Protein AF-A0A8S9XE14-F1 (afdb_monomer_lite)

Organism: Apolygus lucorum (NCBI:txid248454)

Structure (mmCIF, N/CA/C/O backbone):
data_AF-A0A8S9XE14-F1
#
_entry.id   AF-A0A8S9XE14-F1
#
loop_
_atom_site.group_PDB
_atom_site.id
_atom_site.type_symbol
_atom_site.label_atom_id
_atom_site.label_alt_id
_atom_site.label_comp_id
_atom_site.label_asym_id
_atom_site.label_entity_id
_atom_site.label_seq_id
_atom_site.pdbx_PDB_ins_code
_atom_site.Cartn_x
_atom_site.Cartn_y
_atom_site.Cartn_z
_atom_site.occupancy
_atom_site.B_iso_or_equiv
_atom_site.auth_seq_id
_atom_site.auth_comp_id
_atom_site.auth_asym_id
_atom_site.auth_atom_id
_atom_site.pdbx_PDB_model_num
ATOM 1 N N . MET A 1 1 ? 81.460 8.504 -96.447 1.00 50.12 1 MET A N 1
ATOM 2 C CA . MET A 1 1 ? 81.749 8.165 -95.033 1.00 50.12 1 MET A CA 1
ATOM 3 C C . MET A 1 1 ? 82.317 9.422 -94.380 1.00 50.12 1 MET A C 1
ATOM 5 O O . MET A 1 1 ? 83.517 9.618 -94.511 1.00 50.12 1 MET A O 1
ATOM 9 N N . PRO A 1 2 ? 81.487 10.379 -93.905 1.00 44.44 2 PRO A N 1
ATOM 10 C CA . PRO A 1 2 ? 80.960 10.349 -92.527 1.00 44.44 2 PRO A CA 1
ATOM 11 C C . PRO A 1 2 ? 79.611 11.105 -92.367 1.00 44.44 2 PRO A C 1
ATOM 13 O O . PRO A 1 2 ? 79.560 12.328 -92.464 1.00 44.4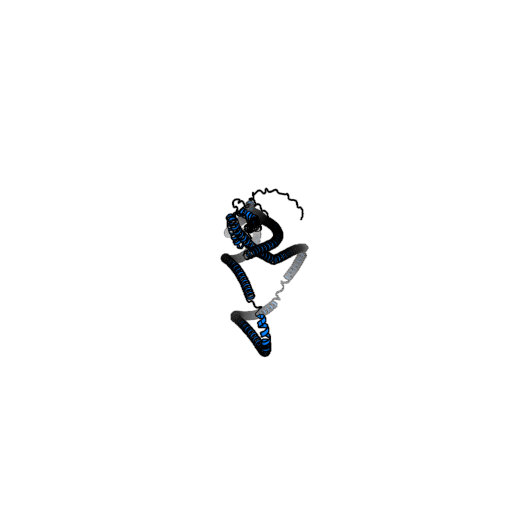4 2 PRO A O 1
ATOM 16 N N . SER A 1 3 ? 78.492 10.420 -92.111 1.00 37.81 3 SER A N 1
ATOM 17 C CA . SER A 1 3 ? 77.214 11.123 -91.818 1.00 37.81 3 SER A CA 1
ATOM 18 C C . SER A 1 3 ? 76.281 10.377 -90.858 1.00 37.81 3 SER A C 1
ATOM 20 O O . SER A 1 3 ? 75.353 10.973 -90.327 1.00 37.81 3 SER A O 1
ATOM 22 N N . SER A 1 4 ? 76.543 9.100 -90.558 1.00 43.38 4 SER A N 1
ATOM 23 C CA . SER A 1 4 ? 75.700 8.293 -89.663 1.00 43.38 4 SER A CA 1
ATOM 24 C C . SER A 1 4 ? 76.071 8.395 -88.176 1.00 43.38 4 SER A C 1
ATOM 26 O O . SER A 1 4 ? 75.228 8.131 -87.324 1.00 43.38 4 SER A O 1
ATOM 28 N N . ILE A 1 5 ? 77.293 8.826 -87.835 1.00 46.00 5 ILE A N 1
ATOM 29 C CA . ILE A 1 5 ? 77.757 8.904 -86.434 1.00 46.00 5 ILE A CA 1
ATOM 30 C C . ILE A 1 5 ? 77.277 10.195 -85.742 1.00 46.00 5 ILE A C 1
ATOM 32 O O . ILE A 1 5 ? 76.995 10.191 -84.544 1.00 46.00 5 ILE A O 1
ATOM 36 N N . PHE A 1 6 ? 77.073 11.283 -86.494 1.00 40.84 6 PHE A N 1
ATOM 37 C CA . PHE A 1 6 ? 76.622 12.563 -85.930 1.00 40.84 6 PHE A CA 1
ATOM 38 C C . PHE A 1 6 ? 75.124 12.570 -85.570 1.00 40.84 6 PHE A C 1
ATOM 40 O O . PHE A 1 6 ? 74.732 13.188 -84.583 1.00 40.84 6 PHE A O 1
ATOM 47 N N . CYS A 1 7 ? 74.281 11.827 -86.298 1.00 40.28 7 CYS A N 1
ATOM 48 C CA . CYS A 1 7 ? 72.855 11.719 -85.967 1.00 40.28 7 CYS A CA 1
ATOM 49 C C . CYS A 1 7 ? 72.592 10.872 -84.714 1.00 40.28 7 CYS A C 1
ATOM 51 O O . CYS A 1 7 ? 71.731 11.252 -83.928 1.00 40.28 7 CYS A O 1
ATOM 53 N N . TYR A 1 8 ? 73.353 9.796 -84.476 1.00 41.09 8 TYR A N 1
ATOM 54 C CA . TYR A 1 8 ? 73.172 8.940 -83.292 1.00 41.09 8 TYR A CA 1
ATOM 55 C C . TYR A 1 8 ? 73.629 9.611 -81.984 1.00 41.09 8 TYR A C 1
ATOM 57 O O . TYR A 1 8 ? 72.999 9.436 -80.942 1.00 41.09 8 TYR A O 1
ATOM 65 N N . GLN A 1 9 ? 74.679 10.442 -82.022 1.00 42.16 9 GLN A N 1
ATOM 66 C CA . GLN A 1 9 ? 75.111 11.202 -80.840 1.00 42.16 9 GLN A CA 1
ATOM 67 C C . GLN A 1 9 ? 74.166 12.366 -80.497 1.00 42.16 9 GLN A C 1
ATOM 69 O O . GLN A 1 9 ? 74.008 12.690 -79.319 1.00 42.16 9 GLN A O 1
ATOM 74 N N . ILE A 1 10 ? 73.496 12.968 -81.488 1.00 47.03 10 ILE A N 1
ATOM 75 C CA . ILE A 1 10 ? 72.529 14.056 -81.263 1.00 47.03 10 ILE A CA 1
ATOM 76 C C . ILE A 1 10 ? 71.172 13.515 -80.781 1.00 47.03 10 ILE A C 1
ATOM 78 O O . ILE A 1 10 ? 70.557 14.135 -79.912 1.00 47.03 10 ILE A O 1
ATOM 82 N N . THR A 1 11 ? 70.711 12.354 -81.260 1.00 43.22 11 THR A N 1
ATOM 83 C CA . THR A 1 11 ? 69.480 11.717 -80.752 1.00 43.22 11 THR A CA 1
ATOM 84 C C . THR A 1 11 ? 69.666 11.102 -79.367 1.00 43.22 11 THR A C 1
ATOM 86 O O . THR A 1 11 ? 68.780 11.267 -78.531 1.00 43.22 11 THR A O 1
ATOM 89 N N . SER A 1 12 ? 70.830 10.506 -79.072 1.00 42.47 12 SER A N 1
ATOM 90 C CA . SER A 1 12 ? 71.162 10.014 -77.726 1.00 42.47 12 SER A CA 1
ATOM 91 C C . SER A 1 12 ? 71.285 11.156 -76.711 1.00 42.47 12 SER A C 1
ATOM 93 O O . SER A 1 12 ? 70.711 11.060 -75.632 1.00 42.47 12 SER A O 1
ATOM 95 N N . LYS A 1 13 ? 71.944 12.278 -77.057 1.00 44.28 13 LYS A N 1
ATOM 96 C CA . LYS A 1 13 ? 71.990 13.466 -76.181 1.00 44.28 13 LYS A CA 1
ATOM 97 C C . LYS A 1 13 ? 70.618 14.126 -76.012 1.00 44.28 13 LYS A C 1
ATOM 99 O O . LYS A 1 13 ? 70.298 14.558 -74.913 1.00 44.28 13 LYS A O 1
ATOM 104 N N . ARG A 1 14 ? 69.773 14.170 -77.052 1.00 42.44 14 ARG A N 1
ATOM 105 C CA . ARG A 1 14 ? 68.403 14.713 -76.943 1.00 42.44 14 ARG A CA 1
ATOM 106 C C . ARG A 1 14 ? 67.461 13.830 -76.124 1.00 42.44 14 ARG A C 1
ATOM 108 O O . ARG A 1 14 ? 66.629 14.383 -75.419 1.00 42.44 14 ARG A O 1
ATOM 115 N N . HIS A 1 15 ? 67.581 12.502 -76.184 1.00 47.12 15 HIS A N 1
ATOM 116 C CA . HIS A 1 15 ? 66.820 11.602 -75.303 1.00 47.12 15 HIS A CA 1
ATOM 117 C C . HIS A 1 15 ? 67.299 11.685 -73.850 1.00 47.12 15 HIS A C 1
ATOM 119 O O . HIS A 1 15 ? 66.476 11.672 -72.942 1.00 47.12 15 HIS A O 1
ATOM 125 N N . GLN A 1 16 ? 68.604 11.843 -73.621 1.00 44.19 16 GLN A N 1
ATOM 126 C CA . GLN A 1 16 ? 69.173 11.952 -72.276 1.00 44.19 16 GLN A CA 1
ATOM 127 C C . GLN A 1 16 ? 68.823 13.287 -71.589 1.00 44.19 16 GLN A C 1
ATOM 129 O O . GLN A 1 16 ? 68.566 13.292 -70.391 1.00 44.19 16 GLN A O 1
ATOM 134 N N . VAL A 1 17 ? 68.735 14.393 -72.344 1.00 48.50 17 VAL A N 1
ATOM 135 C CA . VAL A 1 17 ? 68.281 15.705 -71.833 1.00 48.50 17 VAL A CA 1
ATOM 136 C C . VAL A 1 17 ? 66.768 15.721 -71.576 1.00 48.50 17 VAL A C 1
ATOM 138 O O . VAL A 1 17 ? 66.344 16.182 -70.524 1.00 48.50 17 VAL A O 1
ATOM 141 N N . ARG A 1 18 ? 65.948 15.124 -72.457 1.00 45.72 18 ARG A N 1
ATOM 142 C CA . ARG A 1 18 ? 64.491 15.010 -72.236 1.00 45.72 18 ARG A CA 1
ATOM 143 C C . ARG A 1 18 ? 64.132 14.189 -70.996 1.00 45.72 18 ARG A C 1
ATOM 145 O O . ARG A 1 18 ? 63.268 14.595 -70.233 1.00 45.72 18 ARG A O 1
ATOM 152 N N . CYS A 1 19 ? 64.827 13.070 -70.781 1.00 49.06 19 CYS A N 1
ATOM 153 C CA . CYS A 1 19 ? 64.623 12.234 -69.595 1.00 49.06 19 CYS A CA 1
ATOM 154 C C . CYS A 1 19 ? 65.009 12.977 -68.302 1.00 49.06 19 CYS A C 1
ATOM 156 O O . CYS A 1 19 ? 64.417 12.746 -67.255 1.00 49.06 19 CYS A O 1
ATOM 158 N N . GLN A 1 20 ? 65.997 13.879 -68.359 1.00 46.00 20 GLN A N 1
ATOM 159 C CA . GLN A 1 20 ? 66.398 14.691 -67.208 1.00 46.00 20 GLN A CA 1
ATOM 160 C C . GLN A 1 20 ? 65.377 15.784 -66.892 1.00 46.00 20 GLN A C 1
ATOM 162 O O . GLN A 1 20 ? 65.022 15.936 -65.727 1.00 46.00 20 GLN A O 1
ATOM 167 N N . ASP A 1 21 ? 64.865 16.491 -67.900 1.00 48.19 21 ASP A N 1
ATOM 168 C CA . ASP A 1 21 ? 63.859 17.543 -67.706 1.00 48.19 21 ASP A CA 1
ATOM 169 C C . ASP A 1 21 ? 62.539 16.981 -67.141 1.00 48.19 21 ASP A C 1
ATOM 171 O O . ASP A 1 21 ? 61.950 17.576 -66.242 1.00 48.19 21 ASP A O 1
ATOM 175 N N . GLU A 1 22 ? 62.119 15.787 -67.574 1.00 52.94 22 GLU A N 1
ATOM 176 C CA . GLU A 1 22 ? 60.939 15.097 -67.023 1.00 52.94 22 GLU A CA 1
ATOM 177 C C . GLU A 1 22 ? 61.126 14.694 -65.548 1.00 52.94 22 GLU A C 1
ATOM 179 O O . GLU A 1 22 ? 60.201 14.817 -64.743 1.00 52.94 22 GLU A O 1
ATOM 184 N N . ILE A 1 23 ? 62.337 14.275 -65.162 1.00 53.28 23 ILE A N 1
ATOM 185 C CA . ILE A 1 23 ? 62.676 13.973 -63.763 1.00 53.28 23 ILE A CA 1
ATOM 186 C C . ILE A 1 23 ? 62.700 15.257 -62.918 1.00 53.28 23 ILE A C 1
ATOM 188 O O . ILE A 1 23 ? 62.247 15.241 -61.773 1.00 53.28 23 ILE A O 1
ATOM 192 N N . PHE A 1 24 ? 63.181 16.377 -63.468 1.00 50.78 24 PHE A N 1
ATOM 193 C CA . PHE A 1 24 ? 63.210 17.672 -62.780 1.00 50.78 24 PHE A CA 1
ATOM 194 C C . PHE A 1 24 ? 61.811 18.248 -62.542 1.00 50.78 24 PHE A C 1
ATOM 196 O O . PHE A 1 24 ? 61.534 18.740 -61.443 1.00 50.78 24 PHE A O 1
ATOM 203 N N . GLU A 1 25 ? 60.918 18.157 -63.527 1.00 55.97 25 GLU A N 1
ATOM 204 C CA . GLU A 1 25 ? 59.541 18.638 -63.387 1.00 55.97 25 GLU A CA 1
ATOM 205 C C . GLU A 1 25 ? 58.761 17.772 -62.384 1.00 55.97 25 GLU A C 1
ATOM 207 O O . GLU A 1 25 ? 58.096 18.303 -61.490 1.00 55.97 25 GLU A O 1
ATOM 212 N N . ALA A 1 26 ? 58.948 16.446 -62.434 1.00 55.00 26 ALA A N 1
ATOM 213 C CA . ALA A 1 26 ? 58.393 15.525 -61.443 1.00 55.00 26 ALA A CA 1
ATOM 214 C C . ALA A 1 26 ? 58.921 15.821 -60.027 1.00 55.00 26 ALA A C 1
ATOM 216 O O . ALA A 1 26 ? 58.154 15.850 -59.065 1.00 55.00 26 ALA A O 1
ATOM 217 N N . TYR A 1 27 ? 60.218 16.112 -59.887 1.00 53.34 27 TYR A N 1
ATOM 218 C CA . TYR A 1 27 ? 60.828 16.459 -58.602 1.00 53.34 27 TYR A CA 1
ATOM 219 C C . TYR A 1 27 ? 60.260 17.768 -58.022 1.00 53.34 27 TYR A C 1
ATOM 221 O O . TYR A 1 27 ? 59.967 17.865 -56.826 1.00 53.34 27 TYR A O 1
ATOM 229 N N . ARG A 1 28 ? 60.045 18.775 -58.875 1.00 57.56 28 ARG A N 1
ATOM 230 C CA . ARG A 1 28 ? 59.465 20.067 -58.489 1.00 57.56 28 ARG A CA 1
ATOM 231 C C . ARG A 1 28 ? 58.016 19.935 -58.023 1.00 57.56 28 ARG A C 1
ATOM 233 O O . ARG A 1 28 ? 57.644 20.558 -57.029 1.00 57.56 28 ARG A O 1
ATOM 240 N N . GLN A 1 29 ? 57.231 19.119 -58.721 1.00 62.38 29 GLN A N 1
ATOM 241 C CA . GLN A 1 29 ? 55.826 18.872 -58.409 1.00 62.38 29 GLN A CA 1
ATOM 242 C C . GLN A 1 29 ? 55.660 18.088 -57.097 1.00 62.38 29 GLN A C 1
ATOM 244 O O . GLN A 1 29 ? 54.859 18.462 -56.243 1.00 62.38 29 GLN A O 1
ATOM 249 N N . ILE A 1 30 ? 56.519 17.096 -56.855 1.00 62.66 30 ILE A N 1
ATOM 250 C CA . ILE A 1 30 ? 56.568 16.386 -55.568 1.00 62.66 30 ILE A CA 1
ATOM 251 C C . ILE A 1 30 ? 56.914 17.356 -54.423 1.00 62.66 30 ILE A C 1
ATOM 253 O O . ILE A 1 30 ? 56.316 17.304 -53.347 1.00 62.66 30 ILE A O 1
ATOM 257 N N . GLY A 1 31 ? 57.851 18.285 -54.644 1.00 58.84 31 GLY A N 1
ATOM 258 C CA . GLY A 1 31 ? 58.227 19.297 -53.653 1.00 58.84 31 GLY A CA 1
ATOM 259 C C . GLY A 1 31 ? 57.098 20.273 -53.287 1.00 58.84 31 GLY A C 1
ATOM 260 O O . GLY A 1 31 ? 56.973 20.659 -52.120 1.00 58.84 31 GLY A O 1
ATOM 261 N N . SER A 1 32 ? 56.256 20.675 -54.246 1.00 64.25 32 SER A N 1
ATOM 262 C CA . SER A 1 32 ? 55.119 21.570 -53.983 1.00 64.25 32 SER A CA 1
ATOM 263 C C . SER A 1 32 ? 53.972 20.865 -53.253 1.00 64.25 32 SER A C 1
ATOM 265 O O . SER A 1 32 ? 53.403 21.448 -52.323 1.00 64.25 32 SER A O 1
ATOM 267 N N . GLU A 1 33 ? 53.683 19.611 -53.603 1.00 63.34 33 GLU A N 1
ATOM 268 C CA . GLU A 1 33 ? 52.669 18.772 -52.947 1.00 63.34 33 GLU A CA 1
ATOM 269 C C . GLU A 1 33 ? 53.043 18.446 -51.492 1.00 63.34 33 GLU A C 1
ATOM 271 O O . GLU A 1 33 ? 52.208 18.556 -50.587 1.00 63.34 33 GLU A O 1
ATOM 276 N N . LEU A 1 34 ? 54.324 18.159 -51.231 1.00 58.59 34 LEU A N 1
ATOM 277 C CA . LEU A 1 34 ? 54.856 17.971 -49.875 1.00 58.59 34 LEU A CA 1
ATOM 278 C C . LEU A 1 34 ? 54.693 19.222 -49.013 1.00 58.59 34 LEU A C 1
ATOM 280 O O . LEU A 1 34 ? 54.288 19.136 -47.855 1.00 58.59 34 LEU A O 1
ATOM 284 N N . LYS A 1 35 ? 54.974 20.401 -49.575 1.00 64.56 35 LYS A N 1
ATOM 285 C CA . LYS A 1 35 ? 54.856 21.671 -48.849 1.00 64.56 35 LYS A CA 1
ATOM 286 C C . LYS A 1 35 ? 53.403 22.006 -48.501 1.00 64.56 35 LYS A C 1
ATOM 288 O O . LYS A 1 35 ? 53.151 22.555 -47.429 1.00 64.56 35 LYS A O 1
ATOM 293 N N . HIS A 1 36 ? 52.456 21.685 -49.383 1.00 69.81 36 HIS A N 1
ATOM 294 C CA . HIS A 1 36 ? 51.026 21.834 -49.097 1.00 69.81 36 HIS A CA 1
ATOM 295 C C . HIS A 1 36 ? 50.560 20.860 -48.014 1.00 69.81 36 HIS A C 1
ATOM 297 O O . HIS A 1 36 ? 49.912 21.275 -47.054 1.00 69.81 36 HIS A O 1
ATOM 303 N N . SER A 1 37 ? 50.957 19.594 -48.129 1.00 63.16 37 SER A N 1
ATOM 304 C CA . SER A 1 37 ? 50.621 18.548 -47.159 1.00 63.16 37 SER A CA 1
ATOM 305 C C . SER A 1 37 ? 51.163 18.862 -45.764 1.00 63.16 37 SER A C 1
ATOM 307 O O . SER A 1 37 ? 50.454 18.701 -44.772 1.00 63.16 37 SER A O 1
ATOM 309 N N . LEU A 1 38 ? 52.386 19.395 -45.684 1.00 64.62 38 LEU A N 1
ATOM 310 C CA . LEU A 1 38 ? 53.001 19.795 -44.423 1.00 64.62 38 LEU A CA 1
ATOM 311 C C . LEU A 1 38 ? 52.234 20.929 -43.730 1.00 64.62 38 LEU A C 1
ATOM 313 O O . LEU A 1 38 ? 51.953 20.837 -42.540 1.00 64.62 38 LEU A O 1
ATOM 317 N N . ARG A 1 39 ? 51.832 21.969 -44.472 1.00 72.88 39 ARG A N 1
ATOM 318 C CA . ARG A 1 39 ? 51.035 23.073 -43.908 1.00 72.88 39 ARG A CA 1
ATOM 319 C C . ARG A 1 39 ? 49.659 22.617 -43.433 1.00 72.88 39 ARG A C 1
ATOM 321 O O . ARG A 1 39 ? 49.187 23.079 -42.398 1.00 72.88 39 ARG A O 1
ATOM 328 N N . ALA A 1 40 ? 49.017 21.718 -44.179 1.00 72.00 40 ALA A N 1
ATOM 329 C CA . ALA A 1 40 ? 47.737 21.145 -43.777 1.00 72.00 40 ALA A CA 1
ATOM 330 C C . ALA A 1 40 ? 47.876 20.336 -42.476 1.00 72.00 40 ALA A C 1
ATOM 332 O O . ALA A 1 40 ? 47.055 20.470 -41.569 1.00 72.00 40 ALA A O 1
ATOM 333 N N . PHE A 1 41 ? 48.954 19.557 -42.350 1.00 71.19 41 PHE A N 1
ATOM 334 C CA . PHE A 1 41 ? 49.267 18.818 -41.130 1.00 71.19 41 PHE A CA 1
ATOM 335 C C . PHE A 1 41 ? 49.544 19.745 -39.936 1.00 71.19 41 PHE A C 1
ATOM 337 O O . PHE A 1 41 ? 48.999 19.524 -38.857 1.00 71.19 41 PHE A O 1
ATOM 344 N N . GLU A 1 42 ? 50.332 20.809 -40.120 1.00 73.19 42 GLU A N 1
ATOM 345 C CA . GLU A 1 42 ? 50.604 21.808 -39.075 1.00 73.19 42 GLU A CA 1
ATOM 346 C C . GLU A 1 42 ? 49.316 22.485 -38.589 1.00 73.19 42 GLU A C 1
ATOM 348 O O . GLU A 1 42 ? 49.084 22.574 -37.383 1.00 73.19 42 GLU A O 1
ATOM 353 N N . SER A 1 43 ? 48.443 22.890 -39.516 1.00 79.56 43 SER A N 1
ATOM 354 C CA . SER A 1 43 ? 47.149 23.499 -39.188 1.00 79.56 43 SER A CA 1
ATOM 355 C C . SER A 1 43 ? 46.247 22.551 -38.392 1.00 79.56 43 SER A C 1
ATOM 357 O O . SER A 1 43 ? 45.661 22.952 -37.385 1.00 79.56 43 SER A O 1
ATOM 359 N N . ASN A 1 44 ? 46.158 21.284 -38.804 1.00 80.56 44 ASN A N 1
ATOM 360 C CA . ASN A 1 44 ? 45.360 20.281 -38.098 1.00 80.56 44 ASN A CA 1
ATOM 361 C C . ASN A 1 44 ? 45.922 19.970 -36.708 1.00 80.56 44 ASN A C 1
ATOM 363 O O . ASN A 1 44 ? 45.162 19.802 -35.758 1.00 80.56 44 ASN A O 1
ATOM 367 N N . ASN A 1 45 ? 47.244 19.934 -36.562 1.00 76.69 45 ASN A N 1
ATOM 368 C CA . ASN A 1 45 ? 47.885 19.670 -35.279 1.00 76.69 45 ASN A CA 1
ATOM 369 C C . ASN A 1 45 ? 47.640 20.813 -34.273 1.00 76.69 45 ASN A C 1
ATOM 371 O O . ASN A 1 45 ? 47.359 20.554 -33.106 1.00 76.69 45 ASN A O 1
ATOM 375 N N . VAL A 1 46 ? 47.650 22.075 -34.722 1.00 83.19 46 VAL A N 1
ATOM 376 C CA . VAL A 1 46 ? 47.274 23.227 -33.877 1.00 83.19 46 VAL A CA 1
ATOM 377 C C . VAL A 1 46 ? 45.807 23.144 -33.449 1.00 83.19 46 VAL A C 1
ATOM 379 O O . VAL A 1 46 ? 45.496 23.351 -32.276 1.00 83.19 46 VAL A O 1
ATOM 382 N N . TYR A 1 47 ? 44.905 22.794 -34.369 1.00 85.56 47 TYR A N 1
ATOM 383 C CA . TYR A 1 47 ? 43.487 22.611 -34.053 1.00 85.56 47 TYR A CA 1
ATOM 384 C C . TYR A 1 47 ? 43.264 21.510 -33.004 1.00 85.56 47 TYR A C 1
ATOM 386 O O . TYR A 1 47 ? 42.606 21.747 -31.989 1.00 85.56 47 TYR A O 1
ATOM 394 N N . LEU A 1 48 ? 43.863 20.333 -33.206 1.00 78.12 48 LEU A N 1
ATOM 395 C CA . LEU A 1 48 ? 43.755 19.209 -32.274 1.00 78.12 48 LEU A CA 1
ATOM 396 C C . LEU A 1 48 ? 44.373 19.537 -30.913 1.00 78.12 48 LEU A C 1
ATOM 398 O O . LEU A 1 48 ? 43.778 19.217 -29.888 1.00 78.12 48 LEU A O 1
ATOM 402 N N . SER A 1 49 ? 45.513 20.233 -30.883 1.00 80.50 49 SER A N 1
ATOM 403 C CA . SER A 1 49 ? 46.136 20.677 -29.633 1.00 80.50 49 SER A CA 1
ATOM 404 C C . SER A 1 49 ? 45.228 21.626 -28.845 1.00 80.50 49 SER A C 1
ATOM 406 O O . SER A 1 49 ? 45.139 21.513 -27.624 1.00 80.50 49 SER A O 1
ATOM 408 N N . ASN A 1 50 ? 44.525 22.539 -29.519 1.00 85.38 50 ASN A N 1
ATOM 409 C CA . ASN A 1 50 ? 43.583 23.447 -28.863 1.00 85.38 50 ASN A CA 1
ATOM 410 C C . ASN A 1 50 ? 42.341 22.709 -28.350 1.00 85.38 50 ASN A C 1
ATOM 412 O O . ASN A 1 50 ? 41.896 22.958 -27.228 1.00 85.38 50 ASN A O 1
ATOM 416 N N . LYS A 1 51 ? 41.802 21.769 -29.136 1.00 85.56 51 LYS A N 1
ATOM 417 C CA . LYS A 1 51 ? 40.650 20.956 -28.724 1.00 85.56 51 LYS A CA 1
ATOM 418 C C . LYS A 1 51 ? 40.999 20.053 -27.536 1.00 85.56 51 LYS A C 1
ATOM 420 O O . LYS A 1 51 ? 40.208 19.960 -26.602 1.00 85.56 51 LYS A O 1
ATOM 425 N N . LEU A 1 52 ? 42.196 19.462 -27.525 1.00 82.62 52 LEU A N 1
ATOM 426 C CA . LEU A 1 52 ? 42.693 18.655 -26.410 1.00 82.62 52 LEU A CA 1
ATOM 427 C C . LEU A 1 52 ? 42.830 19.488 -25.127 1.00 82.62 52 LEU A C 1
ATOM 429 O O . LEU A 1 52 ? 42.380 19.049 -24.074 1.00 82.62 52 LEU A O 1
ATOM 433 N N . SER A 1 53 ? 43.381 20.704 -25.210 1.00 82.94 53 SER A N 1
ATOM 434 C CA . SER A 1 53 ? 43.467 21.618 -24.060 1.00 82.94 53 SER A CA 1
ATOM 435 C C . SER A 1 53 ? 42.092 21.982 -23.492 1.00 82.94 53 SER A C 1
ATOM 437 O O . SER A 1 53 ? 41.934 22.051 -22.275 1.00 82.94 53 SER A O 1
ATOM 439 N N . HIS A 1 54 ? 41.085 22.174 -24.349 1.00 85.50 54 HIS A N 1
ATOM 440 C CA . HIS A 1 54 ? 39.714 22.436 -23.903 1.00 85.50 54 HIS A CA 1
ATOM 441 C C . HIS A 1 54 ? 39.106 21.226 -23.181 1.00 85.50 54 HIS A C 1
ATOM 443 O O . HIS A 1 54 ? 38.537 21.375 -22.103 1.00 85.50 54 HIS A O 1
ATOM 449 N N . LEU A 1 55 ? 39.261 20.024 -23.742 1.00 84.88 55 LEU A N 1
ATOM 450 C CA . LEU A 1 55 ? 38.761 18.792 -23.125 1.00 84.88 55 LEU A CA 1
ATOM 451 C C . LEU A 1 55 ? 39.464 18.490 -21.795 1.00 84.88 55 LEU A C 1
ATOM 453 O O . LEU A 1 55 ? 38.816 18.078 -20.838 1.00 84.88 55 LEU A O 1
ATOM 457 N N . LEU A 1 56 ? 40.772 18.744 -21.696 1.00 83.75 56 LEU A N 1
ATOM 458 C CA . LEU A 1 56 ? 41.510 18.616 -20.437 1.00 83.75 56 LEU A CA 1
ATOM 459 C C . LEU A 1 56 ? 40.976 19.576 -19.366 1.00 83.75 56 LEU A C 1
ATOM 461 O O . LEU A 1 56 ? 40.802 19.171 -18.218 1.00 83.75 56 LEU A O 1
ATOM 465 N N . HIS A 1 57 ? 40.662 20.818 -19.742 1.00 87.88 57 HIS A N 1
ATOM 466 C CA . HIS A 1 57 ? 40.056 21.779 -18.822 1.00 87.88 57 HIS A CA 1
ATOM 467 C C . HIS A 1 57 ? 38.673 21.322 -18.335 1.00 87.88 57 HIS A C 1
ATOM 469 O O . HIS A 1 57 ? 38.374 21.405 -17.145 1.00 87.88 57 HIS A O 1
ATOM 475 N N . GLU A 1 58 ? 37.848 20.792 -19.234 1.00 87.06 58 GLU A N 1
ATOM 476 C CA . GLU A 1 58 ? 36.517 20.278 -18.909 1.00 87.06 58 GLU A CA 1
ATOM 477 C C . GLU A 1 58 ? 36.578 19.064 -17.968 1.00 87.06 58 GLU A C 1
ATOM 479 O O . GLU A 1 58 ? 35.854 19.008 -16.972 1.00 87.06 58 GLU A O 1
ATOM 484 N N . VAL A 1 59 ? 37.517 18.142 -18.201 1.00 83.50 59 VAL A N 1
ATOM 485 C CA . VAL A 1 59 ? 37.786 17.014 -17.294 1.00 83.50 59 VAL A CA 1
ATOM 486 C C . VAL A 1 59 ? 38.196 17.500 -15.900 1.00 83.50 59 VAL A C 1
ATOM 488 O O . VAL A 1 59 ? 37.750 16.932 -14.900 1.00 83.50 59 VAL A O 1
ATOM 491 N N . ASP A 1 60 ? 39.009 18.552 -15.800 1.00 86.44 60 ASP A N 1
ATOM 492 C CA . ASP A 1 60 ? 39.403 19.124 -14.509 1.00 86.44 60 ASP A CA 1
ATOM 493 C C . ASP A 1 60 ? 38.228 19.781 -13.772 1.00 86.44 60 ASP A C 1
ATOM 495 O O . ASP A 1 60 ? 38.107 19.631 -12.552 1.00 86.44 60 ASP A O 1
ATOM 499 N N . VAL A 1 61 ? 37.329 20.460 -14.491 1.00 85.69 61 VAL A N 1
ATOM 500 C CA . VAL A 1 61 ? 36.086 20.997 -13.915 1.00 85.69 61 VAL A CA 1
ATOM 501 C C . VAL A 1 61 ? 35.217 19.857 -13.382 1.00 85.69 61 VAL A C 1
ATOM 503 O O . VAL A 1 61 ? 34.818 19.891 -12.219 1.00 85.69 61 VAL A O 1
ATOM 506 N N . LEU A 1 62 ? 35.001 18.804 -14.175 1.00 84.38 62 LEU A N 1
ATOM 507 C CA . LEU A 1 62 ? 34.201 17.646 -13.765 1.00 84.38 62 LEU A CA 1
ATOM 508 C C . LEU A 1 62 ? 34.797 16.922 -12.550 1.00 84.38 62 LEU A C 1
ATOM 510 O O . LEU A 1 62 ? 34.058 16.530 -11.645 1.00 84.38 62 LEU A O 1
ATOM 514 N N . LYS A 1 63 ? 36.128 16.788 -12.472 1.00 85.62 63 LYS A N 1
ATOM 515 C CA . LYS A 1 63 ? 36.808 16.236 -11.287 1.00 85.62 63 LYS A CA 1
ATOM 516 C C . LYS A 1 63 ? 36.546 17.073 -10.036 1.00 85.62 63 LYS A C 1
ATOM 518 O O . LYS A 1 63 ? 36.246 16.503 -8.989 1.00 85.62 63 LYS A O 1
ATOM 523 N N . ARG A 1 64 ? 36.620 18.406 -10.134 1.00 86.25 64 ARG A N 1
ATOM 524 C CA . ARG A 1 64 ? 36.315 19.302 -9.004 1.00 86.25 64 ARG A CA 1
ATOM 525 C C . ARG A 1 64 ? 34.855 19.188 -8.578 1.00 86.25 64 ARG A C 1
ATOM 527 O O . ARG A 1 64 ? 34.585 19.070 -7.387 1.00 86.25 64 ARG A O 1
ATOM 534 N N . THR A 1 65 ? 33.926 19.156 -9.531 1.00 83.31 65 THR A N 1
ATOM 535 C CA . THR A 1 65 ? 32.495 18.990 -9.242 1.00 83.31 65 THR A CA 1
ATOM 536 C C . THR A 1 65 ? 32.211 17.658 -8.552 1.00 83.31 65 THR A C 1
ATOM 538 O O . THR A 1 65 ? 31.489 17.633 -7.556 1.00 83.31 65 THR A O 1
ATOM 541 N N . ARG A 1 66 ? 32.828 16.563 -9.013 1.00 86.62 66 ARG A N 1
ATOM 542 C CA . ARG A 1 66 ? 32.722 15.249 -8.366 1.00 86.62 66 ARG A CA 1
ATOM 543 C C . ARG A 1 66 ? 33.221 15.282 -6.921 1.00 86.62 66 ARG A C 1
ATOM 545 O O . ARG A 1 66 ? 32.577 14.706 -6.049 1.00 86.62 66 ARG A O 1
ATOM 552 N N . GLU A 1 67 ? 34.343 15.948 -6.657 1.00 87.88 67 GLU A N 1
ATOM 553 C CA . GLU A 1 67 ? 34.896 16.039 -5.300 1.00 87.88 67 GLU A CA 1
ATOM 554 C C . GLU A 1 67 ? 33.983 16.851 -4.368 1.00 87.88 67 GLU A C 1
ATOM 556 O O . GLU A 1 67 ? 33.725 16.439 -3.239 1.00 87.88 67 GLU A O 1
ATOM 561 N N . ILE A 1 68 ? 33.402 17.951 -4.860 1.00 86.31 68 ILE A N 1
ATOM 562 C CA . ILE A 1 68 ? 32.408 18.742 -4.115 1.00 86.31 68 ILE A CA 1
ATOM 563 C C . ILE A 1 68 ? 31.173 17.892 -3.783 1.00 86.31 68 ILE A C 1
ATOM 565 O O . ILE A 1 68 ? 30.709 17.890 -2.640 1.00 86.31 68 ILE A O 1
ATOM 569 N N . GLN A 1 69 ? 30.654 17.135 -4.753 1.00 85.19 69 GLN A N 1
ATOM 570 C CA . GLN A 1 69 ? 29.505 16.247 -4.544 1.00 85.19 69 GLN A CA 1
ATOM 571 C C . GLN A 1 69 ? 29.811 15.147 -3.524 1.00 85.19 69 GLN A C 1
ATOM 573 O O . GLN A 1 69 ? 28.996 14.886 -2.640 1.00 85.19 69 GLN A O 1
ATOM 578 N N . LYS A 1 70 ? 31.000 14.541 -3.601 1.00 89.44 70 LYS A N 1
ATOM 579 C CA . LYS A 1 70 ? 31.459 13.531 -2.644 1.00 89.44 70 LYS A CA 1
ATOM 580 C C . LYS A 1 70 ? 31.533 14.097 -1.224 1.00 89.44 70 LYS A C 1
ATOM 582 O O . LYS A 1 70 ? 31.013 13.475 -0.304 1.00 89.44 70 LYS A O 1
ATOM 587 N N . ASN A 1 71 ? 32.115 15.283 -1.051 1.00 87.75 71 ASN A N 1
ATOM 588 C CA . ASN A 1 71 ? 32.201 15.936 0.258 1.00 87.75 71 ASN A CA 1
ATOM 589 C C . ASN A 1 71 ? 30.813 16.283 0.811 1.00 87.75 71 ASN A C 1
ATOM 591 O O . ASN A 1 71 ? 30.534 16.033 1.979 1.00 87.75 71 ASN A O 1
ATOM 595 N N . THR A 1 72 ? 29.908 16.759 -0.046 1.00 87.94 72 THR A N 1
ATOM 596 C CA . THR A 1 72 ? 28.516 17.041 0.340 1.00 87.94 72 THR A CA 1
ATOM 597 C C . THR A 1 72 ? 27.793 15.777 0.813 1.00 87.94 72 THR A C 1
ATOM 599 O O . THR A 1 72 ? 27.067 15.814 1.805 1.00 87.94 72 THR A O 1
ATOM 602 N N . LEU A 1 73 ? 28.006 14.644 0.134 1.00 85.75 73 LEU A N 1
ATOM 603 C CA . LEU A 1 73 ? 27.426 13.357 0.523 1.00 85.75 73 LEU A CA 1
ATOM 604 C C . LEU A 1 73 ? 27.935 12.904 1.900 1.00 85.75 73 LEU A C 1
ATOM 606 O O . LEU A 1 73 ? 27.139 12.491 2.740 1.00 85.75 73 LEU A O 1
ATOM 610 N N . VAL A 1 74 ? 29.243 13.029 2.148 1.00 89.50 74 VAL A N 1
ATOM 611 C CA . VAL A 1 74 ? 29.859 12.700 3.444 1.00 89.50 74 VAL A CA 1
ATOM 612 C C . VAL A 1 74 ? 29.286 13.577 4.562 1.00 89.50 74 VAL A C 1
ATOM 614 O O . VAL A 1 74 ? 28.905 13.060 5.610 1.00 89.50 74 VAL A O 1
ATOM 617 N N . ASP A 1 75 ? 29.136 14.883 4.334 1.00 84.69 75 ASP A N 1
ATOM 618 C CA . ASP A 1 75 ? 28.549 15.801 5.318 1.00 84.69 75 ASP A CA 1
ATOM 619 C C . ASP A 1 75 ? 27.082 15.483 5.635 1.00 84.69 75 ASP A C 1
ATOM 621 O O . ASP A 1 75 ? 26.641 15.620 6.783 1.00 84.69 75 ASP A O 1
ATOM 625 N N . LEU A 1 76 ? 26.307 15.076 4.625 1.00 84.81 76 LEU A N 1
ATOM 626 C CA . LEU A 1 76 ? 24.927 14.632 4.812 1.00 84.81 76 LEU A CA 1
ATOM 627 C C . LEU A 1 76 ? 24.867 13.322 5.598 1.00 84.81 76 LEU A C 1
ATOM 629 O O . LEU A 1 76 ? 24.035 13.199 6.496 1.00 84.81 76 LEU A O 1
ATOM 633 N N . GLN A 1 77 ? 25.773 12.384 5.321 1.00 85.31 77 GLN A N 1
ATOM 634 C CA . GLN A 1 77 ? 25.851 11.121 6.044 1.00 85.31 77 GLN A CA 1
ATOM 635 C C . GLN A 1 77 ? 26.212 11.332 7.520 1.00 85.31 77 GLN A C 1
ATOM 637 O O . GLN A 1 77 ? 25.506 10.836 8.395 1.00 85.31 77 GLN A O 1
ATOM 642 N N . ILE A 1 78 ? 27.208 12.173 7.816 1.00 88.06 78 ILE A N 1
ATOM 643 C CA . ILE A 1 78 ? 27.564 12.538 9.197 1.00 88.06 78 ILE A CA 1
ATOM 644 C C . ILE A 1 78 ? 26.379 13.201 9.917 1.00 88.06 78 ILE A C 1
ATOM 646 O O . ILE A 1 78 ? 26.140 12.945 11.099 1.00 88.06 78 ILE A O 1
ATOM 650 N N . ARG A 1 79 ? 25.619 14.070 9.233 1.00 82.56 79 ARG A N 1
ATOM 651 C CA . ARG A 1 79 ? 24.416 14.692 9.813 1.00 82.56 79 ARG A CA 1
ATOM 652 C C . ARG A 1 79 ? 23.316 13.674 10.095 1.00 82.56 79 ARG A C 1
ATOM 654 O O . ARG A 1 79 ? 22.706 13.755 11.158 1.00 82.56 79 ARG A O 1
ATOM 661 N N . ALA A 1 80 ? 23.079 12.735 9.183 1.00 75.69 80 ALA A N 1
ATOM 662 C CA . ALA A 1 80 ? 22.098 11.673 9.370 1.00 75.69 80 ALA A CA 1
ATOM 663 C C . ALA A 1 80 ? 22.472 10.769 10.555 1.00 75.69 80 ALA A C 1
ATOM 665 O O . ALA A 1 80 ? 21.637 10.538 11.426 1.00 75.69 80 ALA A O 1
ATOM 666 N N . GLU A 1 81 ? 23.737 10.353 10.651 1.00 86.06 81 GLU A N 1
ATOM 667 C CA . GLU A 1 81 ? 24.251 9.540 11.761 1.00 86.06 81 GLU A CA 1
ATOM 668 C C . GLU A 1 81 ? 24.144 10.270 13.108 1.00 86.06 81 GLU A C 1
ATOM 670 O O . GLU A 1 81 ? 23.694 9.689 14.094 1.00 86.06 81 GLU A O 1
ATOM 675 N N . LYS A 1 82 ? 24.474 11.568 13.162 1.00 84.06 82 LYS A N 1
ATOM 676 C CA . LYS A 1 82 ? 24.289 12.382 14.378 1.00 84.06 82 LYS A CA 1
ATOM 677 C C . LYS A 1 82 ? 22.824 12.501 14.785 1.00 84.06 82 LYS A C 1
ATOM 679 O O . LYS A 1 82 ? 22.518 12.499 15.976 1.00 84.06 82 LYS A O 1
ATOM 684 N N . LEU A 1 83 ? 21.923 12.636 13.815 1.00 78.25 83 LEU A N 1
ATOM 685 C CA . LEU A 1 83 ? 20.493 12.758 14.078 1.00 78.25 83 LEU A CA 1
ATOM 686 C C . LEU A 1 83 ? 19.905 11.428 14.567 1.00 78.25 83 LEU A C 1
ATOM 688 O O . LEU A 1 83 ? 19.080 11.435 15.480 1.00 78.25 83 LEU A O 1
ATOM 692 N N . ASP A 1 84 ? 20.378 10.302 14.032 1.00 83.75 84 ASP A N 1
ATOM 693 C CA . ASP A 1 84 ? 20.018 8.968 14.513 1.00 83.75 84 ASP A CA 1
ATOM 694 C C . ASP A 1 84 ? 20.548 8.715 15.933 1.00 83.75 84 ASP A C 1
ATOM 696 O O . ASP A 1 84 ? 19.778 8.373 16.829 1.00 83.75 84 ASP A O 1
ATOM 700 N N . GLN A 1 85 ? 21.824 9.017 16.199 1.00 85.25 85 GLN A N 1
ATOM 701 C CA . GLN A 1 85 ? 22.405 8.935 17.546 1.00 85.25 85 GLN A CA 1
ATOM 702 C C . GLN A 1 85 ? 21.677 9.836 18.552 1.00 85.25 85 GLN A C 1
ATOM 704 O O . GLN A 1 85 ? 21.417 9.422 19.684 1.00 85.25 85 GLN A O 1
ATOM 709 N N . SER A 1 86 ? 21.311 11.057 18.152 1.00 82.94 86 SER A N 1
ATOM 710 C CA . SER A 1 86 ? 20.544 11.977 18.994 1.00 82.94 86 SER A CA 1
ATOM 711 C C . SER A 1 86 ? 19.149 11.427 19.302 1.00 82.94 86 SER A C 1
ATOM 713 O O . SER A 1 86 ? 18.747 11.430 20.465 1.00 82.94 86 SER A O 1
ATOM 715 N N . LYS A 1 87 ? 18.441 10.877 18.304 1.00 80.69 87 LYS A N 1
ATOM 716 C CA . LYS A 1 87 ? 17.145 10.212 18.510 1.00 80.69 87 LYS A CA 1
ATOM 717 C C . LYS A 1 87 ? 17.262 9.005 19.435 1.00 80.69 87 LYS A C 1
ATOM 719 O O . LYS A 1 87 ? 16.484 8.896 20.377 1.00 80.69 87 LYS A O 1
ATOM 724 N N . GLN A 1 88 ? 18.240 8.129 19.210 1.00 78.94 88 GLN A N 1
ATOM 725 C CA . GLN A 1 88 ? 18.478 6.964 20.065 1.00 78.94 88 GLN A CA 1
ATOM 726 C C . GLN A 1 88 ? 18.802 7.370 21.508 1.00 78.94 88 GLN A C 1
ATOM 728 O O . GLN A 1 88 ? 18.329 6.728 22.445 1.00 78.94 88 GLN A O 1
ATOM 733 N N . THR A 1 89 ? 19.561 8.453 21.699 1.00 84.94 89 THR A N 1
ATOM 734 C CA . THR A 1 89 ? 19.870 8.998 23.029 1.00 84.94 89 THR A CA 1
ATOM 735 C C . THR A 1 89 ? 18.611 9.518 23.717 1.00 84.94 89 THR A C 1
ATOM 737 O O . THR A 1 89 ? 18.333 9.104 24.837 1.00 84.94 89 THR A O 1
ATOM 740 N N . MET A 1 90 ? 17.793 10.315 23.023 1.00 82.19 90 MET A N 1
ATOM 741 C CA . MET A 1 90 ? 16.514 10.812 23.548 1.00 82.19 90 MET A CA 1
ATOM 742 C C . MET A 1 90 ? 15.552 9.675 23.917 1.00 82.19 90 MET A C 1
ATOM 744 O O . MET A 1 90 ? 14.924 9.709 24.972 1.00 82.19 90 MET A O 1
ATOM 748 N N . ILE A 1 91 ? 15.449 8.643 23.072 1.00 79.69 91 ILE A N 1
ATOM 749 C CA . ILE A 1 91 ? 14.626 7.458 23.353 1.00 79.69 91 ILE A CA 1
ATOM 750 C C . ILE A 1 91 ? 15.147 6.742 24.602 1.00 79.69 91 ILE A C 1
ATOM 752 O O . ILE A 1 91 ? 14.361 6.386 25.477 1.00 79.69 91 ILE A O 1
ATOM 756 N N . ARG A 1 92 ? 16.466 6.554 24.717 1.00 84.50 92 ARG A N 1
ATOM 757 C CA . ARG A 1 92 ? 17.083 5.895 25.873 1.00 84.50 92 ARG A CA 1
ATOM 758 C C . ARG A 1 92 ? 16.873 6.695 27.161 1.00 84.50 92 ARG A C 1
ATOM 760 O O . ARG A 1 92 ? 16.516 6.100 28.170 1.00 84.50 92 ARG A O 1
ATOM 767 N N . GLU A 1 93 ? 17.039 8.014 27.127 1.00 87.25 93 GLU A N 1
ATOM 768 C CA . GLU A 1 93 ? 16.766 8.903 28.265 1.00 87.25 93 GLU A CA 1
ATOM 769 C C . GLU A 1 93 ? 15.292 8.861 28.678 1.00 87.25 93 GLU A C 1
ATOM 771 O O . GLU A 1 93 ? 14.989 8.738 29.862 1.00 87.25 93 GLU A O 1
ATOM 776 N N . CYS A 1 94 ? 14.369 8.873 27.714 1.00 81.19 94 CYS A N 1
ATOM 777 C CA . CYS A 1 94 ? 12.936 8.782 27.985 1.00 81.19 94 CYS A CA 1
ATOM 778 C C . CYS A 1 94 ? 12.547 7.422 28.593 1.00 81.19 94 CYS A C 1
ATOM 780 O O . CYS A 1 94 ? 11.739 7.360 29.519 1.00 81.19 94 CYS A O 1
ATOM 782 N N . LEU A 1 95 ? 13.157 6.326 28.126 1.00 80.50 95 LEU A N 1
ATOM 783 C CA . LEU A 1 95 ? 12.970 4.995 28.709 1.00 80.50 95 LEU A CA 1
ATOM 784 C C . LEU A 1 95 ? 13.558 4.892 30.122 1.00 80.50 95 LEU A C 1
ATOM 786 O O . LEU A 1 95 ? 12.933 4.285 30.989 1.00 80.50 95 LEU A O 1
ATOM 790 N N . LEU A 1 96 ? 14.723 5.497 30.371 1.00 88.38 96 LEU A N 1
ATOM 791 C CA . LEU A 1 96 ? 15.326 5.554 31.705 1.00 88.38 96 LEU A CA 1
ATOM 792 C C . LEU A 1 96 ? 14.463 6.364 32.681 1.00 88.38 96 LEU A C 1
ATOM 794 O O . LEU A 1 96 ? 14.210 5.891 33.784 1.00 88.38 96 LEU A O 1
ATOM 798 N N . ASP A 1 97 ? 13.956 7.529 32.270 1.00 88.19 97 ASP A N 1
ATOM 799 C CA . ASP A 1 97 ? 13.034 8.345 33.075 1.00 88.19 97 ASP A CA 1
ATOM 800 C C . ASP A 1 97 ? 11.723 7.598 33.365 1.00 88.19 97 ASP A C 1
ATOM 802 O O . ASP A 1 97 ? 11.256 7.562 34.505 1.00 88.19 97 ASP A O 1
ATOM 806 N N . LYS A 1 98 ? 11.156 6.917 32.360 1.00 88.00 98 LYS A N 1
ATOM 807 C CA . LYS A 1 98 ? 9.973 6.065 32.543 1.00 88.00 98 LYS A CA 1
ATOM 808 C C . LYS A 1 98 ? 10.234 4.942 33.550 1.00 88.00 98 LYS A C 1
ATOM 810 O O . LYS A 1 98 ? 9.400 4.716 34.423 1.00 88.00 98 LYS A O 1
ATOM 815 N N . ASN A 1 99 ? 11.368 4.253 33.444 1.00 85.94 99 ASN A N 1
ATOM 816 C CA . ASN A 1 99 ? 11.721 3.172 34.363 1.00 85.94 99 ASN A CA 1
ATOM 817 C C . ASN A 1 99 ? 11.968 3.693 35.785 1.00 85.94 99 ASN A C 1
ATOM 819 O O . ASN A 1 99 ? 11.466 3.095 36.728 1.00 85.94 99 ASN A O 1
ATOM 823 N N . ALA A 1 100 ? 12.639 4.836 35.948 1.00 87.56 100 ALA A N 1
ATOM 824 C CA . ALA A 1 100 ? 12.836 5.467 37.254 1.00 87.56 100 ALA A CA 1
ATOM 825 C C . ALA A 1 100 ? 11.503 5.874 37.906 1.00 87.56 100 ALA A C 1
ATOM 827 O O . ALA A 1 100 ? 11.297 5.666 39.104 1.00 87.56 100 ALA A O 1
ATOM 828 N N . LYS A 1 101 ? 10.558 6.402 37.116 1.00 86.62 101 LYS A N 1
ATOM 829 C CA . LYS A 1 101 ? 9.193 6.696 37.578 1.00 86.62 101 LYS A CA 1
ATOM 830 C C . LYS A 1 101 ? 8.446 5.429 37.983 1.00 86.62 101 LYS A C 1
ATOM 832 O O . LYS A 1 101 ? 7.805 5.432 39.026 1.00 86.62 101 LYS A O 1
ATOM 837 N N . LEU A 1 102 ? 8.556 4.350 37.206 1.00 81.56 102 LEU A N 1
ATOM 838 C CA . LEU A 1 102 ? 7.956 3.058 37.548 1.00 81.56 102 LEU A CA 1
ATOM 839 C C . LEU A 1 102 ? 8.567 2.456 38.815 1.00 81.56 102 LEU A C 1
ATOM 841 O O . LEU A 1 102 ? 7.822 1.963 39.648 1.00 81.56 102 LEU A O 1
ATOM 845 N N . GLU A 1 103 ? 9.884 2.530 39.006 1.00 83.06 103 GLU A N 1
ATOM 846 C CA . GLU A 1 103 ? 10.540 2.083 40.241 1.00 83.06 103 GLU A CA 1
ATOM 847 C C . GLU A 1 103 ? 10.122 2.916 41.453 1.00 83.06 103 GLU A C 1
ATOM 849 O O . GLU A 1 103 ? 9.922 2.363 42.531 1.00 83.06 103 GLU A O 1
ATOM 854 N N . THR A 1 104 ? 9.961 4.230 41.282 1.00 84.19 104 THR A N 1
ATOM 855 C CA . THR A 1 104 ? 9.476 5.117 42.349 1.00 84.19 104 THR A CA 1
ATOM 856 C C . THR A 1 104 ? 8.042 4.755 42.719 1.00 84.19 104 THR A C 1
ATOM 858 O O . THR A 1 104 ? 7.758 4.528 43.888 1.00 84.19 104 THR A O 1
ATOM 861 N N . LEU A 1 105 ? 7.172 4.583 41.721 1.00 75.94 105 LEU A N 1
ATOM 862 C CA . LEU A 1 105 ? 5.793 4.145 41.918 1.00 75.94 105 LEU A CA 1
ATOM 863 C C . LEU A 1 105 ? 5.743 2.771 42.602 1.00 75.94 105 LEU A C 1
ATOM 865 O O . LEU A 1 105 ? 4.991 2.569 43.545 1.00 75.94 105 LEU A O 1
ATOM 869 N N . ASN A 1 106 ? 6.581 1.829 42.167 1.00 76.81 106 ASN A N 1
ATOM 870 C CA . ASN A 1 106 ? 6.635 0.486 42.736 1.00 76.81 106 ASN A CA 1
ATOM 871 C C . ASN A 1 106 ? 7.195 0.486 44.166 1.00 76.81 106 ASN A C 1
ATOM 873 O O . ASN A 1 106 ? 6.785 -0.338 44.970 1.00 76.81 106 ASN A O 1
ATOM 877 N N . LYS A 1 107 ? 8.086 1.425 44.512 1.00 78.19 107 LYS A N 1
ATOM 878 C CA . LYS A 1 107 ? 8.519 1.674 45.896 1.00 78.19 107 LYS A CA 1
ATOM 879 C C . LYS A 1 107 ? 7.448 2.346 46.742 1.00 78.19 107 LYS A C 1
ATOM 881 O O . LYS A 1 107 ? 7.372 2.050 47.924 1.00 78.19 107 LYS A O 1
ATOM 886 N N . GLU A 1 108 ? 6.647 3.242 46.179 1.00 74.81 108 GLU A N 1
ATOM 887 C CA . GLU A 1 108 ? 5.526 3.865 46.889 1.00 74.81 108 GLU A CA 1
ATOM 888 C C . GLU A 1 108 ? 4.430 2.835 47.175 1.00 74.81 108 GLU A C 1
ATOM 890 O O . GLU A 1 108 ? 3.975 2.725 48.309 1.00 74.81 108 GLU A O 1
ATOM 895 N N . PHE A 1 109 ? 4.070 2.009 46.188 1.00 65.56 109 PHE A N 1
ATOM 896 C CA . PHE A 1 109 ? 3.173 0.874 46.397 1.00 65.56 109 PHE A CA 1
ATOM 897 C C . PHE A 1 109 ? 3.798 -0.162 47.335 1.00 65.56 109 PHE A C 1
ATOM 899 O O . PHE A 1 109 ? 3.167 -0.544 48.312 1.00 65.56 109 PHE A O 1
ATOM 906 N N . GLY A 1 110 ? 5.048 -0.563 47.105 1.00 63.78 110 GLY A N 1
ATOM 907 C CA . GLY A 1 110 ? 5.784 -1.474 47.981 1.00 63.78 110 GLY A CA 1
ATOM 908 C C . GLY A 1 110 ? 5.823 -0.973 49.421 1.00 63.78 110 GLY A C 1
ATOM 909 O O . GLY A 1 110 ? 5.446 -1.709 50.312 1.00 63.78 110 GLY A O 1
ATOM 910 N N . GLY A 1 111 ? 6.130 0.302 49.657 1.00 62.66 111 GLY A N 1
ATOM 911 C CA . GLY A 1 111 ? 6.157 0.903 50.992 1.00 62.66 111 GLY A CA 1
ATOM 912 C C . GLY A 1 111 ? 4.797 0.947 51.690 1.00 62.66 111 GLY A C 1
ATOM 913 O O . GLY A 1 111 ? 4.751 0.859 52.906 1.00 62.66 111 GLY A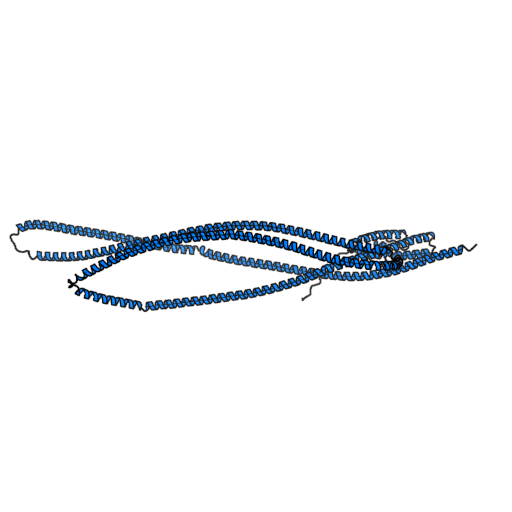 O 1
ATOM 914 N N . VAL A 1 112 ? 3.684 1.024 50.955 1.00 59.00 112 VAL A N 1
ATOM 915 C CA . VAL A 1 112 ? 2.331 0.938 51.540 1.00 59.00 112 VAL A CA 1
ATOM 916 C C . VAL A 1 112 ? 1.975 -0.495 51.957 1.00 59.00 112 VAL A C 1
ATOM 918 O O . VAL A 1 112 ? 1.209 -0.685 52.900 1.00 59.00 112 VAL A O 1
ATOM 921 N N . TRP A 1 113 ? 2.522 -1.503 51.273 1.00 54.72 113 TRP A N 1
ATOM 922 C CA . TRP A 1 113 ? 2.233 -2.921 51.524 1.00 54.72 113 TRP A CA 1
ATOM 923 C C . TRP A 1 113 ? 3.292 -3.628 52.396 1.00 54.72 113 TRP A C 1
ATOM 925 O O . TRP A 1 113 ? 2.966 -4.603 53.066 1.00 54.72 113 TRP A O 1
ATOM 935 N N . GLU A 1 114 ? 4.531 -3.131 52.412 1.00 53.25 114 GLU A N 1
ATOM 936 C CA . GLU A 1 114 ? 5.674 -3.596 53.215 1.00 53.25 114 GLU A CA 1
ATOM 937 C C . GLU A 1 114 ? 5.853 -2.799 54.513 1.00 53.25 114 GLU A C 1
ATOM 939 O O . GLU A 1 114 ? 6.696 -3.171 55.331 1.00 53.25 114 GLU A O 1
ATOM 944 N N . ASP A 1 115 ? 5.070 -1.736 54.748 1.00 59.25 115 ASP A N 1
ATOM 945 C CA . ASP A 1 115 ? 4.907 -1.169 56.090 1.00 59.25 115 ASP A CA 1
ATOM 946 C C . ASP A 1 115 ? 4.100 -2.164 56.934 1.00 59.25 115 ASP A C 1
ATOM 948 O O . ASP A 1 115 ? 2.907 -2.023 57.214 1.00 59.25 115 ASP A O 1
ATOM 952 N N . GLU A 1 116 ? 4.793 -3.246 57.286 1.00 54.00 116 GLU A N 1
ATOM 953 C CA . GLU A 1 116 ? 4.336 -4.332 58.132 1.00 54.00 116 GLU A CA 1
ATOM 954 C C . GLU A 1 116 ? 3.847 -3.750 59.458 1.00 54.00 116 GLU A C 1
ATOM 956 O O . GLU A 1 116 ? 2.897 -4.265 60.027 1.00 54.00 116 GLU A O 1
ATOM 961 N N . GLN A 1 117 ? 4.391 -2.614 59.906 1.00 57.56 117 GLN A N 1
ATOM 962 C CA . GLN A 1 117 ? 3.903 -1.906 61.078 1.00 57.56 117 GLN A CA 1
ATOM 963 C C . GLN A 1 117 ? 2.532 -1.261 60.830 1.00 57.56 117 GLN A C 1
ATOM 965 O O . GLN A 1 117 ? 1.641 -1.461 61.646 1.00 57.56 117 GLN A O 1
ATOM 970 N N . TYR A 1 118 ? 2.296 -0.568 59.714 1.00 64.12 118 TYR A N 1
ATOM 971 C CA . TYR A 1 118 ? 0.969 -0.021 59.394 1.00 64.12 118 TYR A CA 1
ATOM 972 C C . TYR A 1 118 ? -0.083 -1.118 59.183 1.00 64.12 118 TYR A C 1
ATOM 974 O O . TYR A 1 118 ? -1.190 -1.037 59.727 1.00 64.12 118 TYR A O 1
ATOM 982 N N . VAL A 1 119 ? 0.254 -2.174 58.438 1.00 61.66 119 VAL A N 1
ATOM 983 C CA . VAL A 1 119 ? -0.654 -3.304 58.199 1.00 61.66 119 VAL A CA 1
ATOM 984 C C . VAL A 1 119 ? -0.935 -4.045 59.506 1.00 61.66 119 VAL A C 1
ATOM 986 O O . VAL A 1 119 ? -2.101 -4.277 59.816 1.00 61.66 119 VAL A O 1
ATOM 989 N N . THR A 1 120 ? 0.087 -4.337 60.316 1.00 62.88 120 THR A N 1
ATOM 990 C CA . THR A 1 120 ? -0.064 -5.043 61.599 1.00 62.88 120 THR A CA 1
ATOM 991 C C . THR A 1 120 ? -0.744 -4.171 62.649 1.00 62.88 120 THR A C 1
ATOM 993 O O . THR A 1 120 ? -1.630 -4.665 63.327 1.00 62.88 120 THR A O 1
ATOM 996 N N . GLU A 1 121 ? -0.463 -2.867 62.740 1.00 66.69 121 GLU A N 1
ATOM 997 C CA . GLU A 1 121 ? -1.179 -1.948 63.639 1.00 66.69 121 GLU A CA 1
ATOM 998 C C . GLU A 1 121 ? -2.654 -1.810 63.259 1.00 66.69 121 GLU A C 1
ATOM 1000 O O . GLU A 1 121 ? -3.511 -1.689 64.134 1.00 66.69 121 GLU A O 1
ATOM 1005 N N . THR A 1 122 ? -2.973 -1.822 61.965 1.00 64.38 122 THR A N 1
ATOM 1006 C CA . THR A 1 122 ? -4.363 -1.769 61.497 1.00 64.38 122 THR A CA 1
ATOM 1007 C C . THR A 1 122 ? -5.066 -3.099 61.764 1.00 64.38 122 THR A C 1
ATOM 1009 O O . THR A 1 122 ? -6.194 -3.109 62.257 1.00 64.38 122 THR A O 1
ATOM 1012 N N . HIS A 1 123 ? -4.386 -4.224 61.531 1.00 69.25 123 HIS A N 1
ATOM 1013 C CA . HIS A 1 123 ? -4.899 -5.558 61.837 1.00 69.25 123 HIS A CA 1
ATOM 1014 C C . HIS A 1 123 ? -5.071 -5.782 63.346 1.00 69.25 123 HIS A C 1
ATOM 1016 O O . HIS A 1 123 ? -6.083 -6.332 63.766 1.00 69.25 123 HIS A O 1
ATOM 1022 N N . ASP A 1 124 ? -4.138 -5.303 64.168 1.00 71.62 124 ASP A N 1
ATOM 1023 C CA . ASP A 1 124 ? -4.181 -5.384 65.627 1.00 71.62 124 ASP A CA 1
ATOM 1024 C C . ASP A 1 124 ? -5.206 -4.413 66.214 1.00 71.62 124 ASP A C 1
ATOM 1026 O O . ASP A 1 124 ? -5.867 -4.757 67.187 1.00 71.62 124 ASP A O 1
ATOM 1030 N N . LYS A 1 125 ? -5.427 -3.232 65.618 1.00 74.06 125 LYS A N 1
ATOM 1031 C CA . LYS A 1 125 ? -6.550 -2.353 65.994 1.00 74.06 125 LYS A CA 1
ATOM 1032 C C . LYS A 1 125 ? -7.892 -3.012 65.696 1.00 74.06 125 LYS A C 1
ATOM 1034 O O . LYS A 1 125 ? -8.770 -2.981 66.550 1.00 74.06 125 LYS A O 1
ATOM 1039 N N . ILE A 1 126 ? -8.044 -3.635 64.527 1.00 71.25 126 ILE A N 1
ATOM 1040 C CA . ILE A 1 126 ? -9.265 -4.371 64.169 1.00 71.25 126 ILE A CA 1
ATOM 1041 C C . ILE A 1 126 ? -9.446 -5.588 65.087 1.00 71.25 126 ILE A C 1
ATOM 1043 O O . ILE A 1 126 ? -10.547 -5.809 65.585 1.00 71.25 126 ILE A O 1
ATOM 1047 N N . ARG A 1 127 ? -8.376 -6.340 65.374 1.00 74.62 127 ARG A N 1
ATOM 1048 C CA . ARG A 1 127 ? -8.408 -7.484 66.296 1.00 74.62 127 ARG A CA 1
ATOM 1049 C C . ARG A 1 127 ? -8.766 -7.047 67.713 1.00 74.62 127 ARG A C 1
ATOM 1051 O O . ARG A 1 127 ? -9.685 -7.614 68.278 1.00 74.62 127 ARG A O 1
ATOM 1058 N N . ASN A 1 128 ? -8.125 -6.010 68.250 1.00 74.38 128 ASN A N 1
ATOM 1059 C CA . ASN A 1 128 ? -8.416 -5.488 69.588 1.00 74.38 128 ASN A CA 1
ATOM 1060 C C . ASN A 1 128 ? -9.838 -4.926 69.700 1.00 74.38 128 ASN A C 1
ATOM 1062 O O . ASN A 1 128 ? -10.458 -5.085 70.743 1.00 74.38 128 ASN A O 1
ATOM 1066 N N . LEU A 1 129 ? -10.375 -4.299 68.646 1.00 70.62 129 LEU A N 1
ATOM 1067 C CA . LEU A 1 129 ? -11.780 -3.874 68.621 1.00 70.62 129 LEU A CA 1
ATOM 1068 C C . LEU A 1 129 ? -12.725 -5.081 68.659 1.00 70.62 129 LEU A C 1
ATOM 1070 O O . LEU A 1 129 ? -13.648 -5.100 69.463 1.00 70.62 129 LEU A O 1
ATOM 1074 N N . LEU A 1 130 ? -12.456 -6.117 67.860 1.00 70.62 130 LEU A N 1
ATOM 1075 C CA . LEU A 1 130 ? -13.258 -7.345 67.848 1.00 70.62 130 LEU A CA 1
ATOM 1076 C C . LEU A 1 130 ? -13.146 -8.147 69.154 1.00 70.62 130 LEU A C 1
ATOM 1078 O O . LEU A 1 130 ? -14.117 -8.765 69.583 1.00 70.62 130 LEU A O 1
ATOM 1082 N N . GLU A 1 131 ? -11.975 -8.154 69.789 1.00 73.19 131 GLU A N 1
ATOM 1083 C CA . GLU A 1 131 ? -11.719 -8.855 71.050 1.00 73.19 131 GLU A CA 1
ATOM 1084 C C . GLU A 1 131 ? -12.328 -8.099 72.242 1.00 73.19 131 GLU A C 1
ATOM 1086 O O . GLU A 1 131 ? -12.882 -8.732 73.139 1.00 73.19 131 GLU A O 1
ATOM 1091 N N . ASN A 1 132 ? -12.325 -6.760 72.208 1.00 73.12 132 ASN A N 1
ATOM 1092 C CA . ASN A 1 132 ? -13.053 -5.928 73.168 1.00 73.12 132 ASN A CA 1
ATOM 1093 C C . ASN A 1 132 ? -14.568 -6.089 73.019 1.00 73.12 132 ASN A C 1
ATOM 1095 O O . ASN A 1 132 ? -15.228 -6.341 74.019 1.00 73.12 132 ASN A O 1
ATOM 1099 N N . ASP A 1 133 ? -15.116 -6.044 71.802 1.00 69.50 133 ASP A N 1
ATOM 1100 C CA . ASP A 1 133 ? -16.550 -6.276 71.571 1.00 69.50 133 ASP A CA 1
ATOM 1101 C C . ASP A 1 133 ? -16.967 -7.682 72.028 1.00 69.50 133 ASP A C 1
ATOM 1103 O O . ASP A 1 133 ? -18.040 -7.876 72.605 1.00 69.50 133 ASP A O 1
ATOM 1107 N N . LYS A 1 134 ? -16.102 -8.682 71.811 1.00 72.44 134 LYS A N 1
ATOM 1108 C CA . LYS A 1 134 ? -16.323 -10.047 72.293 1.00 72.44 134 LYS A CA 1
ATOM 1109 C C . LYS A 1 134 ? -16.289 -10.117 73.822 1.00 72.44 134 LYS A C 1
ATOM 1111 O O . LYS A 1 134 ? -17.193 -10.713 74.398 1.00 72.44 134 LYS A O 1
ATOM 1116 N N . SER A 1 135 ? -15.309 -9.479 74.466 1.00 72.62 135 SER A N 1
ATOM 1117 C CA . SER A 1 135 ? -15.203 -9.396 75.928 1.00 72.62 135 SER A CA 1
ATOM 1118 C C . SER A 1 135 ? -16.386 -8.654 76.550 1.00 72.62 135 SER A C 1
ATOM 1120 O O . SER A 1 135 ? -16.904 -9.101 77.566 1.00 72.62 135 SER A O 1
ATOM 1122 N N . GLU A 1 136 ? -16.837 -7.547 75.958 1.00 69.75 136 GLU A N 1
ATOM 1123 C CA . GLU A 1 136 ? -17.997 -6.784 76.431 1.00 69.75 136 GLU A CA 1
ATOM 1124 C C . GLU A 1 136 ? -19.292 -7.587 76.282 1.00 69.75 136 GLU A C 1
ATOM 1126 O O . GLU A 1 136 ? -20.144 -7.568 77.174 1.00 69.75 136 GLU A O 1
ATOM 1131 N N . MET A 1 137 ? -19.423 -8.353 75.195 1.00 66.00 137 MET A N 1
ATOM 1132 C CA . MET A 1 137 ? -20.537 -9.279 75.009 1.00 66.00 137 MET A CA 1
ATOM 1133 C C . MET A 1 137 ? -20.485 -10.461 75.978 1.00 66.00 137 MET A C 1
ATOM 1135 O O . MET A 1 137 ? -21.526 -10.846 76.506 1.00 66.00 137 MET A O 1
ATOM 1139 N N . GLU A 1 138 ? -19.314 -11.036 76.253 1.00 73.75 138 GLU A N 1
ATOM 1140 C CA . GLU A 1 138 ? -19.156 -12.106 77.247 1.00 73.75 138 GLU A CA 1
ATOM 1141 C C . GLU A 1 138 ? -19.429 -11.607 78.675 1.00 73.75 138 GLU A C 1
ATOM 1143 O O . GLU A 1 138 ? -20.176 -12.268 79.396 1.00 73.75 138 GLU A O 1
ATOM 1148 N N . ASP A 1 139 ? -18.988 -10.398 79.035 1.00 69.88 139 ASP A N 1
ATOM 1149 C CA . ASP A 1 139 ? -19.343 -9.724 80.295 1.00 69.88 139 ASP A CA 1
ATOM 1150 C C . ASP A 1 139 ? -20.847 -9.424 80.389 1.00 69.88 139 ASP A C 1
ATOM 1152 O O . ASP A 1 139 ? -21.454 -9.539 81.460 1.00 69.88 139 ASP A O 1
ATOM 1156 N N . PHE A 1 140 ? -21.480 -9.038 79.277 1.00 71.88 140 PHE A N 1
ATOM 1157 C CA . PHE A 1 140 ? -22.927 -8.855 79.209 1.00 71.88 140 PHE A CA 1
ATOM 1158 C C . PHE A 1 140 ? -23.660 -10.186 79.409 1.00 71.88 140 PHE A C 1
ATOM 1160 O O . PHE A 1 140 ? -24.579 -10.261 80.226 1.00 71.88 140 PHE A O 1
ATOM 1167 N N . TYR A 1 141 ? -23.229 -11.258 78.738 1.00 69.56 141 TYR A N 1
ATOM 1168 C CA . TYR A 1 141 ? -23.806 -12.590 78.916 1.00 69.56 141 TYR A CA 1
ATOM 1169 C C . TYR A 1 141 ? -23.576 -13.142 80.324 1.00 69.56 141 TYR A C 1
ATOM 1171 O O . TYR A 1 141 ? -24.473 -13.791 80.861 1.00 69.56 141 TYR A O 1
ATOM 1179 N N . ASP A 1 142 ? -22.438 -12.862 80.956 1.00 75.00 142 ASP A N 1
ATOM 1180 C CA . ASP A 1 142 ? -22.178 -13.246 82.343 1.00 75.00 142 ASP A CA 1
ATOM 1181 C C . ASP A 1 142 ? -23.023 -12.450 83.333 1.00 75.00 142 ASP A C 1
ATOM 1183 O O . ASP A 1 142 ? -23.586 -13.049 84.249 1.00 75.00 142 ASP A O 1
ATOM 1187 N N . LYS A 1 143 ? -23.243 -11.150 83.106 1.00 72.25 143 LYS A N 1
ATOM 1188 C CA . LYS A 1 143 ? -24.208 -10.361 83.889 1.00 72.25 143 LYS A CA 1
ATOM 1189 C C . LYS A 1 143 ? -25.636 -10.864 83.718 1.00 72.25 143 LYS A C 1
ATOM 1191 O O . LYS A 1 143 ? -26.347 -10.990 84.708 1.00 72.25 143 LYS A O 1
ATOM 1196 N N . VAL A 1 144 ? -26.054 -11.211 82.500 1.00 68.88 144 VAL A N 1
ATOM 1197 C CA . VAL A 1 144 ? -27.380 -11.796 82.241 1.00 68.88 144 VAL A CA 1
ATOM 1198 C C . VAL A 1 144 ? -27.510 -13.167 82.912 1.00 68.88 144 VAL A C 1
ATOM 1200 O O . VAL A 1 144 ? -28.531 -13.446 83.539 1.00 68.88 144 VAL A O 1
ATOM 1203 N N . ARG A 1 145 ? -26.474 -14.014 82.854 1.00 74.50 145 ARG A N 1
ATOM 1204 C CA . ARG A 1 145 ? -26.440 -15.309 83.555 1.00 74.50 145 ARG A CA 1
ATOM 1205 C C . ARG A 1 145 ? -26.481 -15.141 85.072 1.00 74.50 145 ARG A C 1
ATOM 1207 O O . ARG A 1 145 ? -27.190 -15.889 85.741 1.00 74.50 145 ARG A O 1
ATOM 1214 N N . GLN A 1 146 ? -25.750 -14.170 85.611 1.00 73.19 146 GLN A N 1
ATOM 1215 C CA . GLN A 1 146 ? -25.718 -13.871 87.038 1.00 73.19 146 GLN A CA 1
ATOM 1216 C C . GLN A 1 146 ? -27.057 -13.307 87.517 1.00 73.19 146 GLN A C 1
ATOM 1218 O O . GLN A 1 146 ? -27.546 -13.725 88.561 1.00 73.19 146 GLN A O 1
ATOM 1223 N N . GLU A 1 147 ? -27.699 -12.444 86.733 1.00 66.88 147 GLU A N 1
ATOM 1224 C CA . GLU A 1 147 ? -29.010 -11.892 87.066 1.00 66.88 147 GLU A CA 1
ATOM 1225 C C . GLU A 1 147 ? -30.117 -12.944 86.961 1.00 66.88 147 GLU A C 1
ATOM 1227 O O . GLU A 1 147 ? -30.980 -13.027 87.831 1.00 66.88 147 GLU A O 1
ATOM 1232 N N . HIS A 1 148 ? -30.037 -13.839 85.976 1.00 71.00 148 HIS A N 1
ATOM 1233 C CA . HIS A 1 148 ? -30.916 -15.002 85.891 1.00 71.00 148 HIS A CA 1
ATOM 1234 C C . HIS A 1 148 ? -30.705 -15.962 87.077 1.00 71.00 148 HIS A C 1
ATOM 1236 O O . HIS A 1 148 ? -31.669 -16.456 87.658 1.00 71.00 148 HIS A O 1
ATOM 1242 N N . ALA A 1 149 ? -29.458 -16.192 87.502 1.00 70.31 149 ALA A N 1
ATOM 1243 C CA . ALA A 1 149 ? -29.159 -16.977 88.700 1.00 70.31 149 ALA A CA 1
ATOM 1244 C C . ALA A 1 149 ? -29.656 -16.292 89.987 1.00 70.31 149 ALA A C 1
ATOM 1246 O O . ALA A 1 149 ? -30.162 -16.975 90.876 1.00 70.31 149 ALA A O 1
ATOM 1247 N N . ASN A 1 150 ? -29.573 -14.961 90.078 1.00 73.75 150 ASN A N 1
ATOM 1248 C CA . ASN A 1 150 ? -30.117 -14.175 91.187 1.00 73.75 150 ASN A CA 1
ATOM 1249 C C . ASN A 1 150 ? -31.648 -14.224 91.217 1.00 73.75 150 ASN A C 1
ATOM 1251 O O . ASN A 1 150 ? -32.219 -14.360 92.294 1.00 73.75 150 ASN A O 1
ATOM 1255 N N . GLN A 1 151 ? -32.317 -14.179 90.062 1.00 69.00 151 GLN A N 1
ATOM 1256 C CA . GLN A 1 151 ? -33.770 -14.339 89.967 1.00 69.00 151 GLN A CA 1
ATOM 1257 C C . GLN A 1 151 ? -34.223 -15.752 90.340 1.00 69.00 151 GLN A C 1
ATOM 1259 O O . GLN A 1 151 ? -35.226 -15.889 91.036 1.00 69.00 151 GLN A O 1
ATOM 1264 N N . ILE A 1 152 ? -33.473 -16.792 89.958 1.00 71.88 152 ILE A N 1
ATOM 1265 C CA . ILE A 1 152 ? -33.728 -18.165 90.422 1.00 71.88 152 ILE A CA 1
ATOM 1266 C C . ILE A 1 152 ? -33.555 -18.243 91.941 1.00 71.88 152 ILE A C 1
ATOM 1268 O O . ILE A 1 152 ? -34.442 -18.743 92.620 1.00 71.88 152 ILE A O 1
ATOM 1272 N N . LYS A 1 153 ? -32.478 -17.675 92.499 1.00 72.44 153 LYS A N 1
ATOM 1273 C CA . LYS A 1 153 ? -32.260 -17.636 93.954 1.00 72.44 153 LYS A CA 1
ATOM 1274 C C . LYS A 1 153 ? -33.354 -16.871 94.693 1.00 72.44 153 LYS A C 1
ATOM 1276 O O . LYS A 1 153 ? -33.831 -17.343 95.715 1.00 72.44 153 LYS A O 1
ATOM 1281 N N . PHE A 1 154 ? -33.777 -15.723 94.167 1.00 69.62 154 PHE A N 1
ATOM 1282 C CA . PHE A 1 154 ? -34.878 -14.939 94.719 1.00 69.62 154 PHE A CA 1
ATOM 1283 C C . PHE A 1 154 ? -36.199 -15.707 94.622 1.00 69.62 154 PHE A C 1
ATOM 1285 O O . PHE A 1 154 ? -36.970 -15.699 95.571 1.00 69.62 154 PHE A O 1
ATOM 1292 N N . SER A 1 155 ? -36.447 -16.417 93.518 1.00 65.88 155 SER A N 1
ATOM 1293 C CA . SER A 1 155 ? -37.615 -17.286 93.345 1.00 65.88 155 SER A CA 1
ATOM 1294 C C . SER A 1 155 ? -37.597 -18.478 94.307 1.00 65.88 155 SER A C 1
ATOM 1296 O O . SER A 1 155 ? -38.637 -18.816 94.865 1.00 65.88 155 SER A O 1
ATOM 1298 N N . ASP A 1 156 ? -36.437 -19.090 94.543 1.00 71.31 156 ASP A N 1
ATOM 1299 C CA . ASP A 1 156 ? -36.266 -20.203 95.481 1.00 71.31 156 ASP A CA 1
ATOM 1300 C C . ASP A 1 156 ? -36.387 -19.734 96.939 1.00 71.31 156 ASP A C 1
ATOM 1302 O O . ASP A 1 156 ? -37.040 -20.396 97.744 1.00 71.31 156 ASP A O 1
ATOM 1306 N N . GLU A 1 157 ? -35.828 -18.569 97.283 1.00 71.62 157 GLU A N 1
ATOM 1307 C CA . GLU A 1 157 ? -35.984 -17.935 98.597 1.00 71.62 157 GLU A CA 1
ATOM 1308 C C . GLU A 1 157 ? -37.426 -17.482 98.831 1.00 71.62 157 GLU A C 1
ATOM 1310 O O . GLU A 1 157 ? -37.958 -17.688 99.918 1.00 71.62 157 GLU A O 1
ATOM 1315 N N . TYR A 1 158 ? -38.095 -16.924 97.820 1.00 69.75 158 TYR A N 1
ATOM 1316 C CA . TYR A 1 158 ? -39.511 -16.560 97.881 1.00 69.75 158 TYR A CA 1
ATOM 1317 C C . TYR A 1 158 ? -40.395 -17.807 97.983 1.00 69.75 158 TYR A C 1
ATOM 1319 O O . TYR A 1 158 ? -41.337 -17.825 98.770 1.00 69.75 158 TYR A O 1
ATOM 1327 N N . GLY A 1 159 ? -40.048 -18.879 97.267 1.00 71.19 159 GLY A N 1
ATOM 1328 C CA . GLY A 1 159 ? -40.685 -20.190 97.363 1.00 71.19 159 GLY A CA 1
ATOM 1329 C C . GLY A 1 159 ? -40.517 -20.822 98.745 1.00 71.19 159 GLY A C 1
ATOM 1330 O O . GLY A 1 159 ? -41.497 -21.281 99.321 1.00 71.19 159 GLY A O 1
ATOM 1331 N N . GLN A 1 160 ? -39.317 -20.773 99.331 1.00 70.75 160 GLN A N 1
ATOM 1332 C CA . GLN A 1 160 ? -39.063 -21.226 100.703 1.00 70.75 160 GLN A CA 1
ATOM 1333 C C . GLN A 1 160 ? -39.739 -20.337 101.745 1.00 70.75 160 GLN A C 1
ATOM 1335 O O . GLN A 1 160 ? -40.235 -20.853 102.743 1.00 70.75 160 GLN A O 1
ATOM 1340 N N . ASN A 1 161 ? -39.803 -19.020 101.530 1.00 69.62 161 ASN A N 1
ATOM 1341 C CA . ASN A 1 161 ? -40.523 -18.119 102.424 1.00 69.62 161 ASN A CA 1
ATOM 1342 C C . ASN A 1 161 ? -42.024 -18.369 102.363 1.00 69.62 161 ASN A C 1
ATOM 1344 O O . ASN A 1 161 ? -42.651 -18.405 103.414 1.00 69.62 161 ASN A O 1
ATOM 1348 N N . ILE A 1 162 ? -42.591 -18.590 101.174 1.00 71.00 162 ILE A N 1
ATOM 1349 C CA . ILE A 1 162 ? -43.993 -18.977 101.020 1.00 71.00 162 ILE A CA 1
ATOM 1350 C C . ILE A 1 162 ? -44.235 -20.342 101.645 1.00 71.00 162 ILE A C 1
ATOM 1352 O O . ILE A 1 162 ? -45.202 -20.459 102.379 1.00 71.00 162 ILE A O 1
ATOM 1356 N N . ASP A 1 163 ? -43.374 -21.339 101.442 1.00 70.19 163 ASP A N 1
ATOM 1357 C CA . ASP A 1 163 ? -43.544 -22.676 102.025 1.00 70.19 163 ASP A CA 1
ATOM 1358 C C . ASP A 1 163 ? -43.390 -22.659 103.558 1.00 70.19 163 ASP A C 1
ATOM 1360 O O . ASP A 1 163 ? -44.127 -23.337 104.271 1.00 70.19 163 ASP A O 1
ATOM 1364 N N . ASN A 1 164 ? -42.506 -21.812 104.097 1.00 72.88 164 ASN A N 1
ATOM 1365 C CA . ASN A 1 164 ? -42.402 -21.551 105.534 1.00 72.88 164 ASN A CA 1
ATOM 1366 C C . ASN A 1 164 ? -43.618 -20.782 106.060 1.00 72.88 164 ASN A C 1
ATOM 1368 O O . ASN A 1 164 ? -44.129 -21.130 107.122 1.00 72.88 164 ASN A O 1
ATOM 1372 N N . LEU A 1 165 ? -44.126 -19.784 105.329 1.00 71.12 165 LEU A N 1
ATOM 1373 C CA . LEU A 1 165 ? -45.365 -19.090 105.683 1.00 71.12 165 LEU A CA 1
ATOM 1374 C C . LEU A 1 165 ? -46.546 -20.059 105.640 1.00 71.12 165 LEU A C 1
ATOM 1376 O O . LEU A 1 165 ? -47.370 -20.038 106.541 1.00 71.12 165 LEU A O 1
ATOM 1380 N N . PHE A 1 166 ? -46.601 -20.942 104.643 1.00 70.94 166 PHE A N 1
ATOM 1381 C CA . PHE A 1 166 ? -47.636 -21.955 104.492 1.00 70.94 166 PHE A CA 1
ATOM 1382 C C . PHE A 1 166 ? -47.543 -22.981 105.613 1.00 70.94 166 PHE A C 1
ATOM 1384 O O . PHE A 1 166 ? -48.567 -23.318 106.181 1.00 70.94 166 PHE A O 1
ATOM 1391 N N . LYS A 1 167 ? -46.343 -23.419 106.012 1.00 73.75 167 LYS A N 1
ATOM 1392 C CA . LYS A 1 167 ? -46.138 -24.283 107.185 1.00 73.75 167 LYS A CA 1
ATOM 1393 C C . LYS A 1 167 ? -46.509 -23.588 108.488 1.00 73.75 167 LYS A C 1
ATOM 1395 O O . LYS A 1 167 ? -47.145 -24.213 109.324 1.00 73.75 167 LYS A O 1
ATOM 1400 N N . VAL A 1 168 ? -46.178 -22.309 108.663 1.00 71.06 168 VAL A N 1
ATOM 1401 C CA . VAL A 1 168 ? -46.555 -21.528 109.854 1.00 71.06 168 VAL A CA 1
ATOM 1402 C C . VAL A 1 168 ? -48.061 -21.274 109.888 1.00 71.06 168 VAL A C 1
ATOM 1404 O O . VAL A 1 168 ? -48.670 -21.410 110.941 1.00 71.06 168 VAL A O 1
ATOM 1407 N N . CYS A 1 169 ? -48.686 -20.943 108.761 1.00 64.81 169 CYS A N 1
ATOM 1408 C CA . CYS A 1 169 ? -50.130 -20.763 108.643 1.00 64.81 169 CYS A CA 1
ATOM 1409 C C . CYS A 1 169 ? -50.868 -22.093 108.801 1.00 64.81 169 CYS A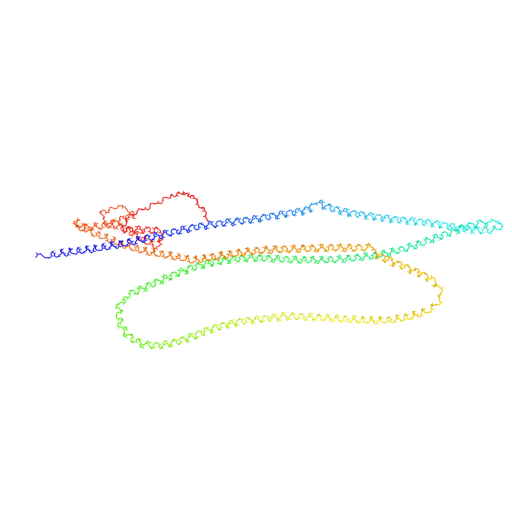 C 1
ATOM 1411 O O . CYS A 1 169 ? -51.852 -22.142 109.521 1.00 64.81 169 CYS A O 1
ATOM 1413 N N . TYR A 1 170 ? -50.375 -23.177 108.206 1.00 71.19 170 TYR A N 1
ATOM 1414 C CA . TYR A 1 170 ? -50.942 -24.516 108.344 1.00 71.19 170 TYR A CA 1
ATOM 1415 C C . TYR A 1 170 ? -50.772 -25.045 109.767 1.00 71.19 170 TYR A C 1
ATOM 1417 O O . TYR A 1 170 ? -51.709 -25.625 110.293 1.00 71.19 170 TYR A O 1
ATOM 1425 N N . GLN A 1 171 ? -49.636 -24.795 110.426 1.00 72.12 171 GLN A N 1
ATOM 1426 C CA . GLN A 1 171 ? -49.443 -25.139 111.833 1.00 72.12 171 GLN A CA 1
ATOM 1427 C C . GLN A 1 171 ? -50.320 -24.272 112.737 1.00 72.12 171 GLN A C 1
ATOM 1429 O O . GLN A 1 171 ? -50.955 -24.819 113.615 1.00 72.12 171 GLN A O 1
ATOM 1434 N N . LYS A 1 172 ? -50.469 -22.966 112.475 1.00 70.75 172 LYS A N 1
ATOM 1435 C CA . LYS A 1 172 ? -51.410 -22.101 113.210 1.00 70.75 172 LYS A CA 1
ATOM 1436 C C . LYS A 1 172 ? -52.869 -22.494 113.000 1.00 70.75 172 LYS A C 1
ATOM 1438 O O . LYS A 1 172 ? -53.649 -22.385 113.930 1.00 70.75 172 LYS A O 1
ATOM 1443 N N . VAL A 1 173 ? -53.246 -22.934 111.801 1.00 67.94 173 VAL A N 1
ATOM 1444 C CA . VAL A 1 173 ? -54.593 -23.444 111.506 1.00 67.94 173 VAL A CA 1
ATOM 1445 C C . VAL A 1 173 ? -54.786 -24.816 112.141 1.00 67.94 173 VAL A C 1
ATOM 1447 O O . VAL A 1 173 ? -55.844 -25.076 112.688 1.00 67.94 173 VAL A O 1
ATOM 1450 N N . LYS A 1 174 ? -53.768 -25.678 112.135 1.00 70.56 174 LYS A N 1
ATOM 1451 C CA . LYS A 1 174 ? -53.795 -26.972 112.817 1.00 70.56 174 LYS A CA 1
ATOM 1452 C C . LYS A 1 174 ? -53.884 -26.797 114.333 1.00 70.56 174 LYS A C 1
ATOM 1454 O O . LYS A 1 174 ? -54.732 -27.431 114.932 1.00 70.56 174 LYS A O 1
ATOM 1459 N N . ASP A 1 175 ? -53.090 -25.905 114.918 1.00 71.62 175 ASP A N 1
ATOM 1460 C CA . ASP A 1 175 ? -53.128 -25.547 116.338 1.00 71.62 175 ASP A CA 1
ATOM 1461 C C . ASP A 1 175 ? -54.456 -24.870 116.690 1.00 71.62 175 ASP A C 1
ATOM 1463 O O . ASP A 1 175 ? -55.004 -25.172 117.737 1.00 71.62 175 ASP A O 1
ATOM 1467 N N . ALA A 1 176 ? -55.022 -24.034 115.808 1.00 65.12 176 ALA A N 1
ATOM 1468 C CA . ALA A 1 176 ? -56.344 -23.432 115.998 1.00 65.12 176 ALA A CA 1
ATOM 1469 C C . ALA A 1 176 ? -57.486 -24.452 115.878 1.00 65.12 176 ALA A C 1
ATOM 1471 O O . ALA A 1 176 ? -58.462 -24.328 116.598 1.00 65.12 176 ALA A O 1
ATOM 1472 N N . ILE A 1 177 ? -57.371 -25.465 115.012 1.00 66.19 177 ILE A N 1
ATOM 1473 C CA . ILE A 1 177 ? -58.330 -26.579 114.910 1.00 66.19 177 ILE A CA 1
ATOM 1474 C C . ILE A 1 177 ? -58.174 -27.531 116.105 1.00 66.19 177 ILE A C 1
ATOM 1476 O O . ILE A 1 177 ? -59.161 -28.071 116.592 1.00 66.19 177 ILE A O 1
ATOM 1480 N N . GLU A 1 178 ? -56.955 -27.746 116.605 1.00 63.28 178 GLU A N 1
ATOM 1481 C CA . GLU A 1 178 ? -56.697 -28.527 117.820 1.00 63.28 178 GLU A CA 1
ATOM 1482 C C . GLU A 1 178 ? -57.157 -27.758 119.076 1.00 63.28 178 GLU A C 1
ATOM 1484 O O . GLU A 1 178 ? -57.714 -28.368 119.982 1.00 63.28 178 GLU A O 1
ATOM 1489 N N . GLU A 1 179 ? -57.007 -26.426 119.113 1.00 63.00 179 GLU A N 1
ATOM 1490 C CA . GLU A 1 179 ? -57.620 -25.529 120.105 1.00 63.00 179 GLU A CA 1
ATOM 1491 C C . GLU A 1 179 ? -59.138 -25.522 119.973 1.00 63.00 179 GLU A C 1
ATOM 1493 O O . GLU A 1 179 ? -59.798 -25.604 120.988 1.00 63.00 179 GLU A O 1
ATOM 1498 N N . GLU A 1 180 ? -59.720 -25.491 118.775 1.00 59.72 180 GLU A N 1
ATOM 1499 C CA . GLU A 1 180 ? -61.174 -25.551 118.575 1.00 59.72 180 GLU A CA 1
ATOM 1500 C C . GLU A 1 180 ? -61.735 -26.913 119.004 1.00 59.72 180 GLU A C 1
ATOM 1502 O O . GLU A 1 180 ? -62.788 -26.973 119.626 1.00 59.72 180 GLU A O 1
ATOM 1507 N N . ARG A 1 181 ? -60.987 -28.001 118.786 1.00 60.34 181 ARG A N 1
ATOM 1508 C CA . ARG A 1 181 ? -61.337 -29.354 119.238 1.00 60.34 181 ARG A CA 1
ATOM 1509 C C . ARG A 1 181 ? -61.141 -29.545 120.747 1.00 60.34 181 ARG A C 1
ATOM 1511 O O . ARG A 1 181 ? -61.931 -30.251 121.372 1.00 60.34 181 ARG A O 1
ATOM 1518 N N . ASN A 1 182 ? -60.123 -28.915 121.339 1.00 59.12 182 ASN A N 1
ATOM 1519 C CA . ASN A 1 182 ? -59.935 -28.853 122.791 1.00 59.12 182 ASN A CA 1
ATOM 1520 C C . ASN A 1 182 ? -60.958 -27.920 123.447 1.00 59.12 182 ASN A C 1
ATOM 1522 O O . ASN A 1 182 ? -61.436 -28.245 124.520 1.00 59.12 182 ASN A O 1
ATOM 1526 N N . VAL A 1 183 ? -61.356 -26.828 122.791 1.00 59.31 183 VAL A N 1
ATOM 1527 C CA . VAL A 1 183 ? -62.429 -25.927 123.217 1.00 59.31 183 VAL A CA 1
ATOM 1528 C C . VAL A 1 183 ? -63.776 -26.610 123.051 1.00 59.31 183 VAL A C 1
ATOM 1530 O O . VAL A 1 183 ? -64.592 -26.439 123.928 1.00 59.31 183 VAL A O 1
ATOM 1533 N N . GLU A 1 184 ? -64.034 -27.436 122.035 1.00 53.97 184 GLU A N 1
ATOM 1534 C CA . GLU A 1 184 ? -65.254 -28.259 121.960 1.00 53.97 184 GLU A CA 1
ATOM 1535 C C . GLU A 1 184 ? -65.293 -29.314 123.075 1.00 53.97 184 GLU A C 1
ATOM 1537 O O . GLU A 1 184 ? -66.335 -29.484 123.701 1.00 53.97 184 GLU A O 1
ATOM 1542 N N . LEU A 1 185 ? -64.166 -29.961 123.401 1.00 56.41 185 LEU A N 1
ATOM 1543 C CA . LEU A 1 185 ? -64.054 -30.878 124.547 1.00 56.41 185 LEU A CA 1
ATOM 1544 C C . LEU A 1 185 ? -64.194 -30.154 125.901 1.00 56.41 185 LEU A C 1
ATOM 1546 O O . LEU A 1 185 ? -64.896 -30.643 126.785 1.00 56.41 185 LEU A O 1
ATOM 1550 N N . GLU A 1 186 ? -63.601 -28.968 126.051 1.00 54.81 186 GLU A N 1
ATOM 1551 C CA . GLU A 1 186 ? -63.726 -28.111 127.235 1.00 54.81 186 GLU A CA 1
ATOM 1552 C C . GLU A 1 186 ? -65.092 -27.412 127.307 1.00 54.81 186 GLU A C 1
ATOM 1554 O O . GLU A 1 186 ? -65.545 -27.116 128.402 1.00 54.81 186 GLU A O 1
ATOM 1559 N N . LEU A 1 187 ? -65.791 -27.175 126.193 1.00 50.91 187 LEU A N 1
ATOM 1560 C CA . LEU A 1 187 ? -67.144 -26.606 126.129 1.00 50.91 187 LEU A CA 1
ATOM 1561 C C . LEU A 1 187 ? -68.185 -27.683 126.458 1.00 50.91 187 LEU A C 1
ATOM 1563 O O . LEU A 1 187 ? -69.156 -27.376 127.146 1.00 50.91 187 LEU A O 1
ATOM 1567 N N . GLU A 1 188 ? -67.949 -28.939 126.065 1.00 53.41 188 GLU A N 1
ATOM 1568 C CA . GLU A 1 188 ? -68.726 -30.113 126.490 1.00 53.41 188 GLU A CA 1
ATOM 1569 C C . GLU A 1 188 ? -68.508 -30.413 127.996 1.00 53.41 188 GLU A C 1
ATOM 1571 O O . GLU A 1 188 ? -69.460 -30.751 128.704 1.00 53.41 188 GLU A O 1
ATOM 1576 N N . GLU A 1 189 ? -67.297 -30.194 128.539 1.00 52.59 189 GLU A N 1
ATOM 1577 C CA . GLU A 1 189 ? -67.009 -30.286 129.986 1.00 52.59 189 GLU A CA 1
ATOM 1578 C C . GLU A 1 189 ? -67.462 -29.039 130.792 1.00 52.59 189 GLU A C 1
ATOM 1580 O O . GLU A 1 189 ? -67.947 -29.171 131.923 1.00 52.59 189 GLU A O 1
ATOM 1585 N N . ALA A 1 190 ? -67.411 -27.828 130.221 1.00 47.62 190 ALA A N 1
ATOM 1586 C CA . ALA A 1 190 ? -67.802 -26.565 130.866 1.00 47.62 190 ALA A CA 1
ATOM 1587 C C . ALA A 1 190 ? -69.317 -26.298 130.822 1.00 47.62 190 ALA A C 1
ATOM 1589 O O . ALA A 1 190 ? -69.853 -25.695 131.760 1.00 47.62 190 ALA A O 1
ATOM 1590 N N . LEU A 1 191 ? -70.048 -26.805 129.819 1.00 47.09 191 LEU A N 1
ATOM 1591 C CA . LEU A 1 191 ? -71.521 -26.812 129.813 1.00 47.09 191 LEU A CA 1
ATOM 1592 C C . LEU A 1 191 ? -72.104 -27.725 130.905 1.00 47.09 191 LEU A C 1
ATOM 1594 O O . LEU A 1 191 ? -73.242 -27.512 131.333 1.00 47.09 191 LEU A O 1
ATOM 1598 N N . GLN A 1 192 ? -71.310 -28.664 131.431 1.00 47.41 192 GLN A N 1
ATOM 1599 C CA . GLN A 1 192 ? -71.684 -29.521 132.557 1.00 47.41 192 GLN A CA 1
ATOM 1600 C C . GLN A 1 192 ? -71.270 -28.951 133.934 1.00 47.41 192 GLN A C 1
ATOM 1602 O O . GLN A 1 192 ? -71.812 -29.388 134.953 1.00 47.41 192 GLN A O 1
ATOM 1607 N N . GLN A 1 193 ? -70.385 -27.942 133.998 1.00 44.00 193 GLN A N 1
ATOM 1608 C CA . GLN A 1 193 ? -69.908 -27.339 135.260 1.00 44.00 193 GLN A CA 1
ATOM 1609 C C . GLN A 1 193 ? -70.310 -25.874 135.511 1.00 44.00 193 GLN A C 1
ATOM 1611 O O . GLN A 1 193 ? -70.246 -25.437 136.656 1.00 44.00 193 GLN A O 1
ATOM 1616 N N . CYS A 1 194 ? -70.838 -25.129 134.536 1.00 39.75 194 CYS A N 1
ATOM 1617 C CA . CYS A 1 194 ? -71.231 -23.722 134.739 1.00 39.75 194 CYS A CA 1
ATOM 1618 C C . CYS A 1 194 ? -72.743 -23.499 134.947 1.00 39.75 194 CYS A C 1
ATOM 1620 O O . CYS A 1 194 ? -73.326 -22.514 134.491 1.00 39.75 194 CYS A O 1
ATOM 1622 N N . LYS A 1 195 ? -73.375 -24.364 135.755 1.00 43.12 195 LYS A N 1
ATOM 1623 C CA . LYS A 1 195 ? -74.450 -23.919 136.657 1.00 43.12 195 LYS A CA 1
ATOM 1624 C C . LYS A 1 195 ? -73.780 -23.114 137.777 1.00 43.12 195 LYS A C 1
ATOM 1626 O O . LYS A 1 195 ? -73.209 -23.706 138.686 1.00 43.12 195 LYS A O 1
ATOM 1631 N N . ASN A 1 196 ? -73.932 -21.786 137.720 1.00 39.75 196 ASN A N 1
ATOM 1632 C CA . ASN A 1 196 ? -73.414 -20.768 138.654 1.00 39.75 196 ASN A CA 1
ATOM 1633 C C . ASN A 1 196 ? -71.933 -20.419 138.369 1.00 39.75 196 ASN A C 1
ATOM 1635 O O . ASN A 1 196 ? -71.041 -21.182 138.692 1.00 39.75 196 ASN A O 1
ATOM 1639 N N . THR A 1 197 ? -71.554 -19.269 137.810 1.00 38.38 197 THR A N 1
ATOM 1640 C CA . THR A 1 197 ? -71.735 -17.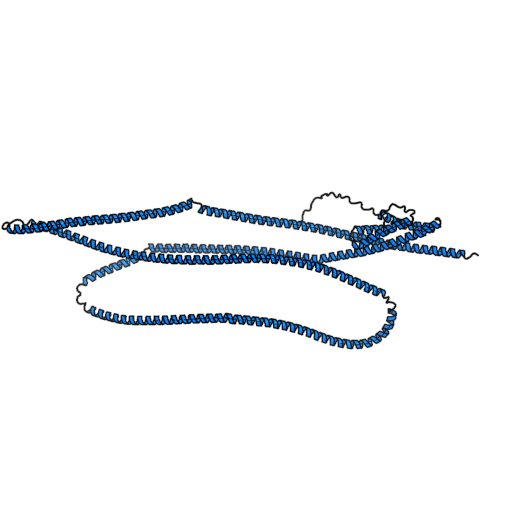923 138.374 1.00 38.38 197 THR A CA 1
ATOM 1641 C C . THR A 1 197 ? -71.242 -16.839 137.391 1.00 38.38 197 THR A C 1
ATOM 1643 O O . THR A 1 197 ? -70.487 -17.086 136.460 1.00 38.38 197 THR A O 1
ATOM 1646 N N . PHE A 1 198 ? -71.734 -15.626 137.632 1.00 48.84 198 PHE A N 1
ATOM 1647 C CA . PHE A 1 198 ? -71.553 -14.329 136.967 1.00 48.84 198 PHE A CA 1
ATOM 1648 C C . PHE A 1 198 ? -70.079 -13.845 136.900 1.00 48.84 198 PHE A C 1
ATOM 1650 O O . PHE A 1 198 ? -69.423 -13.853 137.939 1.00 48.84 198 PHE A O 1
ATOM 1657 N N . GLY A 1 199 ? -69.587 -13.326 135.752 1.00 51.31 199 GLY A N 1
ATOM 1658 C CA . GLY A 1 199 ? -68.389 -12.453 135.770 1.00 51.31 199 GLY A CA 1
ATOM 1659 C C . GLY A 1 199 ? -67.410 -12.338 134.581 1.00 51.31 199 GLY A C 1
ATOM 1660 O O . GLY A 1 199 ? -66.300 -11.890 134.838 1.00 51.31 199 GLY A O 1
ATOM 1661 N N . LEU A 1 200 ? -67.723 -12.697 133.322 1.00 47.34 200 LEU A N 1
ATOM 1662 C CA . LEU A 1 200 ? -66.707 -12.705 132.231 1.00 47.34 200 LEU A CA 1
ATOM 1663 C C . LEU A 1 200 ? -67.119 -12.059 130.885 1.00 47.34 200 LEU A C 1
ATOM 1665 O O . LEU A 1 200 ? -66.518 -12.342 129.854 1.00 47.34 200 LEU A O 1
ATOM 1669 N N . LYS A 1 201 ? -68.115 -11.163 130.865 1.00 52.91 201 LYS A N 1
ATOM 1670 C CA . LYS A 1 201 ? -68.638 -10.590 129.606 1.00 52.91 201 LYS A CA 1
ATOM 1671 C C . LYS A 1 201 ? -67.751 -9.496 128.972 1.00 52.91 201 LYS A C 1
ATOM 1673 O O . LYS A 1 201 ? -67.668 -9.433 127.756 1.00 52.91 201 LYS A O 1
ATOM 1678 N N . GLU A 1 202 ? -67.029 -8.696 129.761 1.00 53.19 202 GLU A N 1
ATOM 1679 C CA . GLU A 1 202 ? -66.241 -7.556 129.236 1.00 53.19 202 GLU A CA 1
ATOM 1680 C C . GLU A 1 202 ? -64.863 -7.927 128.657 1.00 53.19 202 GLU A C 1
ATOM 1682 O O . GLU A 1 202 ? -64.303 -7.162 127.878 1.00 53.19 202 GLU A O 1
ATOM 1687 N N . LYS A 1 203 ? -64.300 -9.095 128.996 1.00 55.31 203 LYS A N 1
ATOM 1688 C CA . LYS A 1 203 ? -62.950 -9.479 128.540 1.00 55.31 203 LYS A CA 1
ATOM 1689 C C . LYS A 1 203 ? -62.952 -10.125 127.146 1.00 55.31 203 LYS A C 1
ATOM 1691 O O . LYS A 1 203 ? -62.064 -9.854 126.347 1.00 55.31 203 LYS A O 1
ATOM 1696 N N . TYR A 1 204 ? -63.988 -10.908 126.837 1.00 56.72 204 TYR A N 1
ATOM 1697 C CA . TYR A 1 204 ? -64.140 -11.581 125.543 1.00 56.72 204 TYR A CA 1
ATOM 1698 C C . TYR A 1 204 ? -64.644 -10.657 124.423 1.00 56.72 204 TYR A C 1
ATOM 1700 O O . TYR A 1 204 ? -64.303 -10.882 123.267 1.00 56.72 204 TYR A O 1
ATOM 1708 N N . GLU A 1 205 ? -65.397 -9.592 124.732 1.00 59.75 205 GLU A N 1
ATOM 1709 C CA . GLU A 1 205 ? -65.829 -8.601 123.726 1.00 59.75 205 GLU A CA 1
ATOM 1710 C C . GLU A 1 205 ? -64.647 -7.788 123.163 1.00 59.75 205 GLU A C 1
ATOM 1712 O O . GLU A 1 205 ? -64.625 -7.485 121.970 1.00 59.75 205 GLU A O 1
ATOM 1717 N N . PHE A 1 206 ? -63.624 -7.503 123.979 1.00 64.50 206 PHE A N 1
ATOM 1718 C CA . PHE A 1 206 ? -62.440 -6.757 123.538 1.00 64.50 206 PHE A CA 1
ATOM 1719 C C . PHE A 1 206 ? -61.505 -7.600 122.651 1.00 64.50 206 PHE A C 1
ATOM 1721 O O . PHE A 1 206 ? -61.079 -7.138 121.592 1.00 64.50 206 PHE A O 1
ATOM 1728 N N . GLU A 1 207 ? -61.241 -8.857 123.023 1.00 62.16 207 GLU A N 1
ATOM 1729 C CA . GLU A 1 207 ? -60.406 -9.770 122.222 1.00 62.16 207 GLU A CA 1
ATOM 1730 C C . GLU A 1 207 ? -61.051 -10.123 120.867 1.00 62.16 207 GLU A C 1
ATOM 1732 O O . GLU A 1 207 ? -60.355 -10.205 119.853 1.00 62.16 207 GLU A O 1
ATOM 1737 N N . LEU A 1 208 ? -62.383 -10.261 120.803 1.00 66.88 208 LEU A N 1
ATOM 1738 C CA . LEU A 1 208 ? -63.104 -10.479 119.540 1.00 66.88 208 LEU A CA 1
ATOM 1739 C C . LEU A 1 208 ? -63.046 -9.257 118.615 1.00 66.88 208 LEU A C 1
ATOM 1741 O O . LEU A 1 208 ? -62.886 -9.408 117.401 1.00 66.88 208 LEU A O 1
ATOM 1745 N N . GLN A 1 209 ? -63.136 -8.049 119.173 1.00 70.19 209 GLN A N 1
ATOM 1746 C CA . GLN A 1 209 ? -63.053 -6.813 118.397 1.00 70.19 209 GLN A CA 1
ATOM 1747 C C . GLN A 1 209 ? -61.634 -6.576 117.849 1.00 70.19 209 GLN A C 1
ATOM 1749 O O . GLN A 1 209 ? -61.479 -6.168 116.696 1.00 70.19 209 GLN A O 1
ATOM 1754 N N . GLU A 1 210 ? -60.594 -6.907 118.620 1.00 71.75 210 GLU A N 1
ATOM 1755 C CA . GLU A 1 210 ? -59.197 -6.846 118.172 1.00 71.75 210 GLU A CA 1
ATOM 1756 C C . GLU A 1 210 ? -58.905 -7.866 117.055 1.00 71.75 210 GLU A C 1
ATOM 1758 O O . GLU A 1 210 ? -58.314 -7.526 116.025 1.00 71.75 210 GLU A O 1
ATOM 1763 N N . LYS A 1 211 ? -59.380 -9.111 117.198 1.00 76.81 211 LYS A N 1
ATOM 1764 C CA . LYS A 1 211 ? -59.243 -10.151 116.164 1.00 76.81 211 LYS A CA 1
ATOM 1765 C C . LYS A 1 211 ? -60.003 -9.795 114.880 1.00 76.81 211 LYS A C 1
ATOM 1767 O O . LYS A 1 211 ? -59.470 -10.016 113.793 1.00 76.81 211 LYS A O 1
ATOM 1772 N N . SER A 1 212 ? -61.193 -9.196 114.988 1.00 76.19 212 SER A N 1
ATOM 1773 C CA . SER A 1 212 ? -61.972 -8.724 113.834 1.00 76.19 212 SER A CA 1
ATOM 1774 C C . SER A 1 212 ? -61.258 -7.604 113.069 1.00 76.19 212 SER A C 1
ATOM 1776 O O . SER A 1 212 ? -61.214 -7.641 111.841 1.00 76.19 212 SER A O 1
ATOM 1778 N N . SER A 1 213 ? -60.653 -6.641 113.774 1.00 76.19 213 SER A N 1
ATOM 1779 C CA . SER A 1 213 ? -59.851 -5.577 113.147 1.00 76.19 213 SER A CA 1
ATOM 1780 C C . SER A 1 213 ? -58.633 -6.131 112.402 1.00 76.19 213 SER A C 1
ATOM 1782 O O . SER A 1 213 ? -58.342 -5.711 111.282 1.00 76.19 213 SER A O 1
ATOM 1784 N N . ASN A 1 214 ? -57.940 -7.112 112.987 1.00 79.69 214 ASN A N 1
ATOM 1785 C CA . ASN A 1 214 ? -56.782 -7.743 112.349 1.00 79.69 214 ASN A CA 1
ATOM 1786 C C . ASN A 1 214 ? -57.170 -8.544 111.095 1.00 79.69 214 ASN A C 1
ATOM 1788 O O . ASN A 1 214 ? -56.465 -8.488 110.089 1.00 79.69 214 ASN A O 1
ATOM 1792 N N . LEU A 1 215 ? -58.311 -9.240 111.115 1.00 78.62 215 LEU A N 1
ATOM 1793 C CA . LEU A 1 215 ? -58.838 -9.940 109.938 1.00 78.62 215 LEU A CA 1
ATOM 1794 C C . LEU A 1 215 ? -59.229 -8.977 108.810 1.00 78.62 215 LEU A C 1
ATOM 1796 O O . LEU A 1 215 ? -58.970 -9.272 107.644 1.00 78.62 215 LEU A O 1
ATOM 1800 N N . GLU A 1 216 ? -59.798 -7.813 109.135 1.00 79.50 216 GLU A N 1
ATOM 1801 C CA . GLU A 1 216 ? -60.132 -6.796 108.132 1.00 79.50 216 GLU A CA 1
ATOM 1802 C C . GLU A 1 216 ? -58.873 -6.197 107.476 1.00 79.50 216 GLU A C 1
ATOM 1804 O O . GLU A 1 216 ? -58.863 -5.918 106.274 1.00 79.50 216 GLU A O 1
ATOM 1809 N N . LEU A 1 217 ? -57.789 -6.040 108.243 1.00 82.25 217 LEU A N 1
ATOM 1810 C CA . LEU A 1 217 ? -56.504 -5.567 107.726 1.00 82.25 217 LEU A CA 1
ATOM 1811 C C . LEU A 1 217 ? -55.865 -6.595 106.779 1.00 82.25 217 LEU A C 1
ATOM 1813 O O . LEU A 1 217 ? -55.471 -6.246 105.666 1.00 82.25 217 LEU A O 1
ATOM 1817 N N . ILE A 1 218 ? -55.864 -7.873 107.172 1.00 79.94 218 ILE A N 1
ATOM 1818 C CA . ILE A 1 218 ? -55.374 -8.984 106.341 1.00 79.94 218 ILE A CA 1
ATOM 1819 C C . ILE A 1 218 ? -56.198 -9.103 105.052 1.00 79.94 218 ILE A C 1
ATOM 1821 O O . ILE A 1 218 ? -55.634 -9.276 103.975 1.00 79.94 218 ILE A O 1
ATOM 1825 N N . ALA A 1 219 ? -57.525 -8.954 105.119 1.00 80.44 219 ALA A N 1
ATOM 1826 C CA . ALA A 1 219 ? -58.381 -8.991 103.933 1.00 80.44 219 ALA A CA 1
ATOM 1827 C C . ALA A 1 219 ? -58.045 -7.868 102.931 1.00 80.44 219 ALA A C 1
ATOM 1829 O O . ALA A 1 219 ? -58.030 -8.103 101.720 1.00 80.44 219 ALA A O 1
ATOM 1830 N N . LYS A 1 220 ? -57.719 -6.662 103.420 1.00 83.62 220 LYS A N 1
ATOM 1831 C CA . LYS A 1 220 ? -57.254 -5.551 102.570 1.00 83.62 220 LYS A CA 1
ATOM 1832 C C . LYS A 1 220 ? -55.886 -5.841 101.951 1.00 83.62 220 LYS A C 1
ATOM 1834 O O . LYS A 1 220 ? -55.709 -5.598 100.759 1.00 83.62 220 LYS A O 1
ATOM 1839 N N . GLU A 1 221 ? -54.942 -6.399 102.706 1.00 83.81 221 GLU A N 1
ATOM 1840 C CA . GLU A 1 221 ? -53.621 -6.780 102.179 1.00 83.81 221 GLU A CA 1
ATOM 1841 C C . GLU A 1 221 ? -53.711 -7.883 101.116 1.00 83.81 221 GLU A C 1
ATOM 1843 O O . GLU A 1 221 ? -53.074 -7.785 100.065 1.00 83.81 221 GLU A O 1
ATOM 1848 N N . VAL A 1 222 ? -54.560 -8.891 101.334 1.00 83.44 222 VAL A N 1
ATOM 1849 C CA . VAL A 1 222 ? -54.836 -9.951 100.353 1.00 83.44 222 VAL A CA 1
ATOM 1850 C C . VAL A 1 222 ? -55.466 -9.375 99.084 1.00 83.44 222 VAL A C 1
ATOM 1852 O O . VAL A 1 222 ? -55.073 -9.769 97.988 1.00 83.44 222 VAL A O 1
ATOM 1855 N N . SER A 1 223 ? -56.380 -8.403 99.200 1.00 88.19 223 SER A N 1
ATOM 1856 C CA . SER A 1 223 ? -56.955 -7.711 98.037 1.00 88.19 223 SER A CA 1
ATOM 1857 C C . SER A 1 223 ? -55.881 -6.996 97.210 1.00 88.19 223 SER A C 1
ATOM 1859 O O . SER A 1 223 ? -55.829 -7.169 95.996 1.00 88.19 223 SER A O 1
ATOM 1861 N N . VAL A 1 224 ? -54.981 -6.249 97.858 1.00 87.38 224 VAL A N 1
ATOM 1862 C CA . VAL A 1 224 ? -53.888 -5.530 97.176 1.00 87.38 224 VAL A CA 1
ATOM 1863 C C . VAL A 1 224 ? -52.905 -6.500 96.512 1.00 87.38 224 VAL A C 1
ATOM 1865 O O . VAL A 1 224 ? -52.435 -6.251 95.401 1.00 87.38 224 VAL A O 1
ATOM 1868 N N . LEU A 1 225 ? -52.586 -7.617 97.168 1.00 86.00 225 LEU A N 1
ATOM 1869 C CA . LEU A 1 225 ? -51.738 -8.657 96.586 1.00 86.00 225 LEU A CA 1
ATOM 1870 C C . LEU A 1 225 ? -52.405 -9.322 95.378 1.00 86.00 225 LEU A C 1
ATOM 1872 O O . LEU A 1 225 ? -51.735 -9.548 94.373 1.00 86.00 225 LEU A O 1
ATOM 1876 N N . ASN A 1 226 ? -53.711 -9.579 95.435 1.00 87.81 226 ASN A N 1
ATOM 1877 C CA . ASN A 1 226 ? -54.454 -10.172 94.326 1.00 87.81 226 ASN A CA 1
ATOM 1878 C C . ASN A 1 226 ? -54.521 -9.239 93.102 1.00 87.81 226 ASN A C 1
ATOM 1880 O O . ASN A 1 226 ? -54.353 -9.691 91.965 1.00 87.81 226 ASN A O 1
ATOM 1884 N N . ASP A 1 227 ? -54.672 -7.932 93.329 1.00 88.12 227 ASP A N 1
ATOM 1885 C CA . ASP A 1 227 ? -54.598 -6.924 92.267 1.00 88.12 227 ASP A CA 1
ATOM 1886 C C . ASP A 1 227 ? -53.192 -6.870 91.646 1.00 88.12 227 ASP A C 1
ATOM 1888 O O . ASP A 1 227 ? -53.050 -6.833 90.422 1.00 88.12 227 ASP A O 1
ATOM 1892 N N . ARG A 1 228 ? -52.129 -6.950 92.464 1.00 88.94 228 ARG A N 1
ATOM 1893 C CA . ARG A 1 228 ? -50.737 -7.014 91.975 1.00 88.94 228 ARG A CA 1
ATOM 1894 C C . ARG A 1 228 ? -50.446 -8.284 91.177 1.00 88.94 228 ARG A C 1
ATOM 1896 O O . ARG A 1 228 ? -49.766 -8.207 90.159 1.00 88.94 228 ARG A O 1
ATOM 1903 N N . VAL A 1 229 ? -50.957 -9.438 91.606 1.00 87.62 229 VAL A N 1
ATOM 1904 C CA . VAL A 1 229 ? -50.816 -10.706 90.869 1.00 87.62 229 VAL A CA 1
ATOM 1905 C C . VAL A 1 229 ? -51.537 -10.632 89.525 1.00 87.62 229 VAL A C 1
ATOM 1907 O O . VAL A 1 229 ? -50.983 -11.056 88.512 1.00 87.62 229 VAL A O 1
ATOM 1910 N N . SER A 1 230 ? -52.737 -10.047 89.496 1.00 86.06 230 SER A N 1
ATOM 1911 C CA . SER A 1 230 ? -53.491 -9.840 88.254 1.00 86.06 230 SER A CA 1
ATOM 1912 C C . SER A 1 230 ? -52.732 -8.923 87.291 1.00 86.06 230 SER A C 1
ATOM 1914 O O . SER A 1 230 ? -52.569 -9.272 86.125 1.00 86.06 230 SER A O 1
ATOM 1916 N N . LYS A 1 231 ? -52.158 -7.826 87.804 1.00 90.00 231 LYS A N 1
ATOM 1917 C CA . LYS A 1 231 ? -51.300 -6.909 87.040 1.00 90.00 231 LYS A CA 1
ATOM 1918 C C . LYS A 1 231 ? -50.068 -7.611 86.454 1.00 90.00 231 LYS A C 1
ATOM 1920 O O . LYS A 1 231 ? -49.843 -7.542 85.253 1.00 90.00 231 LYS A O 1
ATOM 1925 N N . CYS A 1 232 ? -49.324 -8.368 87.267 1.00 88.00 232 CYS A N 1
ATOM 1926 C CA . CYS A 1 232 ? -48.175 -9.145 86.785 1.00 88.00 232 CYS A CA 1
ATOM 1927 C C . CYS A 1 232 ? -48.561 -10.161 85.702 1.00 88.00 232 CYS A C 1
ATOM 1929 O O . CYS A 1 232 ? -47.769 -10.433 84.805 1.00 88.00 232 CYS A O 1
ATOM 1931 N N . LYS A 1 233 ? -49.760 -10.750 85.780 1.00 90.06 233 LYS A N 1
ATOM 1932 C CA . LYS A 1 233 ? -50.243 -11.713 84.783 1.00 90.06 233 LYS A CA 1
ATOM 1933 C C . LYS A 1 233 ? -50.559 -11.042 83.445 1.00 90.06 233 LYS A C 1
ATOM 1935 O O . LYS A 1 233 ? -50.282 -11.622 82.399 1.00 90.06 233 LYS A O 1
ATOM 1940 N N . GLU A 1 234 ? -51.118 -9.835 83.482 1.00 90.56 234 GLU A N 1
ATOM 1941 C CA . GLU A 1 234 ? -51.314 -9.002 82.291 1.00 90.56 234 GLU A CA 1
ATOM 1942 C C . GLU A 1 234 ? -49.970 -8.616 81.661 1.00 90.56 234 GLU A C 1
ATOM 1944 O O . GLU A 1 234 ? -49.781 -8.831 80.464 1.00 90.56 234 GLU A O 1
ATOM 1949 N N . ASP A 1 235 ? -49.013 -8.152 82.470 1.00 88.81 235 ASP A N 1
ATOM 1950 C CA . ASP A 1 235 ? -47.677 -7.768 81.999 1.00 88.81 235 ASP A CA 1
ATOM 1951 C C . ASP A 1 235 ? -46.919 -8.968 81.391 1.00 88.81 235 ASP A C 1
ATOM 1953 O O . ASP A 1 235 ? -46.310 -8.853 80.328 1.00 88.81 235 ASP A O 1
ATOM 1957 N N . LEU A 1 236 ? -47.011 -10.157 82.004 1.00 89.06 236 LEU A N 1
ATOM 1958 C CA . LEU A 1 236 ? -46.406 -11.386 81.475 1.00 89.06 236 LEU A CA 1
ATOM 1959 C C . LEU A 1 236 ? -46.997 -11.776 80.111 1.00 89.06 236 LEU A C 1
ATOM 1961 O O . LEU A 1 236 ? -46.261 -12.170 79.205 1.00 89.06 236 LEU A O 1
ATOM 1965 N N . ASN A 1 237 ? -48.318 -11.664 79.953 1.00 89.94 237 ASN A N 1
ATOM 1966 C CA . ASN A 1 237 ? -48.980 -11.953 78.683 1.00 89.94 237 ASN A CA 1
ATOM 1967 C C . ASN A 1 237 ? -48.561 -10.956 77.593 1.00 89.94 237 ASN A C 1
ATOM 1969 O O . ASN A 1 237 ? -48.306 -11.378 76.467 1.00 89.94 237 ASN A O 1
ATOM 1973 N N . ALA A 1 238 ? -48.418 -9.671 77.931 1.00 89.94 238 ALA A N 1
ATOM 1974 C CA . ALA A 1 238 ? -47.926 -8.658 76.999 1.00 89.94 238 ALA A CA 1
ATOM 1975 C C . ALA A 1 238 ? -46.490 -8.959 76.529 1.00 89.94 238 ALA A C 1
ATOM 1977 O O . ALA A 1 238 ? -46.215 -8.913 75.331 1.00 89.94 238 ALA A O 1
ATOM 1978 N N . ILE A 1 239 ? -45.600 -9.361 77.444 1.00 87.75 239 ILE A N 1
ATOM 1979 C CA . ILE A 1 239 ? -44.219 -9.757 77.115 1.00 87.75 239 ILE A CA 1
ATOM 1980 C C . ILE A 1 239 ? -44.188 -11.015 76.232 1.00 87.75 239 ILE A C 1
ATOM 1982 O O . ILE A 1 239 ? -43.372 -11.115 75.315 1.00 87.75 239 ILE A O 1
ATOM 1986 N N . LEU A 1 240 ? -45.058 -11.997 76.485 1.00 88.56 240 LEU A N 1
ATOM 1987 C CA . LEU A 1 240 ? -45.154 -13.200 75.649 1.00 88.56 240 LEU A CA 1
ATOM 1988 C C . LEU A 1 240 ? -45.618 -12.875 74.225 1.00 88.56 240 LEU A C 1
ATOM 1990 O O . LEU A 1 240 ? -45.111 -13.459 73.267 1.00 88.56 240 LEU A O 1
ATOM 1994 N N . GLU A 1 241 ? -46.550 -11.937 74.086 1.00 89.00 241 GLU A N 1
ATOM 1995 C CA . GLU A 1 241 ? -47.054 -11.481 72.791 1.00 89.00 241 GLU A CA 1
ATOM 1996 C C . GLU A 1 241 ? -46.037 -10.606 72.039 1.00 89.00 241 GLU A C 1
ATOM 1998 O O . GLU A 1 241 ? -45.943 -10.662 70.814 1.00 89.00 241 GLU A O 1
ATOM 2003 N N . GLU A 1 242 ? -45.215 -9.834 72.747 1.00 90.06 242 GLU A N 1
ATOM 2004 C CA . GLU A 1 242 ? -44.092 -9.107 72.148 1.00 90.06 242 GLU A CA 1
ATOM 2005 C C . GLU A 1 242 ? -42.979 -10.063 71.685 1.00 90.06 242 GLU A C 1
ATOM 2007 O O . GLU A 1 242 ? -42.482 -9.953 70.564 1.00 90.06 242 GLU A O 1
ATOM 2012 N N . ASN A 1 243 ? -42.652 -11.078 72.490 1.00 83.62 243 ASN A N 1
ATOM 2013 C CA . ASN A 1 243 ? -41.682 -12.108 72.115 1.00 83.62 243 ASN A CA 1
ATOM 2014 C C . ASN A 1 243 ? -42.126 -12.939 70.904 1.00 83.62 243 ASN A C 1
ATOM 2016 O O . ASN A 1 243 ? -41.278 -13.346 70.107 1.00 83.62 243 ASN A O 1
ATOM 2020 N N . SER A 1 244 ? -43.427 -13.208 70.741 1.00 90.56 244 SER A N 1
ATOM 2021 C CA . SER A 1 244 ? -43.920 -13.906 69.548 1.00 90.56 244 SER A CA 1
ATOM 2022 C C . SER A 1 244 ? -43.742 -13.051 68.289 1.00 90.56 244 SER A C 1
ATOM 2024 O O . SER A 1 244 ? -43.219 -13.552 67.295 1.00 90.56 244 SER A O 1
ATOM 2026 N N . LYS A 1 245 ? -44.045 -11.748 68.360 1.00 90.88 245 LYS A N 1
ATOM 2027 C CA . LYS A 1 245 ? -43.822 -10.800 67.253 1.00 90.88 245 LYS A CA 1
ATOM 2028 C C . LYS A 1 245 ? -42.347 -10.686 66.876 1.00 90.88 245 LYS A C 1
ATOM 2030 O O . LYS A 1 245 ? -42.011 -10.794 65.700 1.00 90.88 245 LYS A O 1
ATOM 2035 N N . LEU A 1 246 ? -41.460 -10.544 67.862 1.00 89.50 246 LEU A N 1
ATOM 2036 C CA . LEU A 1 246 ? -40.014 -10.489 67.623 1.00 89.50 246 LEU A CA 1
ATOM 2037 C C . LEU A 1 246 ? -39.490 -11.785 66.994 1.00 89.50 246 LEU A C 1
ATOM 2039 O O . LEU A 1 246 ? -38.650 -11.754 66.094 1.00 89.50 246 LEU A O 1
ATOM 2043 N N . LYS A 1 247 ? -40.002 -12.942 67.429 1.00 90.25 247 LYS A N 1
ATOM 2044 C CA . LYS A 1 247 ? -39.645 -14.238 66.842 1.00 90.25 247 LYS A CA 1
ATOM 2045 C C . LYS A 1 247 ? -40.037 -14.318 65.364 1.00 90.25 247 LYS A C 1
ATOM 2047 O O . LYS A 1 247 ? -39.237 -14.803 64.558 1.00 90.25 247 LYS A O 1
ATOM 2052 N N . ASP A 1 248 ? -41.218 -13.820 65.012 1.00 88.81 248 ASP A N 1
ATOM 2053 C CA . ASP A 1 248 ? -41.695 -13.781 63.629 1.00 88.81 248 ASP A CA 1
ATOM 2054 C C . ASP A 1 248 ? -40.885 -12.787 62.774 1.00 88.81 248 ASP A C 1
ATOM 2056 O O . ASP A 1 248 ? -40.496 -13.112 61.650 1.00 88.81 248 ASP A O 1
ATOM 2060 N N . GLU A 1 249 ? -40.527 -11.615 63.308 1.00 88.81 249 GLU A N 1
ATOM 2061 C CA . GLU A 1 249 ? -39.654 -10.645 62.624 1.00 88.81 249 GLU A CA 1
ATOM 2062 C C . GLU A 1 249 ? -38.250 -11.197 62.348 1.00 88.81 249 GLU A C 1
ATOM 2064 O O . GLU A 1 249 ? -37.710 -11.025 61.247 1.00 88.81 249 GLU A O 1
ATOM 2069 N N . VAL A 1 250 ? -37.661 -11.911 63.311 1.00 85.19 250 VAL A N 1
ATOM 2070 C CA . VAL A 1 250 ? -36.356 -12.568 63.141 1.00 85.19 250 VAL A CA 1
ATOM 2071 C C . VAL A 1 250 ? -36.435 -13.679 62.092 1.00 85.19 250 VAL A C 1
ATOM 2073 O O . VAL A 1 250 ? -35.531 -13.803 61.260 1.00 85.19 250 VAL A O 1
ATOM 2076 N N . ALA A 1 251 ? -37.508 -14.477 62.092 1.00 86.06 251 ALA A N 1
ATOM 2077 C CA . ALA A 1 251 ? -37.722 -15.521 61.091 1.00 86.06 251 ALA A CA 1
ATOM 2078 C C . ALA A 1 251 ? -37.858 -14.930 59.677 1.00 86.06 251 ALA A C 1
ATOM 2080 O O . ALA A 1 251 ? -37.192 -15.395 58.746 1.00 86.06 251 ALA A O 1
ATOM 2081 N N . ASN A 1 252 ? -38.638 -13.857 59.533 1.00 88.44 252 ASN A N 1
ATOM 2082 C CA . ASN A 1 252 ? -38.810 -13.146 58.269 1.00 88.44 252 ASN A CA 1
ATOM 2083 C C . ASN A 1 252 ? -37.487 -12.545 57.777 1.00 88.44 252 ASN A C 1
ATOM 2085 O O . ASN A 1 252 ? -37.104 -12.766 56.627 1.00 88.44 252 ASN A O 1
ATOM 2089 N N . SER A 1 253 ? -36.733 -11.879 58.653 1.00 88.56 253 SER A N 1
ATOM 2090 C CA . SER A 1 253 ? -35.429 -11.293 58.313 1.00 88.56 253 SER A CA 1
ATOM 2091 C C . SER A 1 253 ? -34.411 -12.353 57.883 1.00 88.56 253 SER A C 1
ATOM 2093 O O . SER A 1 253 ? -33.712 -12.172 56.884 1.00 88.56 253 SER A O 1
ATOM 2095 N N . ARG A 1 254 ? -34.366 -13.505 58.571 1.00 88.00 254 ARG A N 1
ATOM 2096 C CA . ARG A 1 254 ? -33.535 -14.648 58.159 1.00 88.00 254 ARG A CA 1
ATOM 2097 C C . ARG A 1 254 ? -33.919 -15.156 56.776 1.00 88.00 254 ARG A C 1
ATOM 2099 O O . ARG A 1 254 ? -33.037 -15.334 55.945 1.00 88.00 254 ARG A O 1
ATOM 2106 N N . SER A 1 255 ? -35.213 -15.346 56.515 1.00 86.31 255 SER A N 1
ATOM 2107 C CA . SER A 1 255 ? -35.684 -15.823 55.210 1.00 86.31 255 SER A CA 1
ATOM 2108 C C . SER A 1 255 ? -35.323 -14.860 54.070 1.00 86.31 255 SER A C 1
ATOM 2110 O O . SER A 1 255 ? -34.868 -15.300 53.013 1.00 86.31 255 SER A O 1
ATOM 2112 N N . ALA A 1 256 ? -35.430 -13.547 54.306 1.00 84.81 256 ALA A N 1
ATOM 2113 C CA . ALA A 1 256 ? -35.051 -12.518 53.346 1.00 84.81 256 ALA A CA 1
ATOM 2114 C C . ALA A 1 256 ? -33.541 -12.532 53.074 1.00 84.81 256 ALA A C 1
ATOM 2116 O O . ALA A 1 256 ? -33.119 -12.494 51.917 1.00 84.81 256 ALA A O 1
ATOM 2117 N N . HIS A 1 257 ? -32.727 -12.667 54.124 1.00 86.12 257 HIS A N 1
ATOM 2118 C CA . HIS A 1 257 ? -31.278 -12.732 53.984 1.00 86.12 257 HIS A CA 1
ATOM 2119 C C . HIS A 1 257 ? -30.818 -13.993 53.238 1.00 86.12 257 HIS A C 1
ATOM 2121 O O . HIS A 1 257 ? -29.973 -13.905 52.348 1.00 86.12 257 HIS A O 1
ATOM 2127 N N . THR A 1 258 ? -31.421 -15.153 53.526 1.00 87.38 258 THR A N 1
ATOM 2128 C CA . THR A 1 258 ? -31.152 -16.400 52.795 1.00 87.38 258 THR A CA 1
ATOM 2129 C C . THR A 1 258 ? -31.515 -16.270 51.315 1.00 87.38 258 THR A C 1
ATOM 2131 O O . THR A 1 258 ? -30.723 -16.653 50.458 1.00 87.38 258 THR A O 1
ATOM 2134 N N . ALA A 1 259 ? -32.665 -15.669 50.992 1.00 86.75 259 ALA A N 1
ATOM 2135 C CA . ALA A 1 259 ? -33.062 -15.433 49.605 1.00 86.75 259 ALA A CA 1
ATOM 2136 C C . ALA A 1 259 ? -32.094 -14.488 48.869 1.00 86.75 259 ALA A C 1
ATOM 2138 O O . ALA A 1 259 ? -31.795 -14.696 47.691 1.00 86.75 259 ALA A O 1
ATOM 2139 N N . GLU A 1 260 ? -31.578 -13.461 49.547 1.00 87.62 260 GLU A N 1
ATOM 2140 C CA . GLU A 1 260 ? -30.582 -12.557 48.971 1.00 87.62 260 GLU A CA 1
ATOM 2141 C C . GLU A 1 260 ? -29.221 -13.242 48.765 1.00 87.62 260 GLU A C 1
ATOM 2143 O O . GLU A 1 260 ? -28.599 -13.058 47.717 1.00 87.62 260 GLU A O 1
ATOM 2148 N N . GLN A 1 261 ? -28.783 -14.085 49.706 1.00 87.19 261 GLN A N 1
ATOM 2149 C CA . GLN A 1 261 ? -27.582 -14.910 49.541 1.00 87.19 261 GLN A CA 1
ATOM 2150 C C . GLN A 1 261 ? -27.693 -15.849 48.337 1.00 87.19 261 GLN A C 1
ATOM 2152 O O . GLN A 1 261 ? -26.765 -15.906 47.532 1.00 87.19 261 GLN A O 1
ATOM 2157 N N . SER A 1 262 ? -28.828 -16.533 48.161 1.00 88.62 262 SER A N 1
ATOM 2158 C CA . SER A 1 262 ? -29.042 -17.409 47.002 1.00 88.62 262 SER A CA 1
ATOM 2159 C C . SER A 1 262 ? -28.986 -16.649 45.674 1.00 88.62 262 SER A C 1
ATOM 2161 O O . SER A 1 262 ? -28.420 -17.155 44.711 1.00 88.62 262 SER A O 1
ATOM 2163 N N . LYS A 1 263 ? -29.512 -15.416 45.618 1.00 91.12 263 LYS A N 1
ATOM 2164 C CA . LYS A 1 263 ? -29.407 -14.566 44.417 1.00 91.12 263 LYS A CA 1
ATOM 2165 C C . LYS A 1 263 ? -27.966 -14.163 44.111 1.00 91.12 263 LYS A C 1
ATOM 2167 O O . LYS A 1 263 ? -27.577 -14.163 42.949 1.00 91.12 263 LYS A O 1
ATOM 2172 N N . LYS A 1 264 ? -27.180 -13.816 45.136 1.00 89.12 264 LYS A N 1
ATOM 2173 C CA . LYS A 1 264 ? -25.763 -13.456 44.962 1.00 89.12 264 LYS A CA 1
ATOM 2174 C C . LYS A 1 264 ? -24.931 -14.649 44.492 1.00 89.12 264 LYS A C 1
ATOM 2176 O O . LYS A 1 264 ? -24.107 -14.469 43.608 1.00 89.12 264 LYS A O 1
ATOM 2181 N N . LEU A 1 265 ? -25.183 -15.847 45.025 1.00 88.00 265 LEU A N 1
ATOM 2182 C CA . LEU A 1 265 ? -24.532 -17.082 44.569 1.00 88.00 265 LEU A CA 1
ATOM 2183 C C . LEU A 1 265 ? -24.849 -17.390 43.102 1.00 88.00 265 LEU A C 1
ATOM 2185 O O . LEU A 1 265 ? -23.930 -17.620 42.332 1.00 88.00 265 LEU A O 1
ATOM 2189 N N . ALA A 1 266 ? -26.117 -17.290 42.694 1.00 87.38 266 ALA A N 1
ATOM 2190 C CA . ALA A 1 266 ? -26.492 -17.493 41.293 1.00 87.38 266 ALA A CA 1
ATOM 2191 C C . ALA A 1 266 ? -25.800 -16.495 40.344 1.00 87.38 266 ALA A C 1
ATOM 2193 O O . ALA A 1 266 ? -25.354 -16.874 39.268 1.00 87.38 266 ALA A O 1
ATOM 2194 N N . LEU A 1 267 ? -25.661 -15.228 40.757 1.00 89.56 267 LEU A N 1
ATOM 2195 C CA . LEU A 1 267 ? -24.939 -14.222 39.973 1.00 89.56 267 LEU A CA 1
ATOM 2196 C C . LEU A 1 267 ? -23.438 -14.541 39.857 1.00 89.56 267 LEU A C 1
ATOM 2198 O O . LEU A 1 267 ? -22.840 -14.271 38.821 1.00 89.56 267 LEU A O 1
ATOM 2202 N N . ILE A 1 268 ? -22.828 -15.087 40.914 1.00 84.25 268 ILE A N 1
ATOM 2203 C CA . ILE A 1 268 ? -21.426 -15.522 40.887 1.00 84.25 268 ILE A CA 1
ATOM 2204 C C . ILE A 1 268 ? -21.256 -16.669 39.888 1.00 84.25 268 ILE A C 1
ATOM 2206 O O . ILE A 1 268 ? -20.381 -16.569 39.034 1.00 84.25 268 ILE A O 1
ATOM 2210 N N . ASP A 1 269 ? -22.121 -17.684 39.932 1.00 87.75 269 ASP A N 1
ATOM 2211 C CA . ASP A 1 269 ? -22.074 -18.816 38.996 1.00 87.75 269 ASP A CA 1
ATOM 2212 C C . ASP A 1 269 ? -22.199 -18.348 37.530 1.00 87.75 269 ASP A C 1
ATOM 2214 O O . ASP A 1 269 ? -21.465 -18.812 36.653 1.00 87.75 269 ASP A O 1
ATOM 2218 N N . ASP A 1 270 ? -23.091 -17.388 37.255 1.00 89.44 270 ASP A N 1
ATOM 2219 C CA . ASP A 1 270 ? -23.254 -16.801 35.918 1.00 89.44 270 ASP A CA 1
ATOM 2220 C C . ASP A 1 270 ? -21.992 -16.042 35.463 1.00 89.44 270 ASP A C 1
ATOM 2222 O O . ASP A 1 270 ? -21.564 -16.178 34.314 1.00 89.44 270 ASP A O 1
ATOM 2226 N N . LEU A 1 271 ? -21.366 -15.270 36.359 1.00 87.31 271 LEU A N 1
ATOM 2227 C CA . LEU A 1 271 ? -20.128 -14.539 36.068 1.00 87.31 271 LEU A CA 1
ATOM 2228 C C . LEU A 1 271 ? -18.934 -15.479 35.858 1.00 87.31 271 LEU A C 1
ATOM 2230 O O . LEU A 1 271 ? -18.128 -15.244 34.960 1.00 87.31 271 LEU A O 1
ATOM 2234 N N . GLU A 1 272 ? -18.813 -16.546 36.649 1.00 87.06 272 GLU A N 1
ATOM 2235 C CA . GLU A 1 272 ? -17.774 -17.567 36.468 1.00 87.06 272 GLU A CA 1
ATOM 2236 C C . GLU A 1 272 ? -17.899 -18.244 35.104 1.00 87.06 272 GLU A C 1
ATOM 2238 O O . GLU A 1 272 ? -16.897 -18.460 34.415 1.00 87.06 272 GLU A O 1
ATOM 2243 N N . LYS A 1 273 ? -19.135 -18.511 34.674 1.00 90.62 273 LYS A N 1
ATOM 2244 C CA . LYS A 1 273 ? -19.409 -19.050 33.346 1.00 90.62 273 LYS A CA 1
ATOM 2245 C C . LYS A 1 273 ? -19.050 -18.061 32.234 1.00 90.62 273 LYS A C 1
ATOM 2247 O O . LYS A 1 273 ? -18.388 -18.457 31.281 1.00 90.62 273 LYS A O 1
ATOM 2252 N N . GLU A 1 274 ? -19.401 -16.779 32.371 1.00 91.12 274 GLU A N 1
ATOM 2253 C CA . GLU A 1 274 ? -19.014 -15.747 31.394 1.00 91.12 274 GLU A CA 1
ATOM 2254 C C . GLU A 1 274 ? -17.485 -15.605 31.292 1.00 91.12 274 GLU A C 1
ATOM 2256 O O . GLU A 1 274 ? -16.940 -15.455 30.196 1.00 91.12 274 GLU A O 1
ATOM 2261 N N . ILE A 1 275 ? -16.771 -15.686 32.420 1.00 82.38 275 ILE A N 1
ATOM 2262 C CA . ILE A 1 275 ? -15.302 -15.672 32.445 1.00 82.38 275 ILE A CA 1
ATOM 2263 C C . ILE A 1 275 ? -14.737 -16.899 31.724 1.00 82.38 275 ILE A C 1
ATOM 2265 O O . ILE A 1 275 ? -13.795 -16.756 30.939 1.00 82.38 275 ILE A O 1
ATOM 2269 N N . ALA A 1 276 ? -15.292 -18.089 31.963 1.00 86.69 276 ALA A N 1
ATOM 2270 C CA . ALA A 1 276 ? -14.867 -19.311 31.287 1.00 86.69 276 ALA A CA 1
ATOM 2271 C C . ALA A 1 276 ? -15.077 -19.210 29.768 1.00 86.69 276 ALA A C 1
ATOM 2273 O O . ALA A 1 276 ? -14.139 -19.456 29.007 1.00 86.69 276 ALA A O 1
ATOM 2274 N N . ASP A 1 277 ? -16.253 -18.759 29.329 1.00 90.38 277 ASP A N 1
ATOM 2275 C CA . ASP A 1 277 ? -16.572 -18.568 27.911 1.00 90.38 277 ASP A CA 1
ATOM 2276 C C . ASP A 1 277 ? -15.593 -17.570 27.266 1.00 90.38 277 ASP A C 1
ATOM 2278 O O . ASP A 1 277 ? -14.918 -17.905 26.291 1.00 90.38 277 ASP A O 1
ATOM 2282 N N . LYS A 1 278 ? -15.380 -16.394 27.880 1.00 90.00 278 LYS A N 1
ATOM 2283 C CA . LYS A 1 278 ? -14.419 -15.399 27.366 1.00 90.00 278 LYS A CA 1
ATOM 2284 C C . LYS A 1 278 ? -12.975 -15.884 27.356 1.00 90.00 278 LYS A C 1
ATOM 2286 O O . LYS A 1 278 ? -12.222 -15.510 26.464 1.00 90.00 278 LYS A O 1
ATOM 2291 N N . THR A 1 279 ? -12.567 -16.699 28.327 1.00 84.62 279 THR A N 1
ATOM 2292 C CA . THR A 1 279 ? -11.224 -17.305 28.341 1.00 84.62 279 THR A CA 1
ATOM 2293 C C . THR A 1 279 ? -11.054 -18.262 27.161 1.00 84.62 279 THR A C 1
ATOM 2295 O O . THR A 1 279 ? -9.994 -18.311 26.540 1.00 84.62 279 THR A O 1
ATOM 2298 N N . THR A 1 280 ? -12.115 -18.992 26.819 1.00 88.50 280 THR A N 1
ATOM 2299 C CA . THR A 1 280 ? -12.137 -19.906 25.674 1.00 88.50 280 THR A CA 1
ATOM 2300 C C . THR A 1 280 ? -12.023 -19.136 24.356 1.00 88.50 280 THR A C 1
ATOM 2302 O O . THR A 1 280 ? -11.170 -19.474 23.533 1.00 88.50 280 THR A O 1
ATOM 2305 N N . ASP A 1 281 ? -12.784 -18.048 24.203 1.00 88.94 281 ASP A N 1
ATOM 2306 C CA . ASP A 1 281 ? -12.701 -17.152 23.041 1.00 88.94 281 ASP A CA 1
ATOM 2307 C C . ASP A 1 281 ? -11.295 -16.551 22.877 1.00 88.94 281 ASP A C 1
ATOM 2309 O O . ASP A 1 281 ? -10.771 -16.452 21.766 1.00 88.94 281 ASP A O 1
ATOM 2313 N N . LEU A 1 282 ? -10.659 -16.164 23.988 1.00 86.06 282 LEU A N 1
ATOM 2314 C CA . LEU A 1 282 ? -9.316 -15.580 23.991 1.00 86.06 282 LEU A CA 1
ATOM 2315 C C . LEU A 1 282 ? -8.275 -16.589 23.484 1.00 86.06 282 LEU A C 1
ATOM 2317 O O . LEU A 1 282 ? -7.491 -16.259 22.595 1.00 86.06 282 LEU A O 1
ATOM 2321 N N . ASN A 1 283 ? -8.337 -17.835 23.961 1.00 85.88 283 ASN A N 1
ATOM 2322 C CA . ASN A 1 283 ? -7.465 -18.915 23.489 1.00 85.88 283 ASN A CA 1
ATOM 2323 C C . ASN A 1 283 ? -7.658 -19.204 21.989 1.00 85.88 283 ASN A C 1
ATOM 2325 O O . ASN A 1 283 ? -6.690 -19.453 21.268 1.00 85.88 283 ASN A O 1
ATOM 2329 N N . GLU A 1 284 ? -8.897 -19.154 21.488 1.00 91.31 284 GLU A N 1
ATOM 2330 C CA . GLU A 1 284 ? -9.170 -19.345 20.059 1.00 91.31 284 GLU A CA 1
ATOM 2331 C C . GLU A 1 284 ? -8.596 -18.198 19.212 1.00 91.31 284 GLU A C 1
ATOM 2333 O O . GLU A 1 284 ? -8.007 -18.428 18.151 1.00 91.31 284 GLU A O 1
ATOM 2338 N N . MET A 1 285 ? -8.715 -16.958 19.691 1.00 89.25 285 MET A N 1
ATOM 2339 C CA . MET A 1 285 ? -8.138 -15.785 19.032 1.00 89.25 285 MET A CA 1
ATOM 2340 C C . MET A 1 285 ? -6.604 -15.814 19.038 1.00 89.25 285 MET A C 1
ATOM 2342 O O . MET A 1 285 ? -5.993 -15.461 18.028 1.00 89.25 285 MET A O 1
ATOM 2346 N N . GLU A 1 286 ? -5.971 -16.280 20.118 1.00 81.88 286 GLU A N 1
ATOM 2347 C CA . GLU A 1 286 ? -4.519 -16.499 20.169 1.00 81.88 286 GLU A CA 1
ATOM 2348 C C . GLU A 1 286 ? -4.062 -17.565 19.166 1.00 81.88 286 GLU A C 1
ATOM 2350 O O . GLU A 1 286 ? -3.068 -17.359 18.464 1.00 81.88 286 GLU A O 1
ATOM 2355 N N . SER A 1 287 ? -4.813 -18.664 19.026 1.00 88.00 287 SER A N 1
ATOM 2356 C CA . SER A 1 287 ? -4.533 -19.687 18.011 1.00 88.00 287 SER A CA 1
ATOM 2357 C C . SER A 1 287 ? -4.616 -19.106 16.597 1.00 88.00 287 SER A C 1
ATOM 2359 O O . SER A 1 287 ? -3.679 -19.253 15.816 1.00 88.00 287 SER A O 1
ATOM 2361 N N . LYS A 1 288 ? -5.695 -18.374 16.284 1.00 90.38 288 LYS A N 1
ATOM 2362 C CA . LYS A 1 288 ? -5.878 -17.713 14.979 1.00 90.38 288 LYS A CA 1
ATOM 2363 C C . LYS A 1 288 ? -4.776 -16.695 14.681 1.00 90.38 288 LYS A C 1
ATOM 2365 O O . LYS A 1 288 ? -4.335 -16.581 13.539 1.00 90.38 288 LYS A O 1
ATOM 2370 N N . LEU A 1 289 ? -4.315 -15.958 15.693 1.00 82.44 289 LEU A N 1
ATOM 2371 C CA . LEU A 1 289 ? -3.196 -15.027 15.553 1.00 82.44 289 LEU A CA 1
ATOM 2372 C C . LEU A 1 289 ? -1.889 -15.767 15.240 1.00 82.44 289 LEU A C 1
ATOM 2374 O O . LEU A 1 289 ? -1.125 -15.312 14.389 1.00 82.44 289 LEU A O 1
ATOM 2378 N N . SER A 1 290 ? -1.643 -16.903 15.896 1.00 84.44 290 SER A N 1
ATOM 2379 C CA . SER A 1 290 ? -0.470 -17.743 15.638 1.00 84.44 290 SER A CA 1
ATOM 2380 C C . SER A 1 290 ? -0.450 -18.254 14.194 1.00 84.44 290 SER A C 1
ATOM 2382 O O . SER A 1 290 ? 0.552 -18.075 13.495 1.00 84.44 290 SER A O 1
ATOM 2384 N N . ASP A 1 291 ? -1.584 -18.776 13.716 1.00 90.44 291 ASP A N 1
ATOM 2385 C CA . ASP A 1 291 ? -1.745 -19.247 12.337 1.00 90.44 291 ASP A CA 1
ATOM 2386 C C . ASP A 1 291 ? -1.501 -18.112 11.328 1.00 90.44 291 ASP A C 1
ATOM 2388 O O . ASP A 1 291 ? -0.721 -18.266 10.385 1.00 90.44 291 ASP A O 1
ATOM 2392 N N . ALA A 1 292 ? -2.078 -16.929 11.569 1.00 85.38 292 ALA A N 1
ATOM 2393 C CA . ALA A 1 292 ? -1.894 -15.756 10.715 1.00 85.38 292 ALA A CA 1
ATOM 2394 C C . ALA A 1 292 ? -0.437 -15.256 10.691 1.00 85.38 292 ALA A C 1
ATOM 2396 O O . ALA A 1 292 ? 0.068 -14.840 9.645 1.00 85.38 292 ALA A O 1
ATOM 2397 N N . MET A 1 293 ? 0.277 -15.301 11.822 1.00 84.44 293 MET A N 1
ATOM 2398 C CA . MET A 1 293 ? 1.703 -14.957 11.867 1.00 84.44 293 MET A CA 1
ATOM 2399 C C . MET A 1 293 ? 2.546 -15.942 11.052 1.00 84.44 293 MET A C 1
ATOM 2401 O O . MET A 1 293 ? 3.487 -15.531 10.365 1.00 84.44 293 MET A O 1
ATOM 2405 N N . GLN A 1 294 ? 2.211 -17.231 11.105 1.00 85.94 294 GLN A N 1
ATOM 2406 C CA . GLN A 1 294 ? 2.906 -18.261 10.342 1.00 85.94 294 GLN A CA 1
ATOM 2407 C C . GLN A 1 294 ? 2.632 -18.135 8.836 1.00 85.94 294 GLN A C 1
ATOM 2409 O O . GLN A 1 294 ? 3.566 -18.240 8.037 1.00 85.94 294 GLN A O 1
ATOM 2414 N N . GLU A 1 295 ? 1.395 -17.825 8.448 1.00 91.50 295 GLU A N 1
ATOM 2415 C CA . GLU A 1 295 ? 1.029 -17.526 7.061 1.00 91.50 295 GLU A CA 1
ATOM 2416 C C . GLU A 1 295 ? 1.762 -16.282 6.537 1.00 91.50 295 GLU A C 1
ATOM 2418 O O . GLU A 1 295 ? 2.342 -16.315 5.453 1.00 91.50 295 GLU A O 1
ATOM 2423 N N . ASN A 1 296 ? 1.828 -15.205 7.324 1.00 79.12 296 ASN A N 1
ATOM 2424 C CA . ASN A 1 296 ? 2.527 -13.979 6.932 1.00 79.12 296 ASN A CA 1
ATOM 2425 C C . ASN A 1 296 ? 4.036 -14.213 6.735 1.00 79.12 296 ASN A C 1
ATOM 2427 O O . ASN A 1 296 ? 4.645 -13.696 5.793 1.00 79.12 296 ASN A O 1
ATOM 2431 N N . LYS A 1 297 ? 4.640 -15.064 7.574 1.00 88.62 297 LYS A N 1
ATOM 2432 C CA . LYS A 1 297 ? 6.026 -15.502 7.388 1.00 88.62 297 LYS A CA 1
ATOM 2433 C C . LYS A 1 297 ? 6.204 -16.249 6.061 1.00 88.62 297 LYS A C 1
ATOM 2435 O O . LYS A 1 297 ? 7.102 -15.906 5.296 1.00 88.62 297 LYS A O 1
ATOM 2440 N N . TYR A 1 298 ? 5.330 -17.208 5.761 1.00 90.56 298 TYR A N 1
ATOM 2441 C CA . TYR A 1 298 ? 5.363 -17.953 4.499 1.00 90.56 298 TYR A CA 1
ATOM 2442 C C . TYR A 1 298 ? 5.177 -17.041 3.274 1.00 90.56 298 TYR A C 1
ATOM 2444 O O . TYR A 1 298 ? 5.924 -17.139 2.300 1.00 90.56 298 TYR A O 1
ATOM 2452 N N . LEU A 1 299 ? 4.219 -16.111 3.327 1.00 91.06 299 LEU A N 1
ATOM 2453 C CA . LEU A 1 299 ? 3.979 -15.147 2.251 1.00 91.06 299 LEU A CA 1
ATOM 2454 C C . LEU A 1 299 ? 5.165 -14.196 2.050 1.00 91.06 299 LEU A C 1
ATOM 2456 O O . LEU A 1 299 ? 5.510 -13.894 0.909 1.00 91.06 299 LEU A O 1
ATOM 2460 N N . SER A 1 300 ? 5.826 -13.768 3.129 1.00 84.50 300 SER A N 1
ATOM 2461 C CA . SER A 1 300 ? 7.039 -12.943 3.047 1.00 84.50 300 SER A CA 1
ATOM 2462 C C . SER A 1 300 ? 8.184 -13.683 2.345 1.00 84.50 300 SER A C 1
ATOM 2464 O O . SER A 1 300 ? 8.830 -13.117 1.464 1.00 84.50 300 SER A O 1
ATOM 2466 N N . GLU A 1 301 ? 8.392 -14.965 2.663 1.00 89.81 301 GLU A N 1
ATOM 2467 C CA . GLU A 1 301 ? 9.400 -15.816 2.007 1.00 89.81 301 GLU A CA 1
ATOM 2468 C C . GLU A 1 301 ? 9.089 -16.031 0.508 1.00 89.81 301 GLU A C 1
ATOM 2470 O O . GLU A 1 301 ? 9.982 -15.965 -0.347 1.00 89.81 301 GLU A O 1
ATOM 2475 N N . GLN A 1 302 ? 7.812 -16.224 0.157 1.00 90.38 302 GLN A N 1
ATOM 2476 C CA . GLN A 1 302 ? 7.365 -16.312 -1.240 1.00 90.38 302 GLN A CA 1
ATOM 2477 C C . GLN A 1 302 ? 7.572 -14.994 -1.998 1.00 90.38 302 GLN A C 1
ATOM 2479 O O . GLN A 1 302 ? 8.037 -14.993 -3.140 1.00 90.38 302 GLN A O 1
ATOM 2484 N N . MET A 1 303 ? 7.276 -13.860 -1.361 1.00 86.56 303 MET A N 1
ATOM 2485 C CA . MET A 1 303 ? 7.461 -12.539 -1.956 1.00 86.56 303 MET A CA 1
ATOM 2486 C C . MET A 1 303 ? 8.938 -12.239 -2.221 1.00 86.56 303 MET A C 1
ATOM 2488 O O . MET A 1 303 ? 9.275 -11.745 -3.296 1.00 86.56 303 MET A O 1
ATOM 2492 N N . GLU A 1 304 ? 9.835 -12.594 -1.302 1.00 88.00 304 GLU A N 1
ATOM 2493 C CA . GLU A 1 304 ? 11.278 -12.443 -1.510 1.00 88.00 304 GLU A CA 1
ATOM 2494 C C . GLU A 1 304 ? 11.784 -13.313 -2.673 1.00 88.00 304 GLU A C 1
ATOM 2496 O O . GLU A 1 304 ? 12.572 -12.858 -3.509 1.00 88.00 304 GLU A O 1
ATOM 2501 N N . THR A 1 305 ? 11.256 -14.531 -2.807 1.00 90.00 305 THR A N 1
ATOM 2502 C CA . THR A 1 305 ? 11.547 -15.412 -3.949 1.00 90.00 305 THR A CA 1
ATOM 2503 C C . THR A 1 305 ? 11.092 -14.789 -5.274 1.00 90.00 305 THR A C 1
ATOM 2505 O O . THR A 1 305 ? 11.863 -14.754 -6.238 1.00 90.00 305 THR A O 1
ATOM 2508 N N . ALA A 1 306 ? 9.878 -14.233 -5.320 1.00 85.62 306 ALA A N 1
ATOM 2509 C CA . ALA A 1 306 ? 9.341 -13.571 -6.507 1.00 85.62 306 ALA A CA 1
ATOM 2510 C C . ALA A 1 306 ? 10.133 -12.305 -6.878 1.00 85.62 306 ALA A C 1
ATOM 2512 O O . ALA A 1 306 ? 10.448 -12.094 -8.049 1.00 85.62 306 ALA A O 1
ATOM 2513 N N . VAL A 1 307 ? 10.522 -11.485 -5.895 1.00 88.19 307 VAL A N 1
ATOM 2514 C CA . VAL A 1 307 ? 11.360 -10.292 -6.116 1.00 88.19 307 VAL A CA 1
ATOM 2515 C C . VAL A 1 307 ? 12.705 -10.674 -6.732 1.00 88.19 307 VAL A C 1
ATOM 2517 O O . VAL A 1 307 ? 13.161 -10.027 -7.679 1.00 88.19 307 VAL A O 1
ATOM 2520 N N . ASN A 1 308 ? 13.323 -11.752 -6.250 1.00 86.75 308 ASN A N 1
ATOM 2521 C CA . ASN A 1 308 ? 14.579 -12.246 -6.809 1.00 86.75 308 ASN A CA 1
ATOM 2522 C C . ASN A 1 308 ? 14.418 -12.744 -8.256 1.00 86.75 308 ASN A C 1
ATOM 2524 O O . ASN A 1 308 ? 15.278 -12.458 -9.090 1.00 86.75 308 ASN A O 1
ATOM 2528 N N . GLN A 1 309 ? 13.304 -13.407 -8.586 1.00 88.75 309 GLN A N 1
ATOM 2529 C CA . GLN A 1 309 ? 12.985 -13.795 -9.968 1.00 88.75 309 GLN A CA 1
ATOM 2530 C C . GLN A 1 309 ? 12.737 -12.592 -10.884 1.00 88.75 309 GLN A C 1
ATOM 2532 O O . GLN A 1 309 ? 13.239 -12.567 -12.007 1.00 88.75 309 GLN A O 1
ATOM 2537 N N . VAL A 1 310 ? 12.004 -11.573 -10.422 1.00 87.25 310 VAL A N 1
ATOM 2538 C CA . VAL A 1 310 ? 11.790 -10.326 -11.181 1.00 87.25 310 VAL A CA 1
ATOM 2539 C C . VAL A 1 310 ? 13.121 -9.630 -11.456 1.00 87.25 310 VAL A C 1
ATOM 2541 O O . VAL A 1 310 ? 13.361 -9.137 -12.557 1.00 87.25 310 VAL A O 1
ATOM 2544 N N . ARG A 1 311 ? 14.025 -9.615 -10.474 1.00 87.56 311 ARG A N 1
ATOM 2545 C CA . ARG A 1 311 ? 15.355 -9.035 -10.647 1.00 87.56 311 ARG A CA 1
ATOM 2546 C C . ARG A 1 311 ? 16.186 -9.798 -11.682 1.00 87.56 311 ARG A C 1
ATOM 2548 O O . ARG A 1 311 ? 16.835 -9.138 -12.490 1.00 87.56 311 ARG A O 1
ATOM 2555 N N . SER A 1 312 ? 16.153 -11.135 -11.689 1.00 89.06 312 SER A N 1
ATOM 2556 C CA . SER A 1 312 ? 16.882 -11.928 -12.693 1.00 89.06 312 SER A CA 1
ATOM 2557 C C . SER A 1 312 ? 16.303 -11.744 -14.097 1.00 89.06 312 SER A C 1
ATOM 2559 O O . SER A 1 312 ? 17.034 -11.504 -15.048 1.00 89.06 312 SER A O 1
ATOM 2561 N N . THR A 1 313 ? 14.978 -11.761 -14.236 1.00 89.12 313 THR A N 1
ATOM 2562 C CA . THR A 1 313 ? 14.341 -11.519 -15.541 1.00 89.12 313 THR A CA 1
ATOM 2563 C C . THR A 1 313 ? 14.579 -10.099 -16.045 1.00 89.12 313 THR A C 1
ATOM 2565 O O . THR A 1 313 ? 14.773 -9.901 -17.240 1.00 89.12 313 THR A O 1
ATOM 2568 N N . SER A 1 314 ? 14.625 -9.103 -15.158 1.00 87.38 314 SER A N 1
ATOM 2569 C CA . SER A 1 314 ? 14.983 -7.729 -15.524 1.00 87.38 314 SER A CA 1
ATOM 2570 C C . SER A 1 314 ? 16.412 -7.632 -16.070 1.00 87.38 314 SER A C 1
ATOM 2572 O O . SER A 1 314 ? 16.639 -6.972 -17.086 1.00 87.38 314 SER A O 1
ATOM 2574 N N . THR A 1 315 ? 17.373 -8.334 -15.454 1.00 87.38 315 THR A N 1
ATOM 2575 C CA . THR A 1 315 ? 18.740 -8.398 -15.991 1.00 87.38 315 THR A CA 1
ATOM 2576 C C . THR A 1 315 ? 18.794 -9.090 -17.352 1.00 87.38 315 THR A C 1
ATOM 2578 O O . THR A 1 315 ? 19.439 -8.561 -18.256 1.00 87.38 315 THR A O 1
ATOM 2581 N N . ASP A 1 316 ? 18.045 -10.180 -17.542 1.00 88.06 316 ASP A N 1
ATOM 2582 C CA . ASP A 1 316 ? 17.978 -10.892 -18.827 1.00 88.06 316 ASP A CA 1
ATOM 2583 C C . ASP A 1 316 ? 17.383 -10.004 -19.939 1.00 88.06 316 ASP A C 1
ATOM 2585 O O . ASP A 1 316 ? 17.874 -9.982 -21.069 1.00 88.06 316 ASP A O 1
ATOM 2589 N N . VAL A 1 317 ? 16.343 -9.218 -19.628 1.00 88.25 317 VAL A N 1
ATOM 2590 C CA . VAL A 1 317 ? 15.742 -8.259 -20.574 1.00 88.25 317 VAL A CA 1
ATOM 2591 C C . VAL A 1 317 ? 16.730 -7.157 -20.958 1.00 88.25 317 VAL A C 1
ATOM 2593 O O . VAL A 1 317 ? 16.778 -6.768 -22.126 1.00 88.25 317 VAL A O 1
ATOM 2596 N N . SER A 1 318 ? 17.526 -6.661 -20.007 1.00 87.31 318 SER A N 1
ATOM 2597 C CA . SER A 1 318 ? 18.563 -5.665 -20.297 1.00 87.31 318 SER A CA 1
ATOM 2598 C C . SER A 1 318 ? 19.601 -6.216 -21.274 1.00 87.31 318 SER A C 1
ATOM 2600 O O . SER A 1 318 ? 19.888 -5.569 -22.277 1.00 87.31 318 SER A O 1
ATOM 2602 N N . GLU A 1 319 ? 20.104 -7.432 -21.038 1.00 88.69 319 GLU A N 1
ATOM 2603 C CA . GLU A 1 319 ? 21.072 -8.072 -21.939 1.00 88.69 319 GLU A CA 1
ATOM 2604 C C . GLU A 1 319 ? 20.499 -8.301 -23.342 1.00 88.69 319 GLU A C 1
ATOM 2606 O O . GLU A 1 319 ? 21.185 -8.080 -24.342 1.00 88.69 319 GLU A O 1
ATOM 2611 N N . LEU A 1 320 ? 19.234 -8.719 -23.445 1.00 90.00 320 LEU A N 1
ATOM 2612 C CA . LEU A 1 320 ? 18.572 -8.891 -24.739 1.00 90.00 320 LEU A CA 1
ATOM 2613 C C . LEU A 1 320 ? 18.404 -7.562 -25.486 1.00 90.00 320 LEU A C 1
ATOM 2615 O O . LEU A 1 320 ? 18.597 -7.520 -26.703 1.00 90.00 320 LEU A O 1
ATOM 2619 N N . ASN A 1 321 ? 18.083 -6.473 -24.786 1.00 88.19 321 ASN A N 1
ATOM 2620 C CA . ASN A 1 321 ? 17.998 -5.147 -25.399 1.00 88.19 321 ASN A CA 1
ATOM 2621 C C . ASN A 1 321 ? 19.357 -4.674 -25.925 1.00 88.19 321 ASN A C 1
ATOM 2623 O O . ASN A 1 321 ? 19.426 -4.201 -27.062 1.00 88.19 321 ASN A O 1
ATOM 2627 N N . ASP A 1 322 ? 20.432 -4.881 -25.163 1.00 86.75 322 ASP A N 1
ATOM 2628 C CA . ASP A 1 322 ? 21.793 -4.563 -25.608 1.00 86.75 322 ASP A CA 1
ATOM 2629 C C . ASP A 1 322 ? 22.160 -5.358 -26.878 1.00 86.75 322 ASP A C 1
ATOM 2631 O O . ASP A 1 322 ? 22.723 -4.815 -27.835 1.00 86.75 322 ASP A O 1
ATOM 2635 N N . GLN A 1 323 ? 21.771 -6.639 -26.945 1.00 89.62 323 GLN A N 1
ATOM 2636 C CA . GLN A 1 323 ? 21.958 -7.473 -28.139 1.00 89.62 323 GLN A CA 1
ATOM 2637 C C . GLN A 1 323 ? 21.155 -6.967 -29.349 1.00 89.62 323 GLN A C 1
ATOM 2639 O O . GLN A 1 323 ? 21.672 -6.960 -30.472 1.00 89.62 323 GLN A O 1
ATOM 2644 N N . ILE A 1 324 ? 19.906 -6.535 -29.150 1.00 88.25 324 ILE A N 1
ATOM 2645 C CA . ILE A 1 324 ? 19.064 -5.959 -30.210 1.00 88.25 324 ILE A CA 1
ATOM 2646 C C . ILE A 1 324 ? 19.681 -4.663 -30.744 1.00 88.25 324 ILE A C 1
ATOM 2648 O O . ILE A 1 324 ? 19.717 -4.451 -31.960 1.00 88.25 324 ILE A O 1
ATOM 2652 N N . GLU A 1 325 ? 20.189 -3.800 -29.865 1.00 85.62 325 GLU A N 1
ATOM 2653 C CA . GLU A 1 325 ? 20.811 -2.540 -30.270 1.00 85.62 325 GLU A CA 1
ATOM 2654 C C . GLU A 1 325 ? 22.067 -2.778 -31.122 1.00 85.62 325 GLU A C 1
ATOM 2656 O O . GLU A 1 325 ? 22.242 -2.159 -32.177 1.00 85.62 325 GLU A O 1
ATOM 2661 N N . GLU A 1 326 ? 22.898 -3.744 -30.730 1.00 88.25 326 GLU A N 1
ATOM 2662 C CA . GLU A 1 326 ? 24.078 -4.160 -31.491 1.00 88.25 326 GLU A CA 1
ATOM 2663 C C . GLU A 1 326 ? 23.709 -4.731 -32.873 1.00 88.25 326 GLU A C 1
ATOM 2665 O O . GLU A 1 326 ? 24.339 -4.411 -33.888 1.00 88.25 326 GLU A O 1
ATOM 2670 N N . LEU A 1 327 ? 22.654 -5.547 -32.955 1.00 87.69 327 LEU A N 1
ATOM 2671 C CA . LEU A 1 327 ? 22.147 -6.051 -34.235 1.00 87.69 327 LEU A CA 1
ATOM 2672 C C . LEU A 1 327 ? 21.626 -4.920 -35.133 1.00 87.69 327 LEU A C 1
ATOM 2674 O O . LEU A 1 327 ? 21.913 -4.911 -36.333 1.00 87.69 327 LEU A O 1
ATOM 2678 N N . ASN A 1 328 ? 20.926 -3.934 -34.573 1.00 88.62 328 ASN A N 1
ATOM 2679 C CA . ASN A 1 328 ? 20.453 -2.770 -35.323 1.00 88.62 328 ASN A CA 1
ATOM 2680 C C . ASN A 1 328 ? 21.611 -1.926 -35.875 1.00 88.62 328 ASN A C 1
ATOM 2682 O O . ASN A 1 328 ? 21.563 -1.512 -37.039 1.00 88.62 328 ASN A O 1
ATOM 2686 N N . LYS A 1 329 ? 22.687 -1.734 -35.098 1.00 87.38 329 LYS A N 1
ATOM 2687 C CA . LYS A 1 329 ? 23.919 -1.077 -35.572 1.00 87.38 329 LYS A CA 1
ATOM 2688 C C . LYS A 1 329 ? 24.526 -1.826 -36.763 1.00 87.38 329 LYS A C 1
ATOM 2690 O O . LYS A 1 329 ? 24.849 -1.204 -37.778 1.00 87.38 329 LYS A O 1
ATOM 2695 N N . LYS A 1 330 ? 24.591 -3.163 -36.704 1.00 86.25 330 LYS A N 1
ATOM 2696 C CA . LYS A 1 330 ? 25.061 -4.005 -37.825 1.00 86.25 330 LYS A CA 1
ATOM 2697 C C . LYS A 1 330 ? 24.176 -3.887 -39.068 1.00 86.25 330 LYS A C 1
ATOM 2699 O O . LYS A 1 330 ? 24.703 -3.789 -40.176 1.00 86.25 330 LYS A O 1
ATOM 2704 N N . ILE A 1 331 ? 22.851 -3.853 -38.909 1.00 85.31 331 ILE A N 1
ATOM 2705 C CA . ILE A 1 331 ? 21.905 -3.674 -40.026 1.00 85.31 331 ILE A CA 1
ATOM 2706 C C . ILE A 1 331 ? 22.104 -2.313 -40.703 1.00 85.31 331 ILE A C 1
ATOM 2708 O O . ILE A 1 331 ? 22.127 -2.237 -41.933 1.00 85.31 331 ILE A O 1
ATOM 2712 N N . LEU A 1 332 ? 22.265 -1.238 -39.927 1.00 83.00 332 LEU A N 1
ATOM 2713 C CA . LEU A 1 332 ? 22.502 0.103 -40.468 1.00 83.00 332 LEU A CA 1
ATOM 2714 C C . LEU A 1 332 ? 23.821 0.179 -41.243 1.00 83.00 332 LEU A C 1
ATOM 2716 O O . LEU A 1 332 ? 23.827 0.679 -42.368 1.00 83.00 332 LEU A O 1
ATOM 2720 N N . ALA A 1 333 ? 24.905 -0.379 -40.699 1.00 81.00 333 ALA A N 1
ATOM 2721 C CA . ALA A 1 333 ? 26.181 -0.478 -41.408 1.00 81.00 333 ALA A CA 1
ATOM 2722 C C . ALA A 1 333 ? 26.041 -1.267 -42.723 1.00 81.00 333 ALA A C 1
ATOM 2724 O O . ALA A 1 333 ? 26.539 -0.844 -43.766 1.00 81.00 333 ALA A O 1
ATOM 2725 N N . GLY A 1 334 ? 25.284 -2.370 -42.705 1.00 81.62 334 GLY A N 1
ATOM 2726 C CA . GLY A 1 334 ? 24.951 -3.134 -43.907 1.00 81.62 334 GLY A CA 1
ATOM 2727 C C . GLY A 1 334 ? 24.209 -2.307 -44.963 1.00 81.62 334 GLY A C 1
ATOM 2728 O O . GLY A 1 334 ? 24.561 -2.370 -46.139 1.00 81.62 334 GLY A O 1
ATOM 2729 N N . LYS A 1 335 ? 23.228 -1.485 -44.561 1.00 83.75 335 LYS A N 1
ATOM 2730 C CA . LYS A 1 335 ? 22.510 -0.576 -45.475 1.00 83.75 335 LYS A CA 1
ATOM 2731 C C . LYS A 1 335 ? 23.430 0.470 -46.106 1.00 83.75 335 LYS A C 1
ATOM 2733 O O . LYS A 1 335 ? 23.284 0.753 -47.292 1.00 83.75 335 LYS A O 1
ATOM 2738 N N . PHE A 1 336 ? 24.369 1.029 -45.343 1.00 78.06 336 PHE A N 1
ATOM 2739 C CA . PHE A 1 336 ? 25.349 1.981 -45.872 1.00 78.06 336 PHE A CA 1
ATOM 2740 C C . PHE A 1 336 ? 26.267 1.339 -46.914 1.00 78.06 336 PHE A C 1
ATOM 2742 O O . PHE A 1 336 ? 26.406 1.884 -48.006 1.00 78.06 336 PHE A O 1
ATOM 2749 N N . ASN A 1 337 ? 26.802 0.150 -46.625 1.00 79.31 337 ASN A N 1
ATOM 2750 C CA . ASN A 1 337 ? 27.630 -0.591 -47.581 1.00 79.31 337 ASN A CA 1
ATOM 2751 C C . ASN A 1 337 ? 26.863 -0.922 -48.872 1.00 79.31 337 ASN A C 1
ATOM 2753 O O . ASN A 1 337 ? 27.425 -0.887 -49.964 1.00 79.31 337 ASN A O 1
ATOM 2757 N N . LEU A 1 338 ? 25.569 -1.239 -48.759 1.00 80.12 338 LEU A N 1
ATOM 2758 C CA . LEU A 1 338 ? 24.718 -1.543 -49.910 1.00 80.12 338 LEU A CA 1
ATOM 2759 C C . LEU A 1 338 ? 24.507 -0.310 -50.796 1.00 80.12 338 LEU A C 1
ATOM 2761 O O . LEU A 1 338 ? 24.603 -0.413 -52.015 1.00 80.12 338 LEU A O 1
ATOM 2765 N N . LYS A 1 339 ? 24.312 0.861 -50.184 1.00 78.88 339 LYS A N 1
ATOM 2766 C CA . LYS A 1 339 ? 24.203 2.134 -50.901 1.00 78.88 339 LYS A CA 1
ATOM 2767 C C . LYS A 1 339 ? 25.513 2.539 -51.586 1.00 78.88 339 LYS A C 1
ATOM 2769 O O . LYS A 1 339 ? 25.497 2.975 -52.728 1.00 78.88 339 LYS A O 1
ATOM 2774 N N . GLU A 1 340 ? 26.652 2.319 -50.933 1.00 78.81 340 GLU A N 1
ATOM 2775 C CA . GLU A 1 340 ? 27.969 2.555 -51.540 1.00 78.81 340 GLU A CA 1
ATOM 2776 C C . GLU A 1 340 ? 28.209 1.648 -52.760 1.00 78.81 340 GLU A C 1
ATOM 2778 O O . GLU A 1 340 ? 28.723 2.096 -53.785 1.00 78.81 340 GLU A O 1
ATOM 2783 N N . LEU A 1 341 ? 27.785 0.384 -52.689 1.00 76.81 341 LEU A N 1
ATOM 2784 C CA . LEU A 1 341 ? 27.814 -0.534 -53.831 1.00 76.81 341 LEU A CA 1
ATOM 2785 C C . LEU A 1 341 ? 26.880 -0.083 -54.967 1.00 76.81 341 LEU A C 1
ATOM 2787 O O . LEU A 1 341 ? 27.262 -0.184 -56.134 1.00 76.81 341 LEU A O 1
ATOM 2791 N N . GLU A 1 342 ? 25.682 0.421 -54.656 1.00 76.88 342 GLU A N 1
ATOM 2792 C CA . GLU A 1 342 ? 24.770 1.009 -55.651 1.00 76.88 342 GLU A CA 1
ATOM 2793 C C . GLU A 1 342 ? 25.414 2.204 -56.372 1.00 76.88 342 GLU A C 1
ATOM 2795 O O . GLU A 1 342 ? 25.378 2.269 -57.605 1.00 76.88 342 GLU A O 1
ATOM 2800 N N . ASP A 1 343 ? 26.074 3.092 -55.628 1.00 74.38 343 ASP A N 1
ATOM 2801 C CA . ASP A 1 343 ? 26.767 4.264 -56.170 1.00 74.38 343 ASP A CA 1
ATOM 2802 C C . ASP A 1 343 ? 27.983 3.860 -57.033 1.00 74.38 343 ASP A C 1
ATOM 2804 O O . ASP A 1 343 ? 28.203 4.405 -58.117 1.00 74.38 343 ASP A O 1
ATOM 2808 N N . GLN A 1 344 ? 28.737 2.828 -56.637 1.00 74.38 344 GLN A N 1
ATOM 2809 C CA . GLN A 1 344 ? 29.831 2.278 -57.455 1.00 74.38 344 GLN A CA 1
ATOM 2810 C C . GLN A 1 344 ? 29.326 1.650 -58.766 1.00 74.38 344 GLN A C 1
ATOM 2812 O O . GLN A 1 344 ? 29.956 1.796 -59.818 1.00 74.38 344 GLN A O 1
ATOM 2817 N N . VAL A 1 345 ? 28.172 0.975 -58.744 1.00 69.44 345 VAL A N 1
ATOM 2818 C CA . VAL A 1 345 ? 27.524 0.440 -59.955 1.00 69.44 345 VAL A CA 1
ATOM 2819 C C . VAL A 1 345 ? 27.041 1.565 -60.874 1.00 69.44 345 VAL A C 1
ATOM 2821 O O . VAL A 1 345 ? 27.073 1.405 -62.098 1.00 69.44 345 VAL A O 1
ATOM 2824 N N . PHE A 1 346 ? 26.608 2.694 -60.314 1.00 62.53 346 PHE A N 1
ATOM 2825 C CA . PHE A 1 346 ? 26.199 3.875 -61.070 1.00 62.53 346 PHE A CA 1
ATOM 2826 C C . PHE A 1 346 ? 27.378 4.498 -61.839 1.00 62.53 346 PHE A C 1
ATOM 2828 O O . PHE A 1 346 ? 27.268 4.726 -63.046 1.00 62.53 346 PHE A O 1
ATOM 2835 N N . GLU A 1 347 ? 28.536 4.649 -61.193 1.00 62.97 347 GLU A N 1
ATOM 2836 C CA . GLU A 1 347 ? 29.765 5.180 -61.806 1.00 62.97 347 GLU A CA 1
ATOM 2837 C C . GLU A 1 347 ? 30.363 4.248 -62.879 1.00 62.97 347 GLU A C 1
ATOM 2839 O O . GLU A 1 347 ? 30.841 4.694 -63.927 1.00 62.97 347 GLU A O 1
ATOM 2844 N N . LEU A 1 348 ? 30.269 2.926 -62.691 1.00 57.94 348 LEU A N 1
ATOM 2845 C CA . LEU A 1 348 ? 30.768 1.936 -63.657 1.00 57.94 348 LEU A CA 1
ATOM 2846 C C . LEU A 1 348 ? 29.970 1.885 -64.976 1.00 57.94 348 LEU A C 1
ATOM 2848 O O . LEU A 1 348 ? 30.446 1.298 -65.952 1.00 57.94 348 LEU A O 1
ATOM 2852 N N . ARG A 1 349 ? 28.771 2.482 -65.054 1.00 55.47 349 ARG A N 1
ATOM 2853 C CA . ARG A 1 349 ? 27.893 2.352 -66.235 1.00 55.47 349 ARG A CA 1
ATOM 2854 C C . ARG A 1 349 ? 28.197 3.277 -67.417 1.00 55.47 349 ARG A C 1
ATOM 2856 O O . ARG A 1 349 ? 27.532 3.109 -68.437 1.00 55.47 349 ARG A O 1
ATOM 2863 N N . GLY A 1 350 ? 29.161 4.205 -67.359 1.00 54.50 350 GLY A N 1
ATOM 2864 C CA . GLY A 1 350 ? 29.663 4.927 -68.549 1.00 54.50 350 GLY A CA 1
ATOM 2865 C C . GLY A 1 350 ? 28.578 5.448 -69.519 1.00 54.50 350 GLY A C 1
ATOM 2866 O O . GLY A 1 350 ? 28.696 5.296 -70.737 1.00 54.50 350 GLY A O 1
ATOM 2867 N N . ILE A 1 351 ? 27.490 6.014 -68.984 1.00 56.72 351 ILE A N 1
ATOM 2868 C CA . ILE A 1 351 ? 26.214 6.246 -69.692 1.00 56.72 351 ILE A CA 1
ATOM 2869 C C . ILE A 1 351 ? 26.267 7.428 -70.681 1.00 56.72 351 ILE A C 1
ATOM 2871 O O . ILE A 1 351 ? 25.389 7.569 -71.526 1.00 56.72 351 ILE A O 1
ATOM 2875 N N . HIS A 1 352 ? 27.331 8.229 -70.698 1.00 53.75 352 HIS A N 1
ATOM 2876 C CA . HIS A 1 352 ? 27.326 9.483 -71.460 1.00 53.75 352 HIS A CA 1
ATOM 2877 C C . HIS A 1 352 ? 27.399 9.319 -72.996 1.00 53.75 352 HIS A C 1
ATOM 2879 O O . HIS A 1 352 ? 26.845 10.120 -73.741 1.00 53.75 352 HIS A O 1
ATOM 2885 N N . LYS A 1 353 ? 27.999 8.234 -73.516 1.00 54.81 353 LYS A N 1
ATOM 2886 C CA . LYS A 1 353 ? 28.013 7.936 -74.973 1.00 54.81 353 LYS A CA 1
ATOM 2887 C C . LYS A 1 353 ? 26.765 7.200 -75.470 1.00 54.81 353 LYS A C 1
ATOM 2889 O O . LYS A 1 353 ? 26.549 7.066 -76.675 1.00 54.81 353 LYS A O 1
ATOM 2894 N N . ILE A 1 354 ? 25.951 6.698 -74.547 1.00 56.62 354 ILE A N 1
ATOM 2895 C CA . ILE A 1 354 ? 24.695 6.005 -74.839 1.00 56.62 354 ILE A CA 1
ATOM 2896 C C . ILE A 1 354 ? 23.526 7.010 -74.793 1.00 56.62 354 ILE A C 1
ATOM 2898 O O . ILE A 1 354 ? 22.615 6.910 -75.616 1.00 56.62 354 ILE A O 1
ATOM 2902 N N . GLU A 1 355 ? 23.599 8.037 -73.938 1.00 55.44 355 GLU A N 1
ATOM 2903 C CA . GLU A 1 355 ? 22.642 9.157 -73.843 1.00 55.44 355 GLU A CA 1
ATOM 2904 C C . GLU A 1 355 ? 22.436 9.931 -75.153 1.00 55.44 355 GLU A C 1
ATOM 2906 O O . GLU A 1 355 ? 21.305 10.294 -75.493 1.00 55.44 355 GLU A O 1
ATOM 2911 N N . GLU A 1 356 ? 23.495 10.121 -75.939 1.00 55.06 356 GLU A N 1
ATOM 2912 C CA . GLU A 1 356 ? 23.427 10.844 -77.215 1.00 55.06 356 GLU A CA 1
ATOM 2913 C C . GLU A 1 356 ? 22.650 10.045 -78.282 1.00 55.06 356 GLU A C 1
ATOM 2915 O O . GLU A 1 356 ? 21.818 10.590 -79.006 1.00 55.06 356 GLU A O 1
ATOM 2920 N N . ARG A 1 357 ? 22.815 8.711 -78.304 1.00 55.50 357 ARG A N 1
ATOM 2921 C CA . ARG A 1 357 ? 22.045 7.795 -79.173 1.00 55.50 357 ARG A CA 1
ATOM 2922 C C . ARG A 1 357 ? 20.606 7.577 -78.694 1.00 55.50 357 ARG A C 1
ATOM 2924 O O . ARG A 1 357 ? 19.731 7.272 -79.507 1.00 55.50 357 ARG A O 1
ATOM 2931 N N . ILE A 1 358 ? 20.353 7.702 -77.391 1.00 56.59 358 ILE A N 1
ATOM 2932 C CA . ILE A 1 358 ? 19.015 7.589 -76.795 1.00 56.59 358 ILE A CA 1
ATOM 2933 C C . ILE A 1 358 ? 18.190 8.850 -77.062 1.00 56.59 358 ILE A C 1
ATOM 2935 O O . ILE A 1 358 ? 17.014 8.732 -77.401 1.00 56.59 358 ILE A O 1
ATOM 2939 N N . SER A 1 359 ? 18.793 10.039 -77.001 1.00 62.22 359 SER A N 1
ATOM 2940 C CA . SER A 1 359 ? 18.092 11.312 -77.227 1.00 62.22 359 SER A CA 1
ATOM 2941 C C . SER A 1 359 ? 17.451 11.398 -78.618 1.00 62.22 359 SER A C 1
ATOM 2943 O O . SER A 1 359 ? 16.313 11.845 -78.745 1.00 62.22 359 SER A O 1
ATOM 2945 N N . SER A 1 360 ? 18.105 10.861 -79.653 1.00 60.53 360 SER A N 1
ATOM 2946 C CA . SER A 1 360 ? 17.558 10.817 -81.020 1.00 60.53 360 SER A CA 1
ATOM 2947 C C . SER A 1 360 ? 16.418 9.799 -81.189 1.00 60.53 360 SER A C 1
ATOM 2949 O O . SER A 1 360 ? 15.515 10.004 -81.995 1.00 60.53 360 SER A O 1
ATOM 2951 N N . ARG A 1 361 ? 16.420 8.702 -80.416 1.00 62.81 361 ARG A N 1
ATOM 2952 C CA . ARG A 1 361 ? 15.330 7.704 -80.396 1.00 62.81 361 ARG A CA 1
ATOM 2953 C C . ARG A 1 361 ? 14.148 8.131 -79.516 1.00 62.81 361 ARG A C 1
ATOM 2955 O O . ARG A 1 361 ? 13.023 7.720 -79.785 1.00 62.81 361 ARG A O 1
ATOM 2962 N N . LYS A 1 362 ? 14.389 8.969 -78.503 1.00 57.56 362 LYS A N 1
ATOM 2963 C CA . LYS A 1 362 ? 13.391 9.483 -77.551 1.00 57.56 362 LYS A CA 1
ATOM 2964 C C . LYS A 1 362 ? 12.307 10.325 -78.229 1.00 57.56 362 LYS A C 1
ATOM 2966 O O . LYS A 1 362 ? 11.153 10.220 -77.840 1.00 57.56 362 LYS A O 1
ATOM 2971 N N . VAL A 1 363 ? 12.652 11.085 -79.269 1.00 67.81 363 VAL A N 1
ATOM 2972 C CA . VAL A 1 363 ? 11.691 11.910 -80.028 1.00 67.81 363 VAL A CA 1
ATOM 2973 C C . VAL A 1 363 ? 10.660 11.038 -80.757 1.00 67.81 363 VAL A C 1
ATOM 2975 O O . VAL A 1 363 ? 9.464 11.268 -80.638 1.00 67.81 363 VAL A O 1
ATOM 2978 N N . VAL A 1 364 ? 11.110 9.960 -81.406 1.00 67.12 364 VAL A N 1
ATOM 2979 C CA . VAL A 1 364 ? 10.238 9.029 -82.150 1.00 67.12 364 VAL A CA 1
ATOM 2980 C C . VAL A 1 364 ? 9.369 8.172 -81.216 1.00 67.12 364 VAL A C 1
ATOM 2982 O O . VAL A 1 364 ? 8.266 7.764 -81.573 1.00 67.12 364 VAL A O 1
ATOM 2985 N N . VAL A 1 365 ? 9.853 7.885 -80.004 1.00 62.25 365 VAL A N 1
ATOM 2986 C CA . VAL A 1 365 ? 9.087 7.148 -78.987 1.00 62.25 365 VAL A CA 1
ATOM 2987 C C . VAL A 1 365 ? 8.093 8.061 -78.265 1.00 62.25 365 VAL A C 1
ATOM 2989 O O . VAL A 1 365 ? 6.985 7.612 -77.996 1.00 62.25 365 VAL A O 1
ATOM 2992 N N . ALA A 1 366 ? 8.425 9.331 -78.013 1.00 60.69 366 ALA A N 1
ATOM 2993 C CA . ALA A 1 366 ? 7.535 10.293 -77.356 1.00 60.69 366 ALA A CA 1
ATOM 2994 C C . ALA A 1 366 ? 6.229 10.522 -78.135 1.00 60.69 366 ALA A C 1
ATOM 2996 O O . ALA A 1 366 ? 5.167 10.573 -77.525 1.00 60.69 366 ALA A O 1
ATOM 2997 N N . GLU A 1 367 ? 6.284 10.562 -79.469 1.00 65.06 367 GLU A N 1
ATOM 2998 C CA . GLU A 1 367 ? 5.094 10.694 -80.327 1.00 65.06 367 GLU A CA 1
ATOM 2999 C C . GLU A 1 367 ? 4.190 9.448 -80.311 1.00 65.06 367 GLU A C 1
ATOM 3001 O O . GLU A 1 367 ? 2.978 9.555 -80.477 1.00 65.06 367 GLU A O 1
ATOM 3006 N N . LYS A 1 368 ? 4.752 8.254 -80.071 1.00 65.81 368 LYS A N 1
ATOM 3007 C CA . LYS A 1 368 ? 3.965 7.029 -79.838 1.00 65.81 368 LYS A CA 1
ATOM 3008 C C . LYS A 1 368 ? 3.447 6.931 -78.400 1.00 65.81 368 LYS A C 1
ATOM 3010 O O . LYS A 1 368 ? 2.370 6.381 -78.184 1.00 65.81 368 LYS A O 1
ATOM 3015 N N . LEU A 1 369 ? 4.191 7.472 -77.434 1.00 57.25 369 LEU A N 1
ATOM 3016 C CA . LEU A 1 369 ? 3.852 7.448 -76.012 1.00 57.25 369 LEU A CA 1
ATOM 3017 C C . LEU A 1 369 ? 2.683 8.384 -75.686 1.00 57.25 369 LEU A C 1
ATOM 3019 O O . LEU A 1 369 ? 1.843 8.033 -74.870 1.00 57.25 369 LEU A O 1
ATOM 3023 N N . THR A 1 370 ? 2.574 9.542 -76.341 1.00 64.56 370 THR A N 1
ATOM 3024 C CA . THR A 1 370 ? 1.446 10.472 -76.146 1.00 64.56 370 THR A CA 1
ATOM 3025 C C . THR A 1 370 ? 0.112 9.885 -76.607 1.00 64.56 370 THR A C 1
ATOM 3027 O O . THR A 1 370 ? -0.909 10.140 -75.978 1.00 64.56 370 THR A O 1
ATOM 3030 N N . ALA A 1 371 ? 0.119 9.050 -77.649 1.00 66.19 371 ALA A N 1
ATOM 3031 C CA . ALA A 1 371 ? -1.070 8.343 -78.127 1.00 66.19 371 ALA A CA 1
ATOM 3032 C C . ALA A 1 371 ? -1.463 7.136 -77.252 1.00 66.19 371 ALA A C 1
ATOM 3034 O O . ALA A 1 371 ? -2.627 6.750 -77.229 1.00 66.19 371 ALA A O 1
ATOM 3035 N N . GLN A 1 372 ? -0.507 6.524 -76.543 1.00 65.00 372 GLN A N 1
ATOM 3036 C CA . GLN A 1 372 ? -0.779 5.425 -75.606 1.00 65.00 372 GLN A CA 1
ATOM 3037 C C . GLN A 1 372 ? -1.113 5.925 -74.196 1.00 65.00 372 GLN A C 1
ATOM 3039 O O . GLN A 1 372 ? -1.969 5.340 -73.541 1.00 65.00 372 GLN A O 1
ATOM 3044 N N . ASN A 1 373 ? -0.505 7.024 -73.745 1.00 66.19 373 ASN A N 1
ATOM 3045 C CA . ASN A 1 373 ? -0.780 7.620 -72.440 1.00 66.19 373 ASN A CA 1
ATOM 3046 C C . ASN A 1 373 ? -2.202 8.168 -72.347 1.00 66.19 373 ASN A C 1
ATOM 3048 O O . ASN A 1 373 ? -2.816 8.001 -71.308 1.00 66.19 373 ASN A O 1
ATOM 3052 N N . SER A 1 374 ? -2.764 8.722 -73.424 1.00 65.38 374 SER A N 1
ATOM 3053 C CA . SER A 1 374 ? -4.175 9.133 -73.441 1.00 65.38 374 SER A CA 1
ATOM 3054 C C . SER A 1 374 ? -5.144 7.951 -73.284 1.00 65.38 374 SER A C 1
ATOM 3056 O O . SER A 1 374 ? -6.183 8.097 -72.648 1.00 65.38 374 SER A O 1
ATOM 3058 N N . ALA A 1 375 ? -4.791 6.762 -73.786 1.00 65.75 375 ALA A N 1
ATOM 3059 C CA . ALA A 1 375 ? -5.564 5.535 -73.576 1.00 65.75 375 ALA A CA 1
ATOM 3060 C C . ALA A 1 375 ? -5.350 4.920 -72.175 1.00 65.75 375 ALA A C 1
ATOM 3062 O O . ALA A 1 375 ? -6.256 4.303 -71.618 1.00 65.75 375 ALA A O 1
ATOM 3063 N N . ILE A 1 376 ? -4.157 5.087 -71.595 1.00 65.81 376 ILE A N 1
ATOM 3064 C CA . ILE A 1 376 ? -3.830 4.641 -70.234 1.00 65.81 376 ILE A CA 1
ATOM 3065 C C . ILE A 1 376 ? -4.498 5.541 -69.193 1.00 65.81 376 ILE A C 1
ATOM 3067 O O . ILE A 1 376 ? -5.061 5.015 -68.245 1.00 65.81 376 ILE A O 1
ATOM 3071 N N . GLU A 1 377 ? -4.533 6.858 -69.386 1.00 66.81 377 GLU A N 1
ATOM 3072 C CA . GLU A 1 377 ? -5.172 7.809 -68.464 1.00 66.81 377 GLU A CA 1
ATOM 3073 C C . GLU A 1 377 ? -6.681 7.530 -68.323 1.00 66.81 377 GLU A C 1
ATOM 3075 O O . GLU A 1 377 ? -7.247 7.591 -67.231 1.00 66.81 377 GLU A O 1
ATOM 3080 N N . GLU A 1 378 ? -7.332 7.125 -69.416 1.00 69.50 378 GLU A N 1
ATOM 3081 C CA . GLU A 1 378 ? -8.743 6.730 -69.432 1.00 69.50 378 GLU A CA 1
ATOM 3082 C C . GLU A 1 378 ? -8.994 5.401 -68.685 1.00 69.50 378 GLU A C 1
ATOM 3084 O O . GLU A 1 378 ? -10.014 5.235 -68.008 1.00 69.50 378 GLU A O 1
ATOM 3089 N N . LEU A 1 379 ? -8.041 4.465 -68.747 1.00 70.25 379 LEU A N 1
ATOM 3090 C CA . LEU A 1 379 ? -8.078 3.206 -67.997 1.00 70.25 379 LEU A CA 1
ATOM 3091 C C . LEU A 1 379 ? -7.694 3.389 -66.522 1.00 70.25 379 LEU A C 1
ATOM 3093 O O . LEU A 1 379 ? -8.321 2.779 -65.661 1.00 70.25 379 LEU A O 1
ATOM 3097 N N . GLU A 1 380 ? -6.726 4.249 -66.212 1.00 66.44 380 GLU A N 1
ATOM 3098 C CA . GLU A 1 380 ? -6.299 4.601 -64.856 1.00 66.44 380 GLU A CA 1
ATOM 3099 C C . GLU A 1 380 ? -7.387 5.354 -64.098 1.00 66.44 380 GLU A C 1
ATOM 3101 O O . GLU A 1 380 ? -7.536 5.149 -62.897 1.00 66.44 380 GLU A O 1
ATOM 3106 N N . ASN A 1 381 ? -8.181 6.185 -64.777 1.00 66.94 381 ASN A N 1
ATOM 3107 C CA . ASN A 1 381 ? -9.328 6.850 -64.162 1.00 66.94 381 ASN A CA 1
ATOM 3108 C C . ASN A 1 381 ? -10.445 5.855 -63.816 1.00 66.94 381 ASN A C 1
ATOM 3110 O O . ASN A 1 381 ? -10.962 5.900 -62.701 1.00 66.94 381 ASN A O 1
ATOM 3114 N N . LYS A 1 382 ? -10.729 4.877 -64.689 1.00 70.81 382 LYS A N 1
ATOM 3115 C CA . LYS A 1 382 ? -11.638 3.758 -64.368 1.00 70.81 382 LYS A CA 1
ATOM 3116 C C . LYS A 1 382 ? -11.101 2.861 -63.250 1.00 70.81 382 LYS A C 1
ATOM 3118 O O . LYS A 1 382 ? -11.868 2.398 -62.411 1.00 70.81 382 LYS A O 1
ATOM 3123 N N . LEU A 1 383 ? -9.789 2.624 -63.213 1.00 69.06 383 LEU A N 1
ATOM 3124 C CA . LEU A 1 383 ? -9.136 1.869 -62.142 1.00 69.06 383 LEU A CA 1
ATOM 3125 C C . LEU A 1 383 ? -9.172 2.629 -60.814 1.00 69.06 383 LEU A C 1
ATOM 3127 O O . LEU A 1 383 ? -9.413 2.005 -59.792 1.00 69.06 383 LEU A O 1
ATOM 3131 N N . ARG A 1 384 ? -9.002 3.957 -60.815 1.00 67.06 384 ARG A N 1
ATOM 3132 C CA . ARG A 1 384 ? -9.124 4.805 -59.617 1.00 67.06 384 ARG A CA 1
ATOM 3133 C C . ARG A 1 384 ? -10.541 4.822 -59.057 1.00 67.06 384 ARG A C 1
ATOM 3135 O O . ARG A 1 384 ? -10.687 4.751 -57.843 1.00 67.06 384 ARG A O 1
ATOM 3142 N N . GLU A 1 385 ? -11.563 4.885 -59.910 1.00 68.88 385 GLU A N 1
ATOM 3143 C CA . GLU A 1 385 ? -12.962 4.767 -59.471 1.00 68.88 385 GLU A CA 1
ATOM 3144 C C . GLU A 1 385 ? -13.235 3.392 -58.856 1.00 68.88 385 GLU A C 1
ATOM 3146 O O . GLU A 1 385 ? -13.700 3.314 -57.721 1.00 68.88 385 GLU A O 1
ATOM 3151 N N . LEU A 1 386 ? -12.846 2.308 -59.536 1.00 68.81 386 LEU A N 1
ATOM 3152 C CA . LEU A 1 386 ? -13.017 0.948 -59.014 1.00 68.81 386 LEU A CA 1
ATOM 3153 C C . LEU A 1 386 ? -12.192 0.685 -57.745 1.00 68.81 386 LEU A C 1
ATOM 3155 O O . LEU A 1 386 ? -12.640 -0.052 -56.872 1.00 68.81 386 LEU A O 1
ATOM 3159 N N . HIS A 1 387 ? -11.007 1.287 -57.614 1.00 65.94 387 HIS A N 1
ATOM 3160 C CA . HIS A 1 387 ? -10.186 1.191 -56.406 1.00 65.94 387 HIS A CA 1
ATOM 3161 C C . HIS A 1 387 ? -10.777 2.015 -55.259 1.00 65.94 387 HIS A C 1
ATOM 3163 O O . HIS A 1 387 ? -10.786 1.551 -54.126 1.00 65.94 387 HIS A O 1
ATOM 3169 N N . GLY A 1 388 ? -11.350 3.187 -55.549 1.00 72.06 388 GLY A N 1
ATOM 3170 C CA . GLY A 1 388 ? -12.090 3.983 -54.572 1.00 72.06 388 GLY A CA 1
ATOM 3171 C C . GLY A 1 388 ? -13.364 3.289 -54.086 1.00 72.06 388 GLY A C 1
ATOM 3172 O O . GLY A 1 388 ? -13.699 3.376 -52.906 1.00 72.06 388 GLY A O 1
ATOM 3173 N N . ASP A 1 389 ? -14.053 2.557 -54.958 1.00 71.06 389 ASP A N 1
ATOM 3174 C CA . ASP A 1 389 ? -15.215 1.749 -54.581 1.00 71.06 389 ASP A CA 1
ATOM 3175 C C . ASP A 1 389 ? -14.811 0.486 -53.805 1.00 71.06 389 ASP A C 1
ATOM 3177 O O . ASP A 1 389 ? -15.494 0.109 -52.850 1.00 71.06 389 ASP A O 1
ATOM 3181 N N . LEU A 1 390 ? -13.664 -0.119 -54.138 1.00 71.19 390 LEU A N 1
ATOM 3182 C CA . LEU A 1 390 ? -13.075 -1.226 -53.383 1.00 71.19 390 LEU A CA 1
ATOM 3183 C C . LEU A 1 390 ? -12.632 -0.781 -51.982 1.00 71.19 390 LEU A C 1
ATOM 3185 O O . LEU A 1 390 ? -12.951 -1.464 -51.015 1.00 71.19 390 LEU A O 1
ATOM 3189 N N . GLU A 1 391 ? -11.949 0.358 -51.844 1.00 70.12 391 GLU A N 1
ATOM 3190 C CA . GLU A 1 391 ? -11.543 0.890 -50.539 1.00 70.12 391 GLU A CA 1
ATOM 3191 C C . GLU A 1 391 ? -12.753 1.243 -49.678 1.00 70.12 391 GLU A C 1
ATOM 3193 O O . GLU A 1 391 ? -12.783 0.863 -48.512 1.00 70.12 391 GLU A O 1
ATOM 3198 N N . LYS A 1 392 ? -13.791 1.871 -50.249 1.00 73.69 392 LYS A N 1
ATOM 3199 C CA . LYS A 1 392 ? -15.051 2.142 -49.534 1.00 73.69 392 LYS A CA 1
ATOM 3200 C C . LYS A 1 392 ? -15.775 0.868 -49.106 1.00 73.69 392 LYS A C 1
ATOM 3202 O O . LYS A 1 392 ? -16.431 0.865 -48.068 1.00 73.69 392 LYS A O 1
ATOM 3207 N N . ALA A 1 393 ? -15.713 -0.195 -49.907 1.00 69.69 393 ALA A N 1
ATOM 3208 C CA . ALA A 1 393 ? -16.281 -1.489 -49.546 1.00 69.69 393 ALA A CA 1
ATOM 3209 C C . ALA A 1 393 ? -15.453 -2.180 -48.453 1.00 69.69 393 ALA A C 1
ATOM 3211 O O . ALA A 1 393 ? -16.027 -2.772 -47.543 1.00 69.69 393 ALA A O 1
ATOM 3212 N N . ASN A 1 394 ? -14.125 -2.057 -48.505 1.00 70.56 394 ASN A N 1
ATOM 3213 C CA . ASN A 1 394 ? -13.212 -2.658 -47.540 1.00 70.56 394 ASN A CA 1
ATOM 3214 C C . ASN A 1 394 ? -13.274 -1.938 -46.184 1.00 70.56 394 ASN A C 1
ATOM 3216 O O . ASN A 1 394 ? -13.330 -2.598 -45.152 1.00 70.56 394 ASN A O 1
ATOM 3220 N N . THR A 1 395 ? -13.384 -0.604 -46.171 1.00 72.19 395 THR A N 1
ATOM 3221 C CA . THR A 1 395 ? -13.647 0.158 -44.940 1.00 72.19 395 THR A CA 1
ATOM 3222 C C . THR A 1 395 ? -15.010 -0.190 -44.357 1.00 72.19 395 THR A C 1
ATOM 3224 O O . THR A 1 395 ? -15.084 -0.479 -43.169 1.00 72.19 395 THR A O 1
ATOM 3227 N N . LYS A 1 396 ? -16.067 -0.304 -45.176 1.00 72.12 396 LYS A N 1
ATOM 3228 C CA . LYS A 1 396 ? -17.376 -0.799 -44.708 1.00 72.12 396 LYS A CA 1
ATOM 3229 C C . LYS A 1 396 ? -17.322 -2.224 -44.169 1.00 72.12 396 LYS A C 1
ATOM 3231 O O . LYS A 1 396 ? -18.008 -2.529 -43.203 1.00 72.12 396 LYS A O 1
ATOM 3236 N N . GLN A 1 397 ? -16.528 -3.104 -44.773 1.00 74.19 397 GLN A N 1
ATOM 3237 C CA . GLN A 1 397 ? -16.340 -4.470 -44.289 1.00 74.19 397 GLN A CA 1
ATOM 3238 C C . GLN A 1 397 ? -15.602 -4.488 -42.944 1.00 74.19 397 GLN A C 1
ATOM 3240 O O . GLN A 1 397 ? -15.953 -5.274 -42.069 1.00 74.19 397 GLN A O 1
ATOM 3245 N N . GLN A 1 398 ? -14.615 -3.610 -42.759 1.00 71.12 398 GLN A N 1
ATOM 3246 C CA . GLN A 1 398 ? -13.879 -3.467 -41.504 1.00 71.12 398 GLN A CA 1
ATOM 3247 C C . GLN A 1 398 ? -14.749 -2.843 -40.404 1.00 71.12 398 GLN A C 1
ATOM 3249 O O . GLN A 1 398 ? -14.762 -3.353 -39.291 1.00 71.12 398 GLN A O 1
ATOM 3254 N N . GLU A 1 399 ? -15.545 -1.822 -40.734 1.00 73.88 399 GLU A N 1
ATOM 3255 C CA . GLU A 1 399 ? -16.549 -1.227 -39.843 1.00 73.88 399 GLU A CA 1
ATOM 3256 C C . GLU A 1 399 ? -17.616 -2.247 -39.433 1.00 73.88 399 GLU A C 1
ATOM 3258 O O . GLU A 1 399 ? -17.946 -2.343 -38.256 1.00 73.88 399 GLU A O 1
ATOM 3263 N N . LEU A 1 400 ? -18.122 -3.053 -40.374 1.00 72.50 400 LEU A N 1
ATOM 3264 C CA . LEU A 1 400 ? -19.081 -4.121 -40.079 1.00 72.50 400 LEU A CA 1
ATOM 3265 C C . LEU A 1 400 ? -18.465 -5.225 -39.218 1.00 72.50 400 LEU A C 1
ATOM 3267 O O . LEU A 1 400 ? -19.147 -5.736 -38.339 1.00 72.50 400 LEU A O 1
ATOM 3271 N N . LYS A 1 401 ? -17.187 -5.559 -39.422 1.00 74.44 401 LYS A N 1
ATOM 3272 C CA . LYS A 1 401 ? -16.474 -6.545 -38.602 1.00 74.44 401 LYS A CA 1
ATOM 3273 C C . LYS A 1 401 ? -16.224 -6.033 -37.182 1.00 74.44 401 LYS A C 1
ATOM 3275 O O . LYS A 1 401 ? -16.454 -6.762 -36.227 1.00 74.44 401 LYS A O 1
ATOM 3280 N N . SER A 1 402 ? -15.831 -4.769 -37.030 1.00 71.88 402 SER A N 1
ATOM 3281 C CA . SER A 1 402 ? -15.711 -4.133 -35.715 1.00 71.88 402 SER A CA 1
ATOM 3282 C C . SER A 1 402 ? -17.069 -3.981 -35.027 1.00 71.88 402 SER A C 1
ATOM 3284 O O . SER A 1 402 ? -17.156 -4.188 -33.823 1.00 71.88 402 SER A O 1
ATOM 3286 N N . ALA A 1 403 ? -18.140 -3.693 -35.773 1.00 70.56 403 ALA A N 1
ATOM 3287 C CA . ALA A 1 403 ? -19.499 -3.672 -35.237 1.00 70.56 403 ALA A CA 1
ATOM 3288 C C . ALA A 1 403 ? -19.991 -5.076 -34.847 1.00 70.56 403 ALA A C 1
ATOM 3290 O O . ALA A 1 403 ? -20.687 -5.218 -33.850 1.00 70.56 403 ALA A O 1
ATOM 3291 N N . GLU A 1 404 ? -19.623 -6.122 -35.590 1.00 69.38 404 GLU A N 1
ATOM 3292 C CA . GLU A 1 404 ? -19.913 -7.519 -35.247 1.00 69.38 404 GLU A CA 1
ATOM 3293 C C . GLU A 1 404 ? -19.161 -7.944 -33.978 1.00 69.38 404 GLU A C 1
ATOM 3295 O O . GLU A 1 404 ? -19.767 -8.514 -33.073 1.00 69.38 404 GLU A O 1
ATOM 3300 N N . GLU A 1 405 ? -17.878 -7.600 -33.854 1.00 73.75 405 GLU A N 1
ATOM 3301 C CA . GLU A 1 405 ? -17.073 -7.831 -32.647 1.00 73.75 405 GLU A CA 1
ATOM 3302 C C . GLU A 1 405 ? -17.632 -7.048 -31.443 1.00 73.75 405 GLU A C 1
ATOM 3304 O O . GLU A 1 405 ? -17.813 -7.621 -30.368 1.00 73.75 405 GLU A O 1
ATOM 3309 N N . GLU A 1 406 ? -18.008 -5.776 -31.621 1.00 74.81 406 GLU A N 1
ATOM 3310 C CA . GLU A 1 406 ? -18.640 -4.963 -30.572 1.00 74.81 406 GLU A CA 1
ATOM 3311 C C . GLU A 1 406 ? -20.002 -5.536 -30.162 1.00 74.81 406 GLU A C 1
ATOM 3313 O O . GLU A 1 406 ? -20.299 -5.630 -28.972 1.00 74.81 406 GLU A O 1
ATOM 3318 N N . MET A 1 407 ? -20.819 -5.974 -31.125 1.00 71.12 407 MET A N 1
ATOM 3319 C CA . MET A 1 407 ? -22.097 -6.633 -30.855 1.00 71.12 407 MET A CA 1
ATOM 3320 C C . MET A 1 407 ? -21.905 -7.977 -30.160 1.00 71.12 407 MET A C 1
ATOM 3322 O O . MET A 1 407 ? -22.697 -8.298 -29.281 1.00 71.12 407 MET A O 1
ATOM 3326 N N . THR A 1 408 ? -20.855 -8.734 -30.486 1.00 72.44 408 THR A N 1
ATOM 3327 C CA . THR A 1 408 ? -20.524 -10.008 -29.827 1.00 72.44 408 THR A CA 1
ATOM 3328 C C . THR A 1 408 ? -20.132 -9.772 -28.371 1.00 72.44 408 THR A C 1
ATOM 3330 O O . THR A 1 408 ? -20.701 -10.396 -27.479 1.00 72.44 408 THR A O 1
ATOM 3333 N N . MET A 1 409 ? -19.271 -8.783 -28.113 1.00 74.69 409 MET A N 1
ATOM 3334 C CA . MET A 1 409 ? -18.899 -8.359 -26.758 1.00 74.69 409 MET A CA 1
ATOM 3335 C C . MET A 1 409 ? -20.103 -7.822 -25.973 1.00 74.69 409 MET A C 1
ATOM 3337 O O . MET A 1 409 ? -20.268 -8.140 -24.795 1.00 74.69 409 MET A O 1
ATOM 3341 N N . ARG A 1 410 ? -20.990 -7.046 -26.617 1.00 71.38 410 ARG A N 1
ATOM 3342 C CA . ARG A 1 410 ? -22.253 -6.592 -26.009 1.00 71.38 410 ARG A CA 1
ATOM 3343 C C . ARG A 1 410 ? -23.163 -7.763 -25.669 1.00 71.38 410 ARG A C 1
ATOM 3345 O O . ARG A 1 410 ? -23.764 -7.750 -24.602 1.00 71.38 410 ARG A O 1
ATOM 3352 N N . ASN A 1 411 ? -23.260 -8.764 -26.542 1.00 71.50 411 ASN A N 1
ATOM 3353 C CA . ASN A 1 411 ? -24.086 -9.947 -26.314 1.00 71.50 411 ASN A CA 1
ATOM 3354 C C . ASN A 1 411 ? -23.521 -10.810 -25.180 1.00 71.50 411 ASN A C 1
ATOM 3356 O O . ASN A 1 411 ? -24.279 -11.304 -24.356 1.00 71.50 411 ASN A O 1
ATOM 3360 N N . GLU A 1 412 ? -22.198 -10.962 -25.096 1.00 74.19 412 GLU A N 1
ATOM 3361 C CA . GLU A 1 412 ? -21.531 -11.662 -23.993 1.00 74.19 412 GLU A CA 1
ATOM 3362 C C . GLU A 1 412 ? -21.674 -10.913 -22.666 1.00 74.19 412 GLU A C 1
ATOM 3364 O O . GLU A 1 412 ? -21.927 -11.535 -21.635 1.00 74.19 412 GLU A O 1
ATOM 3369 N N . SER A 1 413 ? -21.570 -9.582 -22.687 1.00 73.62 413 SER A N 1
ATOM 3370 C CA . SER A 1 413 ? -21.817 -8.737 -21.517 1.00 73.62 413 SER A CA 1
ATOM 3371 C C . SER A 1 413 ? -23.273 -8.824 -21.065 1.00 73.62 413 SER A C 1
ATOM 3373 O O . SER A 1 413 ? -23.527 -9.058 -19.890 1.00 73.62 413 SER A O 1
ATOM 3375 N N . ALA A 1 414 ? -24.226 -8.700 -21.992 1.00 69.81 414 ALA A N 1
ATOM 3376 C CA . ALA A 1 414 ? -25.651 -8.822 -21.700 1.00 69.81 414 ALA A CA 1
ATOM 3377 C C . ALA A 1 414 ? -26.007 -10.229 -21.205 1.00 69.81 414 ALA A C 1
ATOM 3379 O O . ALA A 1 414 ? -26.837 -10.374 -20.318 1.00 69.81 414 ALA A O 1
ATOM 3380 N N . LYS A 1 415 ? -25.358 -11.276 -21.728 1.00 74.00 415 LYS A N 1
ATOM 3381 C CA . LYS A 1 415 ? -25.540 -12.650 -21.250 1.00 74.00 415 LYS A CA 1
ATOM 3382 C C . LYS A 1 415 ? -25.037 -12.820 -19.817 1.00 74.00 415 LYS A C 1
ATOM 3384 O O . LYS A 1 415 ? -25.758 -13.380 -19.007 1.00 74.00 415 LYS A O 1
ATOM 3389 N N . LYS A 1 416 ? -23.863 -12.272 -19.484 1.00 75.56 416 LYS A N 1
ATOM 3390 C CA . LYS A 1 416 ? -23.357 -12.248 -18.100 1.00 75.56 416 LYS A CA 1
ATOM 3391 C C . LYS A 1 416 ? -24.260 -11.448 -17.162 1.00 75.56 416 LYS A C 1
ATOM 3393 O O . LYS A 1 416 ? -24.442 -11.845 -16.020 1.00 75.56 416 LYS A O 1
ATOM 3398 N N . GLU A 1 417 ? -24.827 -10.343 -17.636 1.00 72.44 417 GLU A N 1
ATOM 3399 C CA . GLU A 1 417 ? -25.766 -9.522 -16.867 1.00 72.44 417 GLU A CA 1
ATOM 3400 C C . GLU A 1 417 ? -27.098 -10.257 -16.643 1.00 72.44 417 GLU A C 1
ATOM 3402 O O . GLU A 1 417 ? -27.623 -10.251 -15.537 1.00 72.44 417 GLU A O 1
ATOM 3407 N N . VAL A 1 418 ? -27.608 -10.974 -17.650 1.00 73.12 418 VAL A N 1
ATOM 3408 C CA . VAL A 1 418 ? -28.784 -11.852 -17.522 1.00 73.12 418 VAL A CA 1
ATOM 3409 C C . VAL A 1 418 ? -28.511 -13.025 -16.579 1.00 73.12 418 VAL A C 1
ATOM 3411 O O . VAL A 1 418 ? -29.370 -13.335 -15.757 1.00 73.12 418 VAL A O 1
ATOM 3414 N N . ASP A 1 419 ? -27.338 -13.655 -16.666 1.00 72.88 419 ASP A N 1
ATOM 3415 C CA . ASP A 1 419 ? -26.939 -14.748 -15.773 1.00 72.88 419 ASP A CA 1
ATOM 3416 C C . ASP A 1 419 ? -26.815 -14.244 -14.320 1.00 72.88 419 ASP A C 1
ATOM 3418 O O . ASP A 1 419 ? -27.351 -14.875 -13.411 1.00 72.88 419 ASP A O 1
ATOM 3422 N N . GLY A 1 420 ? -26.230 -13.058 -14.106 1.00 73.56 420 GLY A N 1
ATOM 3423 C CA . GLY A 1 420 ? -26.161 -12.408 -12.792 1.00 73.56 420 GLY A CA 1
ATOM 3424 C C . GLY A 1 420 ? -27.533 -12.009 -12.241 1.00 73.56 420 GLY A C 1
ATOM 3425 O O . GLY A 1 420 ? -27.828 -12.254 -11.076 1.00 73.56 420 GLY A O 1
ATOM 3426 N N . LEU A 1 421 ? -28.425 -11.479 -13.084 1.00 71.69 421 LEU A N 1
ATOM 3427 C CA . LEU A 1 421 ? -29.807 -11.174 -12.695 1.00 71.69 421 LEU A CA 1
ATOM 3428 C C . LEU A 1 421 ? -30.621 -12.442 -12.384 1.00 71.69 421 LEU A C 1
ATOM 3430 O O . LEU A 1 421 ? -31.515 -12.398 -11.541 1.00 71.69 421 LEU A O 1
ATOM 3434 N N . LEU A 1 422 ? -30.338 -13.571 -13.044 1.00 69.31 422 LEU A N 1
ATOM 3435 C CA . LEU A 1 422 ? -30.955 -14.868 -12.741 1.00 69.31 422 LEU A CA 1
ATOM 3436 C C . LEU A 1 422 ? -30.448 -15.450 -11.415 1.00 69.31 422 LEU A C 1
ATOM 3438 O O . LEU A 1 422 ? -31.250 -16.020 -10.673 1.00 69.31 422 LEU A O 1
ATOM 3442 N N . GLU A 1 423 ? -29.164 -15.279 -11.093 1.00 69.31 423 GLU A N 1
ATOM 3443 C CA . GLU A 1 423 ? -28.599 -15.618 -9.780 1.00 69.31 423 GLU A CA 1
ATOM 3444 C C . GLU A 1 423 ? -29.190 -14.742 -8.668 1.00 69.31 423 GLU A C 1
ATOM 3446 O O . GLU A 1 423 ? -29.704 -15.282 -7.688 1.00 69.31 423 GLU A O 1
ATOM 3451 N N . GLU A 1 424 ? -29.248 -13.418 -8.851 1.00 68.69 424 GLU A N 1
ATOM 3452 C CA . GLU A 1 424 ? -29.889 -12.500 -7.897 1.00 68.69 424 GLU A CA 1
ATOM 3453 C C . GLU A 1 424 ? -31.380 -12.821 -7.707 1.00 68.69 424 GLU A C 1
ATOM 3455 O O . GLU A 1 424 ? -31.890 -12.791 -6.584 1.00 68.69 424 GLU A O 1
ATOM 3460 N N . LEU A 1 425 ? -32.095 -13.179 -8.782 1.00 66.69 425 LEU A N 1
ATOM 3461 C CA . LEU A 1 425 ? -33.489 -13.620 -8.709 1.00 66.69 425 LEU A CA 1
ATOM 3462 C C . LEU A 1 425 ? -33.624 -14.940 -7.935 1.00 66.69 425 LEU A C 1
ATOM 3464 O O . LEU A 1 425 ? -34.570 -15.087 -7.157 1.00 66.69 425 LEU A O 1
ATOM 3468 N N . GLY A 1 426 ? -32.684 -15.873 -8.112 1.00 64.00 426 GLY A N 1
ATOM 3469 C CA . GLY A 1 426 ? -32.611 -17.131 -7.366 1.00 64.00 426 GLY A CA 1
ATOM 3470 C C . GLY A 1 426 ? -32.349 -16.917 -5.873 1.00 64.00 426 GLY A C 1
ATOM 3471 O O . GLY A 1 426 ? -33.051 -17.484 -5.032 1.00 64.00 426 GLY A O 1
ATOM 3472 N N . GLU A 1 427 ? -31.412 -16.037 -5.524 1.00 64.00 427 GLU A N 1
ATOM 3473 C CA . GLU A 1 427 ? -31.120 -15.668 -4.136 1.00 64.00 427 GLU A CA 1
ATOM 3474 C C . GLU A 1 427 ? -32.291 -14.925 -3.477 1.00 64.00 427 GLU A C 1
ATOM 3476 O O . GLU A 1 427 ? -32.660 -15.231 -2.336 1.00 64.00 427 GLU A O 1
ATOM 3481 N N . LEU A 1 428 ? -32.944 -14.009 -4.202 1.00 57.97 428 LEU A N 1
ATOM 3482 C CA . LEU A 1 428 ? -34.151 -13.308 -3.755 1.00 57.97 428 LEU A CA 1
ATOM 3483 C C . LEU A 1 428 ? -35.343 -14.257 -3.575 1.00 57.97 428 LEU A C 1
ATOM 3485 O O . LEU A 1 428 ? -36.100 -14.094 -2.615 1.00 57.97 428 LEU A O 1
ATOM 3489 N N . GLN A 1 429 ? -35.524 -15.249 -4.453 1.00 62.34 429 GLN A N 1
ATOM 3490 C CA . GLN A 1 429 ? -36.613 -16.225 -4.340 1.00 62.34 429 GLN A CA 1
ATOM 3491 C C . GLN A 1 429 ? -36.416 -17.217 -3.197 1.00 62.34 429 GLN A C 1
ATOM 3493 O O . GLN A 1 429 ? -37.403 -17.625 -2.595 1.00 62.34 429 GLN A O 1
ATOM 3498 N N . VAL A 1 430 ? -35.190 -17.619 -2.869 1.00 65.12 430 VAL A N 1
ATOM 3499 C CA . VAL A 1 430 ? -34.977 -18.621 -1.814 1.00 65.12 430 VAL A CA 1
ATOM 3500 C C . VAL A 1 430 ? -34.912 -17.960 -0.439 1.00 65.12 430 VAL A C 1
ATOM 3502 O O . VAL A 1 430 ? -35.643 -18.351 0.471 1.00 65.12 430 VAL A O 1
ATOM 3505 N N . SER A 1 431 ? -34.106 -16.909 -0.279 1.00 60.12 431 SER A N 1
ATOM 3506 C CA . SER A 1 431 ? -33.851 -16.318 1.043 1.00 60.12 431 SER A CA 1
ATOM 3507 C C . SER A 1 431 ? -35.018 -15.468 1.560 1.00 60.12 431 SER A C 1
ATOM 3509 O O . SER A 1 431 ? -35.399 -15.555 2.732 1.00 60.12 431 SER A O 1
ATOM 3511 N N . ARG A 1 432 ? -35.653 -14.670 0.690 1.00 62.25 432 ARG A N 1
ATOM 3512 C CA . ARG A 1 432 ? -36.740 -13.766 1.094 1.00 62.25 432 ARG A CA 1
ATOM 3513 C C . ARG A 1 432 ? -38.052 -14.507 1.310 1.00 62.25 432 ARG A C 1
ATOM 3515 O O . ARG A 1 432 ? -38.789 -14.162 2.230 1.00 62.25 432 ARG A O 1
ATOM 3522 N N . PHE A 1 433 ? -38.333 -15.529 0.505 1.00 67.75 433 PHE A N 1
ATOM 3523 C CA . PHE A 1 433 ? -39.554 -16.324 0.636 1.00 67.75 433 PHE A CA 1
ATOM 3524 C C . PHE A 1 433 ? -39.499 -17.214 1.881 1.00 67.75 433 PHE A C 1
ATOM 3526 O O . PHE A 1 433 ? -40.459 -17.217 2.641 1.00 67.75 433 PHE A O 1
ATOM 3533 N N . GLN A 1 434 ? -38.352 -17.839 2.184 1.00 68.62 434 GLN A N 1
ATOM 3534 C CA . GLN A 1 434 ? -38.165 -18.592 3.434 1.00 68.62 434 GLN A CA 1
ATOM 3535 C C . GLN A 1 434 ? -38.229 -17.693 4.679 1.00 68.62 434 GLN A C 1
ATOM 3537 O O . GLN A 1 434 ? -38.827 -18.066 5.689 1.00 68.62 434 GLN A O 1
ATOM 3542 N N . SER A 1 435 ? -37.667 -16.480 4.611 1.00 66.38 435 SER A N 1
ATOM 3543 C CA . SER A 1 435 ? -37.763 -15.493 5.696 1.00 66.38 435 SER A CA 1
ATOM 3544 C C . SER A 1 435 ? -39.207 -15.031 5.928 1.00 66.38 435 SER A C 1
ATOM 3546 O O . SER A 1 435 ? -39.685 -15.024 7.065 1.00 66.38 435 SER A O 1
ATOM 3548 N N . LEU A 1 436 ? -39.943 -14.722 4.856 1.00 68.06 436 LEU A N 1
ATOM 3549 C CA . LEU A 1 436 ? -41.353 -14.343 4.937 1.00 68.06 436 LEU A CA 1
ATOM 3550 C C . LEU A 1 436 ? -42.234 -15.498 5.425 1.00 68.06 436 LEU A C 1
ATOM 3552 O O . LEU A 1 436 ? -43.117 -15.275 6.244 1.00 68.06 436 LEU A O 1
ATOM 3556 N N . GLU A 1 437 ? -41.979 -16.732 4.996 1.00 72.12 437 GLU A N 1
ATOM 3557 C CA . GLU A 1 437 ? -42.719 -17.924 5.426 1.00 72.12 437 GLU A CA 1
ATOM 3558 C C . GLU A 1 437 ? -42.483 -18.239 6.913 1.00 72.12 437 GLU A C 1
ATOM 3560 O O . GLU A 1 437 ? -43.411 -18.603 7.648 1.00 72.12 437 GLU A O 1
ATOM 3565 N N . ARG A 1 438 ? -41.263 -17.981 7.400 1.00 70.44 438 ARG A N 1
ATOM 3566 C CA . ARG A 1 438 ? -40.921 -18.058 8.822 1.00 70.44 438 ARG A CA 1
ATOM 3567 C C . ARG A 1 438 ? -41.606 -16.951 9.634 1.00 70.44 438 ARG A C 1
ATOM 3569 O O . ARG A 1 438 ? -42.203 -17.257 10.664 1.00 70.44 438 ARG A O 1
ATOM 3576 N N . GLN A 1 439 ? -41.616 -15.706 9.152 1.00 72.38 439 GLN A N 1
ATOM 3577 C CA . GLN A 1 439 ? -42.344 -14.596 9.792 1.00 72.38 439 GLN A CA 1
ATOM 3578 C C . GLN A 1 439 ? -43.861 -14.835 9.826 1.00 72.38 439 GLN A C 1
ATOM 3580 O O . GLN A 1 439 ? -44.517 -14.540 10.823 1.00 72.38 439 GLN A O 1
ATOM 3585 N N . LEU A 1 440 ? -44.428 -15.410 8.763 1.00 73.50 440 LEU A N 1
ATOM 3586 C CA . LEU A 1 440 ? -45.854 -15.732 8.672 1.00 73.50 440 LEU A CA 1
ATOM 3587 C C . LEU A 1 440 ? -46.221 -16.872 9.636 1.00 73.50 440 LEU A C 1
ATOM 3589 O O . LEU A 1 440 ? -47.257 -16.814 10.298 1.00 73.50 440 LEU A O 1
ATOM 3593 N N . SER A 1 441 ? -45.338 -17.861 9.795 1.00 70.31 441 SER A N 1
ATOM 3594 C CA . SER A 1 441 ? -45.484 -18.933 10.790 1.00 70.31 441 SER A CA 1
ATOM 3595 C C . SER A 1 441 ? -45.403 -18.410 12.230 1.00 70.31 441 SER A C 1
ATOM 3597 O O . SER A 1 441 ? -46.186 -18.823 13.085 1.00 70.31 441 SER A O 1
ATOM 3599 N N . GLU A 1 442 ? -44.514 -17.452 12.492 1.00 73.75 442 GLU A N 1
ATOM 3600 C CA . GLU A 1 442 ? -44.333 -16.818 13.803 1.00 73.75 442 GLU A CA 1
ATOM 3601 C C . GLU A 1 442 ? -45.482 -15.854 14.159 1.00 73.75 442 GLU A C 1
ATOM 3603 O O . GLU A 1 442 ? -45.923 -15.773 15.306 1.00 73.75 442 GLU A O 1
ATOM 3608 N N . LEU A 1 443 ? -46.047 -15.161 13.168 1.00 71.25 443 LEU A N 1
ATOM 3609 C CA . LEU A 1 443 ? -47.278 -14.383 13.334 1.00 71.25 443 LEU A CA 1
ATOM 3610 C C . LEU A 1 443 ? -48.494 -15.282 13.573 1.00 71.25 443 LEU A C 1
ATOM 3612 O O . LEU A 1 443 ? -49.360 -14.945 14.382 1.00 71.25 443 LEU A O 1
ATOM 3616 N N . LYS A 1 444 ? -48.555 -16.444 12.913 1.00 76.12 444 LYS A N 1
ATOM 3617 C CA . LYS A 1 444 ? -49.625 -17.427 13.111 1.00 76.12 444 LYS A CA 1
ATOM 3618 C C . LYS A 1 444 ? -49.584 -18.028 14.517 1.00 76.12 444 LYS A C 1
ATOM 3620 O O . LYS A 1 444 ? -50.638 -18.134 15.143 1.00 76.12 444 LYS A O 1
ATOM 3625 N N . SER A 1 445 ? -48.397 -18.342 15.042 1.00 71.44 445 SER A N 1
ATOM 3626 C CA . SER A 1 445 ? -48.252 -18.813 16.426 1.00 71.44 445 SER A CA 1
ATOM 3627 C C . SER A 1 445 ? -48.623 -17.722 17.436 1.00 71.44 445 SER A C 1
ATOM 3629 O O . SER A 1 445 ? -49.436 -17.980 18.320 1.00 71.44 445 SER A O 1
ATOM 3631 N N . LYS A 1 446 ? -48.159 -16.476 17.248 1.00 75.75 446 LYS A N 1
ATOM 3632 C CA . LYS A 1 446 ? -48.557 -15.330 18.091 1.00 75.75 446 LYS A CA 1
ATOM 3633 C C . LYS A 1 446 ? -50.065 -15.078 18.075 1.00 75.75 446 LYS A C 1
ATOM 3635 O O . LYS A 1 446 ? -50.655 -14.833 19.122 1.00 75.75 446 LYS A O 1
ATOM 3640 N N . SER A 1 447 ? -50.707 -15.168 16.910 1.00 74.69 447 SER A N 1
ATOM 3641 C CA . SER A 1 447 ? -52.165 -15.044 16.787 1.00 74.69 447 SER A CA 1
ATOM 3642 C C . SER A 1 447 ? -52.904 -16.147 17.554 1.00 74.69 447 SER A C 1
ATOM 3644 O O . SER A 1 447 ? -53.938 -15.883 18.167 1.00 74.69 447 SER A O 1
ATOM 3646 N N . GLN A 1 448 ? -52.361 -17.366 17.573 1.00 74.12 448 GLN A N 1
ATOM 3647 C CA . GLN A 1 448 ? -52.930 -18.493 18.309 1.00 74.12 448 GLN A CA 1
ATOM 3648 C C . GLN A 1 448 ? -52.768 -18.331 19.829 1.00 74.12 448 GLN A C 1
ATOM 3650 O O . GLN A 1 448 ? -53.725 -18.567 20.565 1.00 74.12 448 GLN A O 1
ATOM 3655 N N . THR A 1 449 ? -51.615 -17.836 20.294 1.00 73.75 449 THR A N 1
ATOM 3656 C CA . THR A 1 449 ? -51.391 -17.482 21.707 1.00 73.75 449 THR A CA 1
ATOM 3657 C C . THR A 1 449 ? -52.319 -16.355 22.159 1.00 73.75 449 THR A C 1
ATOM 3659 O O . THR A 1 449 ? -52.926 -16.448 23.221 1.00 73.75 449 THR A O 1
ATOM 3662 N N . LEU A 1 450 ? -52.494 -15.315 21.338 1.00 75.19 450 LEU A N 1
ATOM 3663 C CA . LEU A 1 450 ? -53.420 -14.220 21.641 1.00 75.19 450 LEU A CA 1
ATOM 3664 C C . LEU A 1 450 ? -54.876 -14.696 21.697 1.00 75.19 450 LEU A C 1
ATOM 3666 O O . LEU A 1 450 ? -55.622 -14.250 22.562 1.00 75.19 450 LEU A O 1
ATOM 3670 N N . LYS A 1 451 ? -55.283 -15.637 20.833 1.00 79.69 451 LYS A N 1
ATOM 3671 C CA . LYS A 1 451 ? -56.608 -16.272 20.925 1.00 79.69 451 LYS A CA 1
ATOM 3672 C C . LYS A 1 451 ? -56.807 -17.011 22.248 1.00 79.69 451 LYS A C 1
ATOM 3674 O O . LYS A 1 451 ? -57.849 -16.835 22.864 1.00 79.69 451 LYS A O 1
ATOM 3679 N N . GLN A 1 452 ? -55.811 -17.775 22.699 1.00 76.31 452 GLN A N 1
ATOM 3680 C CA . GLN A 1 452 ? -55.869 -18.463 23.995 1.00 76.31 452 GLN A CA 1
ATOM 3681 C C . GLN A 1 452 ? -55.929 -17.477 25.169 1.00 76.31 452 GLN A C 1
ATOM 3683 O O . GLN A 1 452 ? -56.712 -17.678 26.089 1.00 76.31 452 GLN A O 1
ATOM 3688 N N . GLN A 1 453 ? -55.170 -16.379 25.114 1.00 74.31 453 GLN A N 1
ATOM 3689 C CA . GLN A 1 453 ? -55.223 -15.332 26.140 1.00 74.31 453 GLN A CA 1
ATOM 3690 C C . GLN A 1 453 ? -56.578 -14.615 26.178 1.00 74.31 453 GLN A C 1
ATOM 3692 O O . GLN A 1 453 ? -57.067 -14.294 27.257 1.00 74.31 453 GLN A O 1
ATOM 3697 N N . ILE A 1 454 ? -57.205 -14.372 25.023 1.00 76.56 454 ILE A N 1
ATOM 3698 C CA . ILE A 1 454 ? -58.557 -13.798 24.958 1.00 76.56 454 ILE A CA 1
ATOM 3699 C C . ILE A 1 454 ? -59.573 -14.764 25.574 1.00 76.56 454 ILE A C 1
ATOM 3701 O O . ILE A 1 454 ? -60.371 -14.339 26.401 1.00 76.56 454 ILE A O 1
ATOM 3705 N N . GLU A 1 455 ? -59.505 -16.053 25.242 1.00 78.19 455 GLU A N 1
ATOM 3706 C CA . GLU A 1 455 ? -60.399 -17.083 25.787 1.00 78.19 455 GLU A CA 1
ATOM 3707 C C . GLU A 1 455 ? -60.223 -17.243 27.313 1.00 78.19 455 GLU A C 1
ATOM 3709 O O . GLU A 1 455 ? -61.191 -17.378 28.062 1.00 78.19 455 GLU A O 1
ATOM 3714 N N . GLU A 1 456 ? -58.992 -17.133 27.816 1.00 78.12 456 GLU A N 1
ATOM 3715 C CA . GLU A 1 456 ? -58.696 -17.109 29.252 1.00 78.12 456 GLU A CA 1
ATOM 3716 C C . GLU A 1 456 ? -59.245 -15.846 29.939 1.00 78.12 456 GLU A C 1
ATOM 3718 O O . GLU A 1 456 ? -59.841 -15.924 31.017 1.00 78.12 456 GLU A O 1
ATOM 3723 N N . MET A 1 457 ? -59.116 -14.680 29.302 1.00 74.19 457 MET A N 1
ATOM 3724 C CA . MET A 1 457 ? -59.667 -13.420 29.807 1.00 74.19 457 MET A CA 1
ATOM 3725 C C . MET A 1 457 ? -61.201 -13.403 29.788 1.00 74.19 457 MET A C 1
ATOM 3727 O O . MET A 1 457 ? -61.806 -12.908 30.737 1.00 74.19 457 MET A O 1
ATOM 3731 N N . GLU A 1 458 ? -61.843 -13.984 28.773 1.00 79.00 458 GLU A N 1
ATOM 3732 C CA . GLU A 1 458 ? -63.299 -14.169 28.720 1.00 79.00 458 GLU A CA 1
ATOM 3733 C C . GLU A 1 458 ? -63.785 -15.096 29.841 1.00 79.00 458 GLU A C 1
ATOM 3735 O O . GLU A 1 458 ? -64.786 -14.808 30.501 1.00 79.00 458 GLU A O 1
ATOM 3740 N N . ASN A 1 459 ? -63.041 -16.165 30.136 1.00 78.06 459 ASN A N 1
ATOM 3741 C CA . ASN A 1 459 ? -63.347 -17.055 31.255 1.00 78.06 459 ASN A CA 1
ATOM 3742 C C . ASN A 1 459 ? -63.188 -16.361 32.617 1.00 78.06 459 ASN A C 1
ATOM 3744 O O . ASN A 1 459 ? -64.051 -16.519 33.485 1.00 78.06 459 ASN A O 1
ATOM 3748 N N . ARG A 1 460 ? -62.149 -15.534 32.794 1.00 77.88 460 ARG A N 1
ATOM 3749 C CA . ARG A 1 460 ? -61.972 -14.699 33.998 1.00 77.88 460 ARG A CA 1
ATOM 3750 C C . ARG A 1 460 ? -63.071 -13.647 34.138 1.00 77.88 460 ARG A C 1
ATOM 3752 O O . ARG A 1 460 ? -63.564 -13.421 35.239 1.00 77.88 460 ARG A O 1
ATOM 3759 N N . LEU A 1 461 ? -63.498 -13.030 33.038 1.00 77.12 461 LEU A N 1
ATOM 3760 C CA . LEU A 1 461 ? -64.604 -12.070 33.036 1.00 77.12 461 LEU A CA 1
ATOM 3761 C C . LEU A 1 461 ? -65.935 -12.744 33.401 1.00 77.12 461 LEU A C 1
ATOM 3763 O O . LEU A 1 461 ? -66.729 -12.183 34.159 1.00 77.12 461 LEU A O 1
ATOM 3767 N N . ASN A 1 462 ? -66.162 -13.968 32.916 1.00 77.62 462 ASN A N 1
ATOM 3768 C CA . ASN A 1 462 ? -67.320 -14.778 33.284 1.00 77.62 462 ASN A CA 1
ATOM 3769 C C . ASN A 1 462 ? -67.288 -15.216 34.756 1.00 77.62 462 ASN A C 1
ATOM 3771 O O . ASN A 1 462 ? -68.344 -15.244 35.390 1.00 77.62 462 ASN A O 1
ATOM 3775 N N . SER A 1 463 ? -66.119 -15.535 35.328 1.00 73.31 463 SER A N 1
ATOM 3776 C CA . SER A 1 463 ? -66.020 -15.855 36.761 1.00 73.31 463 SER A CA 1
ATOM 3777 C C . SER A 1 463 ? -66.267 -14.619 37.625 1.00 73.31 463 SER A C 1
ATOM 3779 O O . SER A 1 463 ? -67.075 -14.684 38.546 1.00 73.31 463 SER A O 1
ATOM 3781 N N . ALA A 1 464 ? -65.674 -13.476 37.270 1.00 70.25 464 ALA A N 1
ATOM 3782 C CA . ALA A 1 464 ? -65.895 -12.207 37.959 1.00 70.25 464 ALA A CA 1
ATOM 3783 C C . ALA A 1 464 ? -67.363 -11.753 37.869 1.00 70.25 464 ALA A C 1
ATOM 3785 O O . ALA A 1 464 ? -67.932 -11.273 38.843 1.00 70.25 464 ALA A O 1
ATOM 3786 N N . SER A 1 465 ? -68.022 -11.965 36.724 1.00 73.81 465 SER A N 1
ATOM 3787 C CA . SER A 1 465 ? -69.455 -11.669 36.570 1.00 73.81 465 SER A CA 1
ATOM 3788 C C . SER A 1 465 ? -70.336 -12.560 37.452 1.00 73.81 465 SER A C 1
ATOM 3790 O O . SER A 1 465 ? -71.354 -12.093 37.961 1.00 73.81 465 SER A O 1
ATOM 3792 N N . LYS A 1 466 ? -69.947 -13.824 37.675 1.00 76.50 466 LYS A N 1
ATOM 3793 C CA . LYS A 1 466 ? -70.623 -14.717 38.630 1.00 76.50 466 LYS A CA 1
ATOM 3794 C C . LYS A 1 466 ? -70.382 -14.290 40.081 1.00 76.50 466 LYS A C 1
ATOM 3796 O O . LYS A 1 466 ? -71.336 -14.265 40.848 1.00 76.50 466 LYS A O 1
ATOM 3801 N N . GLU A 1 467 ? -69.163 -13.891 40.441 1.00 70.62 467 GLU A N 1
ATOM 3802 C CA . GLU A 1 467 ? -68.849 -13.327 41.767 1.00 70.62 467 GLU A CA 1
ATOM 3803 C C . GLU A 1 467 ? -69.652 -12.055 42.057 1.00 70.62 467 GLU A C 1
ATOM 3805 O O . GLU A 1 467 ? -70.235 -11.917 43.128 1.00 70.62 467 GLU A O 1
ATOM 3810 N N . ILE A 1 468 ? -69.772 -11.153 41.080 1.00 73.25 468 ILE A N 1
ATOM 3811 C CA . ILE A 1 468 ? -70.588 -9.938 41.209 1.00 73.25 468 ILE A CA 1
ATOM 3812 C C . ILE A 1 468 ? -72.077 -10.276 41.390 1.00 73.25 468 ILE A C 1
ATOM 3814 O O . ILE A 1 468 ? -72.778 -9.561 42.105 1.00 73.25 468 ILE A O 1
ATOM 3818 N N . ALA A 1 469 ? -72.578 -11.346 40.763 1.00 72.06 469 ALA A N 1
ATOM 3819 C CA . ALA A 1 469 ? -73.956 -11.797 40.958 1.00 72.06 469 ALA A CA 1
ATOM 3820 C C . ALA A 1 469 ? -74.191 -12.324 42.385 1.00 72.06 469 ALA A C 1
ATOM 3822 O O . ALA A 1 469 ? -75.186 -11.950 43.003 1.00 72.06 469 ALA A O 1
ATOM 3823 N N . VAL A 1 470 ? -73.244 -13.094 42.933 1.00 75.69 470 VAL A N 1
ATOM 3824 C CA . VAL A 1 470 ? -73.284 -13.585 44.324 1.00 75.69 470 VAL A CA 1
ATOM 3825 C C . VAL A 1 470 ? -73.220 -12.425 45.323 1.00 75.69 470 VAL A C 1
ATOM 3827 O O . VAL A 1 470 ? -74.057 -12.331 46.215 1.00 75.69 470 VAL A O 1
ATOM 3830 N N . LEU A 1 471 ? -72.310 -11.469 45.120 1.00 72.06 471 LEU A N 1
ATOM 3831 C CA . LEU A 1 471 ? -72.190 -10.275 45.970 1.00 72.06 471 LEU A CA 1
ATOM 3832 C C . LEU A 1 471 ? -73.423 -9.356 45.896 1.00 72.06 471 LEU A C 1
ATOM 3834 O O . LEU A 1 471 ? -73.707 -8.599 46.829 1.00 72.06 471 LEU A O 1
ATOM 3838 N N . LYS A 1 472 ? -74.172 -9.394 44.787 1.00 74.62 472 LYS A N 1
ATOM 3839 C CA . LYS A 1 472 ? -75.468 -8.712 44.672 1.00 74.62 472 LYS A CA 1
ATOM 3840 C C . LYS A 1 472 ? -76.553 -9.401 45.495 1.00 74.62 472 LYS A C 1
ATOM 3842 O O . LYS A 1 472 ? -77.357 -8.698 46.098 1.00 74.62 472 LYS A O 1
ATOM 3847 N N . GLU A 1 473 ? -76.579 -10.730 45.533 1.00 73.50 473 GLU A N 1
ATOM 3848 C CA . GLU A 1 473 ? -77.512 -11.483 46.381 1.00 73.50 473 GLU A CA 1
ATOM 3849 C C . GLU A 1 473 ? -77.184 -11.315 47.874 1.00 73.50 473 GLU A C 1
ATOM 3851 O O . GLU A 1 473 ? -78.097 -11.091 48.668 1.00 73.50 473 GLU A O 1
ATOM 3856 N N . GLU A 1 474 ? -75.901 -11.299 48.252 1.00 72.12 474 GLU A N 1
ATOM 3857 C CA . GLU A 1 474 ? -75.472 -11.017 49.633 1.00 72.12 474 GLU A CA 1
ATOM 3858 C C . GLU A 1 474 ? -75.828 -9.595 50.090 1.00 72.12 474 GLU A C 1
ATOM 3860 O O . GLU A 1 474 ? -76.288 -9.412 51.215 1.00 72.12 474 GLU A O 1
ATOM 3865 N N . ASN A 1 475 ? -75.701 -8.581 49.225 1.00 73.00 475 ASN A N 1
ATOM 3866 C CA . ASN A 1 475 ? -76.138 -7.219 49.563 1.00 73.00 475 ASN A CA 1
ATOM 3867 C C . ASN A 1 475 ? -77.656 -7.116 49.772 1.00 73.00 475 ASN A C 1
ATOM 3869 O O . ASN A 1 475 ? -78.102 -6.381 50.649 1.00 73.00 475 ASN A O 1
ATOM 3873 N N . VAL A 1 476 ? -78.459 -7.867 49.011 1.00 74.75 476 VAL A N 1
ATOM 3874 C CA . VAL A 1 476 ? -79.917 -7.918 49.215 1.00 74.75 476 VAL A CA 1
ATOM 3875 C C . VAL A 1 476 ? -80.266 -8.600 50.544 1.00 74.75 476 VAL A C 1
ATOM 3877 O O . VAL A 1 476 ? -81.212 -8.182 51.211 1.00 74.75 476 VAL A O 1
ATOM 3880 N N . ALA A 1 477 ? -79.496 -9.610 50.961 1.00 68.62 477 ALA A N 1
ATOM 3881 C CA . ALA A 1 477 ? -79.657 -10.256 52.264 1.00 68.62 477 ALA A CA 1
ATOM 3882 C C . ALA A 1 477 ? -79.263 -9.327 53.431 1.00 68.62 477 ALA A C 1
ATOM 3884 O O . ALA A 1 477 ? -79.992 -9.238 54.419 1.00 68.62 477 ALA A O 1
ATOM 3885 N N . LEU A 1 478 ? -78.170 -8.574 53.287 1.00 70.50 478 LEU A N 1
ATOM 3886 C CA . LEU A 1 478 ? -77.723 -7.591 54.280 1.00 70.50 478 LEU A CA 1
ATOM 3887 C C . LEU A 1 478 ? -78.702 -6.415 54.430 1.00 70.50 478 LEU A C 1
ATOM 3889 O O . LEU A 1 478 ? -78.994 -6.008 55.553 1.00 70.50 478 LEU A O 1
ATOM 3893 N N . ASP A 1 479 ? -79.285 -5.911 53.337 1.00 71.75 479 ASP A N 1
ATOM 3894 C CA . ASP A 1 479 ? -80.329 -4.870 53.388 1.00 71.75 479 ASP A CA 1
ATOM 3895 C C . ASP A 1 479 ? -81.609 -5.347 54.106 1.00 71.75 479 ASP A C 1
ATOM 3897 O O . ASP A 1 479 ? -82.333 -4.550 54.718 1.00 71.75 479 ASP A O 1
ATOM 3901 N N . GLN A 1 480 ? -81.892 -6.652 54.063 1.00 69.12 480 GLN A N 1
ATOM 3902 C CA . GLN A 1 480 ? -83.013 -7.265 54.774 1.00 69.12 480 GLN A CA 1
ATOM 3903 C C . GLN A 1 480 ? -82.726 -7.387 56.284 1.00 69.12 480 GLN A C 1
ATOM 3905 O O . GLN A 1 480 ? -83.591 -7.036 57.090 1.00 69.12 480 GLN A O 1
ATOM 3910 N N . GLU A 1 481 ? -81.509 -7.774 56.685 1.00 62.69 481 GLU A N 1
ATOM 3911 C CA . GLU A 1 481 ? -81.080 -7.777 58.097 1.00 62.69 481 GLU A CA 1
ATOM 3912 C C . GLU A 1 481 ? -81.055 -6.366 58.706 1.00 62.69 481 GLU A C 1
ATOM 3914 O O . GLU A 1 481 ? -81.425 -6.171 59.868 1.00 62.69 481 GLU A O 1
ATOM 3919 N N . LEU A 1 482 ? -80.695 -5.356 57.910 1.00 65.50 482 LEU A N 1
ATOM 3920 C CA . LEU A 1 482 ? -80.644 -3.957 58.339 1.00 65.50 482 LEU A CA 1
ATOM 3921 C C . LEU A 1 482 ? -82.050 -3.378 58.596 1.00 65.50 482 LEU A C 1
ATOM 3923 O O . LEU A 1 482 ? -82.250 -2.613 59.544 1.00 65.50 482 LEU A O 1
ATOM 3927 N N . LYS A 1 483 ? -83.059 -3.813 57.828 1.00 64.12 483 LYS A N 1
ATOM 3928 C CA . LYS A 1 483 ? -84.478 -3.512 58.100 1.00 64.12 483 LYS A CA 1
ATOM 3929 C C . LYS A 1 483 ? -84.996 -4.186 59.371 1.00 64.12 483 LYS A C 1
ATOM 3931 O O . LYS A 1 483 ? -85.781 -3.580 60.097 1.00 64.12 483 LYS A O 1
ATOM 3936 N N . GLU A 1 484 ? -84.557 -5.405 59.671 1.00 59.12 484 GLU A N 1
ATOM 3937 C CA . GLU A 1 484 ? -84.961 -6.123 60.888 1.00 59.12 484 GLU A CA 1
ATOM 3938 C C . GLU A 1 484 ? -84.288 -5.576 62.158 1.00 59.12 484 GLU A C 1
ATOM 3940 O O . GLU A 1 484 ? -84.892 -5.590 63.235 1.00 59.12 484 GLU A O 1
ATOM 3945 N N . ALA A 1 485 ? -83.069 -5.042 62.046 1.00 54.97 485 ALA A N 1
ATOM 3946 C CA . ALA A 1 485 ? -82.379 -4.347 63.133 1.00 54.97 485 ALA A CA 1
ATOM 3947 C C . ALA A 1 485 ? -83.066 -3.018 63.503 1.00 54.97 485 ALA A C 1
ATOM 3949 O O . ALA A 1 485 ? -83.249 -2.737 64.688 1.00 54.97 485 ALA A O 1
ATOM 3950 N N . SER A 1 486 ? -83.539 -2.261 62.506 1.00 56.00 486 SER A N 1
ATOM 3951 C CA . SER A 1 486 ? -84.256 -0.992 62.711 1.00 56.00 486 SER A CA 1
ATOM 3952 C C . SER A 1 486 ? -85.596 -1.166 63.450 1.00 56.00 486 SER A C 1
ATOM 3954 O O . SER A 1 486 ? -85.972 -0.315 64.251 1.00 56.00 486 SER A O 1
ATOM 3956 N N . VAL A 1 487 ? -86.280 -2.305 63.277 1.00 62.56 487 VAL A N 1
ATOM 3957 C CA . VAL A 1 487 ? -87.543 -2.621 63.980 1.00 62.56 487 VAL A CA 1
ATOM 3958 C C . VAL A 1 487 ? -87.319 -3.041 65.446 1.00 62.56 487 VAL A C 1
ATOM 3960 O O . VAL A 1 487 ? -88.196 -2.840 66.286 1.00 62.56 487 VAL A O 1
ATOM 3963 N N . ARG A 1 488 ? -86.142 -3.585 65.800 1.00 53.75 488 ARG A N 1
ATOM 3964 C CA . ARG A 1 488 ? -85.804 -3.939 67.198 1.00 53.75 488 ARG A CA 1
ATOM 3965 C C . ARG A 1 488 ? -85.351 -2.737 68.034 1.00 53.75 488 ARG A C 1
ATOM 3967 O O . ARG A 1 488 ? -85.462 -2.780 69.257 1.00 53.75 488 ARG A O 1
ATOM 3974 N N . GLU A 1 489 ? -84.882 -1.670 67.393 1.00 50.31 489 GLU A N 1
ATOM 3975 C CA . GLU A 1 489 ? -84.443 -0.431 68.049 1.00 50.31 489 GLU A CA 1
ATOM 3976 C C . GLU A 1 489 ? -85.628 0.405 68.581 1.00 50.31 489 GLU A C 1
ATOM 3978 O O . GLU A 1 489 ? -85.544 1.009 69.651 1.00 50.31 489 GLU A O 1
ATOM 3983 N N . GLU A 1 490 ? -86.783 0.355 67.907 1.00 52.03 490 GLU A N 1
ATOM 3984 C CA . GLU A 1 490 ? -87.974 1.147 68.254 1.00 52.03 490 GLU A CA 1
ATOM 3985 C C . GLU A 1 490 ? -88.688 0.659 69.537 1.00 52.03 490 GLU A C 1
ATOM 3987 O O . GLU A 1 490 ? -89.331 1.445 70.232 1.00 52.03 490 GLU A O 1
ATOM 3992 N N . GLN A 1 491 ? -88.509 -0.610 69.931 1.00 48.75 491 GLN A N 1
ATOM 3993 C CA . GLN A 1 491 ? -89.148 -1.215 71.117 1.00 48.75 491 GLN A CA 1
ATOM 3994 C C . GLN A 1 491 ? -88.324 -1.100 72.420 1.00 48.75 491 GLN A C 1
ATOM 3996 O O . GLN A 1 491 ? -88.781 -1.529 73.481 1.00 48.75 491 GLN A O 1
ATOM 4001 N N . ALA A 1 492 ? -87.124 -0.507 72.380 1.00 50.66 492 ALA A N 1
ATOM 4002 C CA . ALA A 1 492 ? -86.211 -0.409 73.529 1.00 50.66 492 ALA A CA 1
ATOM 4003 C C . ALA A 1 492 ? -86.136 0.996 74.171 1.00 50.66 492 ALA A C 1
ATOM 4005 O O . ALA A 1 492 ? -85.261 1.263 74.998 1.00 50.66 492 ALA A O 1
ATOM 4006 N N . THR A 1 493 ? -87.051 1.905 73.830 1.00 47.75 493 THR A N 1
ATOM 4007 C CA . THR A 1 493 ? -87.022 3.321 74.248 1.00 47.75 493 THR A CA 1
ATOM 4008 C C . THR A 1 493 ? -87.722 3.620 75.584 1.00 47.75 493 THR A C 1
ATOM 4010 O O . THR A 1 493 ? -87.600 4.727 76.103 1.00 47.75 493 THR A O 1
ATOM 4013 N N . GLU A 1 494 ? -88.348 2.637 76.242 1.00 48.19 494 GLU A N 1
ATOM 4014 C CA . GLU A 1 494 ? -89.120 2.856 77.485 1.00 48.19 494 GLU A CA 1
ATOM 4015 C C . GLU A 1 494 ? -88.369 2.512 78.798 1.00 48.19 494 GLU A C 1
ATOM 4017 O O . GLU A 1 494 ? -88.951 2.483 79.881 1.00 48.19 494 GLU A O 1
ATOM 4022 N N . LYS A 1 495 ? -87.042 2.301 78.748 1.00 51.88 495 LYS A N 1
ATOM 4023 C CA . LYS A 1 495 ? -86.178 2.062 79.936 1.00 51.88 495 LYS A CA 1
ATOM 4024 C C . LYS A 1 495 ? -85.115 3.154 80.185 1.00 51.88 495 LYS A C 1
ATOM 4026 O O . LYS A 1 495 ? -84.107 2.918 80.851 1.00 51.88 495 LYS A O 1
ATOM 4031 N N . PHE A 1 496 ? -85.339 4.379 79.705 1.00 48.78 496 PHE A N 1
ATOM 4032 C CA . PHE A 1 496 ? -84.438 5.533 79.869 1.00 48.78 496 PHE A CA 1
ATOM 4033 C C . PHE A 1 496 ? -84.652 6.305 81.194 1.00 48.78 496 PHE A C 1
ATOM 4035 O O . PHE A 1 496 ? -85.340 7.321 81.239 1.00 48.78 496 PHE A O 1
ATOM 4042 N N . LYS A 1 497 ? -84.004 5.875 82.290 1.00 53.25 497 LYS A N 1
ATOM 4043 C CA . LYS A 1 497 ? -83.746 6.738 83.477 1.00 53.25 497 LYS A CA 1
ATOM 4044 C C . LYS A 1 497 ? -82.284 6.768 83.957 1.00 53.25 497 LYS A C 1
ATOM 4046 O O . LYS A 1 497 ? -81.970 7.488 84.897 1.00 53.25 497 LYS A O 1
ATOM 4051 N N . TYR A 1 498 ? -81.369 6.063 83.288 1.00 51.72 498 TYR A N 1
ATOM 4052 C CA . TYR A 1 498 ? -79.945 6.007 83.667 1.00 51.72 498 TYR A CA 1
ATOM 4053 C C . TYR A 1 498 ? -79.043 6.991 82.881 1.00 51.72 498 TYR A C 1
ATOM 4055 O O . TYR A 1 498 ? -77.903 7.242 83.259 1.00 51.72 498 TYR A O 1
ATOM 4063 N N . PHE A 1 499 ? -79.551 7.615 81.813 1.00 51.69 499 PHE A N 1
ATOM 4064 C CA . PHE A 1 499 ? -78.728 8.322 80.818 1.00 51.69 499 PHE A CA 1
ATOM 4065 C C . PHE A 1 499 ? -78.329 9.771 81.157 1.00 51.69 499 PHE A C 1
ATOM 4067 O O . PHE A 1 499 ? -77.481 10.346 80.478 1.00 51.69 499 PHE A O 1
ATOM 4074 N N . HIS A 1 500 ? -78.861 10.376 82.224 1.00 53.78 500 HIS A N 1
ATOM 4075 C CA . HIS A 1 500 ? -78.484 11.753 82.585 1.00 53.78 500 HIS A CA 1
ATOM 4076 C C . HIS A 1 500 ? -77.095 11.884 83.228 1.00 53.78 500 HIS A C 1
ATOM 4078 O O . HIS A 1 500 ? -76.552 12.985 83.268 1.00 53.78 500 HIS A O 1
ATOM 4084 N N . LYS A 1 501 ? -76.479 10.784 83.683 1.00 56.47 501 LYS A N 1
ATOM 4085 C CA . LYS A 1 501 ? -75.126 10.815 84.265 1.00 56.47 501 LYS A CA 1
ATOM 4086 C C . LYS A 1 501 ? -74.020 10.746 83.201 1.00 56.47 501 LYS A C 1
ATOM 4088 O O . LYS A 1 501 ? -72.966 11.348 83.383 1.00 56.47 501 LYS A O 1
ATOM 4093 N N . GLU A 1 502 ? -74.297 10.113 82.061 1.00 58.75 502 GLU A N 1
ATOM 4094 C CA . GLU A 1 502 ? -73.300 9.879 81.006 1.00 58.75 502 GLU A CA 1
ATOM 4095 C C . GLU A 1 502 ? -73.174 11.040 80.009 1.00 58.75 502 GLU A C 1
ATOM 4097 O O . GLU A 1 502 ? -72.115 11.264 79.423 1.00 58.75 502 GLU A O 1
ATOM 4102 N N . GLN A 1 503 ? -74.204 11.884 79.920 1.00 57.03 503 GLN A N 1
ATOM 4103 C CA . GLN A 1 503 ? -74.171 13.128 79.149 1.00 57.03 503 GLN A CA 1
ATOM 4104 C C . GLN A 1 503 ? -73.199 14.171 79.742 1.00 57.03 503 GLN A C 1
ATOM 4106 O O . GLN A 1 503 ? -72.581 14.929 78.999 1.00 57.03 503 GLN A O 1
ATOM 4111 N N . ALA A 1 504 ? -72.994 14.172 81.065 1.00 62.06 504 ALA A N 1
ATOM 4112 C CA . ALA A 1 504 ? -72.011 15.037 81.728 1.00 62.06 504 ALA A CA 1
ATOM 4113 C C . ALA A 1 504 ? -70.555 14.577 81.498 1.00 62.06 504 ALA A C 1
ATOM 4115 O O . ALA A 1 504 ? -69.633 15.391 81.523 1.00 62.06 504 ALA A O 1
ATOM 4116 N N . ARG A 1 505 ? -70.342 13.279 81.242 1.00 66.75 505 ARG A N 1
ATOM 4117 C CA . ARG A 1 505 ? -69.018 12.678 81.012 1.00 66.75 505 ARG A CA 1
ATOM 4118 C C . ARG A 1 505 ? -68.531 12.885 79.573 1.00 66.75 505 ARG A C 1
ATOM 4120 O O . ARG A 1 505 ? -67.351 13.158 79.362 1.00 66.75 505 ARG A O 1
ATOM 4127 N N . LEU A 1 506 ? -69.439 12.843 78.596 1.00 65.75 506 LEU A N 1
ATOM 4128 C CA . LEU A 1 506 ? -69.122 13.097 77.185 1.00 65.75 506 LEU A CA 1
ATOM 4129 C C . LEU A 1 506 ? -68.697 14.551 76.914 1.00 65.75 506 LEU A C 1
ATOM 4131 O O . LEU A 1 506 ? -67.776 14.776 76.127 1.00 65.75 506 LEU A O 1
ATOM 4135 N N . GLU A 1 507 ? -69.269 15.531 77.620 1.00 65.62 507 GLU A N 1
ATOM 4136 C CA . GLU A 1 507 ? -68.921 16.944 77.398 1.00 65.62 507 GLU A CA 1
ATOM 4137 C C . GLU A 1 507 ? -67.579 17.353 78.035 1.00 65.62 507 GLU A C 1
ATOM 4139 O O . GLU A 1 507 ? -66.899 18.252 77.540 1.00 65.62 507 GLU A O 1
ATOM 4144 N N . ALA A 1 508 ? -67.106 16.612 79.043 1.00 70.06 508 ALA A N 1
ATOM 4145 C CA . ALA A 1 508 ? -65.735 16.726 79.550 1.00 70.06 508 ALA A CA 1
ATOM 4146 C C . ALA A 1 508 ? -64.691 16.150 78.566 1.00 70.06 508 ALA A C 1
ATOM 4148 O O . ALA A 1 508 ? -63.589 16.689 78.427 1.00 70.06 508 ALA A O 1
ATOM 4149 N N . MET A 1 509 ? -65.049 15.089 77.837 1.00 68.00 509 MET A N 1
ATOM 4150 C CA . MET A 1 509 ? -64.177 14.433 76.851 1.00 68.00 509 MET A CA 1
ATOM 4151 C C . MET A 1 509 ? -64.006 15.266 75.567 1.00 68.00 509 MET A C 1
ATOM 4153 O O . MET A 1 509 ? -62.941 15.304 74.955 1.00 68.00 509 MET A O 1
ATOM 4157 N N . LYS A 1 510 ? -65.040 16.013 75.177 1.00 74.69 510 LYS A N 1
ATOM 4158 C CA . LYS A 1 510 ? -65.001 16.935 74.032 1.00 74.69 510 LYS A CA 1
ATOM 4159 C C . LYS A 1 510 ? -64.083 18.148 74.264 1.00 74.69 510 LYS A C 1
ATOM 4161 O O . LYS A 1 510 ? -63.422 18.619 73.332 1.00 74.69 510 LYS A O 1
ATOM 4166 N N . ASN A 1 511 ? -63.985 18.619 75.508 1.00 72.06 511 ASN A N 1
ATOM 4167 C CA . ASN A 1 511 ? -63.094 19.721 75.886 1.00 72.06 511 ASN A CA 1
ATOM 4168 C C . ASN A 1 511 ? -61.610 19.308 75.894 1.00 72.06 511 ASN A C 1
ATOM 4170 O O . ASN A 1 511 ? -60.755 20.093 75.489 1.00 72.06 511 ASN A O 1
ATOM 4174 N N . THR A 1 512 ? -61.301 18.058 76.249 1.00 71.44 512 THR A N 1
ATOM 4175 C CA . THR A 1 512 ? -59.932 17.508 76.199 1.00 71.44 512 THR A CA 1
ATOM 4176 C C . THR A 1 512 ? -59.452 17.263 74.765 1.00 71.44 512 THR A C 1
ATOM 4178 O O . THR A 1 512 ? -58.310 17.582 74.437 1.00 71.44 512 THR A O 1
ATOM 4181 N N . ILE A 1 513 ? -60.332 16.814 73.864 1.00 71.94 513 ILE A N 1
ATOM 4182 C CA . ILE A 1 513 ? -60.017 16.694 72.425 1.00 71.94 513 ILE A CA 1
ATOM 4183 C C . ILE A 1 513 ? -59.706 18.067 71.799 1.00 71.94 513 ILE A C 1
ATOM 4185 O O . ILE A 1 513 ? -58.828 18.179 70.940 1.00 71.94 513 ILE A O 1
ATOM 4189 N N . SER A 1 514 ? -60.379 19.128 72.252 1.00 73.00 514 SER A N 1
ATOM 4190 C CA . SER A 1 514 ? -60.127 20.492 71.769 1.00 73.00 514 SER A CA 1
ATOM 4191 C C . SER A 1 514 ? -58.754 21.026 72.208 1.00 73.00 514 SER A C 1
ATOM 4193 O O . SER A 1 514 ? -58.075 21.659 71.403 1.00 73.00 514 SER A O 1
ATOM 4195 N N . GLN A 1 515 ? -58.290 20.688 73.419 1.00 71.56 515 GLN A N 1
ATOM 4196 C CA . GLN A 1 515 ? -56.944 21.037 73.903 1.00 71.56 515 GLN A CA 1
ATOM 4197 C C . GLN A 1 515 ? -55.822 20.312 73.143 1.00 71.56 515 GLN A C 1
ATOM 4199 O O . GLN A 1 515 ? -54.841 20.943 72.755 1.00 71.56 515 GLN A O 1
ATOM 4204 N N . VAL A 1 516 ? -55.976 19.015 72.850 1.00 70.75 516 VAL A N 1
ATOM 4205 C CA . VAL A 1 516 ? -54.972 18.244 72.084 1.00 70.75 516 VAL A CA 1
ATOM 4206 C C . VAL A 1 516 ? -54.826 18.772 70.650 1.00 70.75 516 VAL A C 1
ATOM 4208 O O . VAL A 1 516 ? -53.724 18.825 70.104 1.00 70.75 516 VAL A O 1
ATOM 4211 N N . LYS A 1 517 ? -55.925 19.232 70.039 1.00 70.19 517 LYS A N 1
ATOM 4212 C CA . LYS A 1 517 ? -55.912 19.846 68.703 1.00 70.19 517 LYS A CA 1
ATOM 4213 C C . LYS A 1 517 ? -55.153 21.180 68.671 1.00 70.19 517 LYS A C 1
ATOM 4215 O O . LYS A 1 517 ? -54.546 21.515 67.654 1.00 70.19 517 LYS A O 1
ATOM 4220 N N . GLU A 1 518 ? -55.173 21.927 69.769 1.00 69.00 518 GLU A N 1
ATOM 4221 C CA . GLU A 1 518 ? -54.495 23.219 69.908 1.00 69.00 518 GLU A CA 1
ATOM 4222 C C . GLU A 1 518 ? -52.990 23.055 70.203 1.00 69.00 518 GLU A C 1
ATOM 4224 O O . GLU A 1 518 ? -52.167 23.784 69.649 1.00 69.00 518 GLU A O 1
ATOM 4229 N N . GLU A 1 519 ? -52.613 22.028 70.972 1.00 66.75 519 GLU A N 1
ATOM 4230 C CA . GLU A 1 519 ? -51.220 21.594 71.191 1.00 66.75 519 GLU A CA 1
ATOM 4231 C C . GLU A 1 519 ? -50.545 21.130 69.881 1.00 66.75 519 GLU A C 1
ATOM 4233 O O . GLU A 1 519 ? -49.426 21.542 69.566 1.00 66.75 519 GLU A O 1
ATOM 4238 N N . LEU A 1 520 ? -51.257 20.367 69.042 1.00 61.06 520 LEU A N 1
ATOM 4239 C CA . LEU A 1 520 ? -50.787 19.945 67.711 1.00 61.06 520 LEU A CA 1
ATOM 4240 C C . LEU A 1 520 ? -50.572 21.128 66.749 1.00 61.06 520 LEU A C 1
ATOM 4242 O O . LEU A 1 520 ? -49.655 21.107 65.923 1.00 61.06 520 LEU A O 1
ATOM 4246 N N . LEU A 1 521 ? -51.390 22.182 66.864 1.00 61.84 521 LEU A N 1
ATOM 4247 C CA . LEU A 1 521 ? -51.218 23.406 66.079 1.00 61.84 521 LEU A CA 1
ATOM 4248 C C . LEU A 1 521 ? -49.978 24.194 66.528 1.00 61.84 521 LEU A C 1
ATOM 4250 O O . LEU A 1 521 ? -49.252 24.701 65.675 1.00 61.84 521 LEU A O 1
ATOM 4254 N N . LYS A 1 522 ? -49.698 24.240 67.840 1.00 62.06 522 LYS A N 1
ATOM 4255 C CA . LYS A 1 522 ? -48.508 24.897 68.411 1.00 62.06 522 LYS A CA 1
ATOM 4256 C C . LYS A 1 522 ? -47.204 24.219 67.988 1.00 62.06 522 LYS A C 1
ATOM 4258 O O . LYS A 1 522 ? -46.265 24.928 67.631 1.00 62.06 522 LYS A O 1
ATOM 4263 N N . ILE A 1 523 ? -47.168 22.884 67.931 1.00 58.34 523 ILE A N 1
ATOM 4264 C CA . ILE A 1 523 ? -46.017 22.115 67.419 1.00 58.34 523 ILE A CA 1
ATOM 4265 C C . ILE A 1 523 ? -45.791 22.400 65.923 1.00 58.34 523 ILE A C 1
ATOM 4267 O O . ILE A 1 523 ? -44.659 22.623 65.500 1.00 58.34 523 ILE A O 1
ATOM 4271 N N . LYS A 1 524 ? -46.864 22.514 65.127 1.00 52.19 524 LYS A N 1
ATOM 4272 C CA . LYS A 1 524 ? -46.795 22.858 63.692 1.00 52.19 524 LYS A CA 1
ATOM 4273 C C . LYS A 1 524 ? -46.326 24.300 63.417 1.00 52.19 524 LYS A C 1
ATOM 4275 O O . LYS A 1 524 ? -45.832 24.585 62.328 1.00 52.19 524 LYS A O 1
ATOM 4280 N N . THR A 1 525 ? -46.476 25.211 64.381 1.00 51.00 525 THR A N 1
ATOM 4281 C CA . THR A 1 525 ? -46.020 26.616 64.305 1.00 51.00 525 THR A CA 1
ATOM 4282 C C . THR A 1 525 ? -44.748 26.908 65.107 1.00 51.00 525 THR A C 1
ATOM 4284 O O . THR A 1 525 ? -44.362 28.073 65.222 1.00 51.00 525 THR A O 1
ATOM 4287 N N . SER A 1 526 ? -44.089 25.884 65.658 1.00 53.12 526 SER A N 1
ATOM 4288 C CA . SER A 1 526 ? -42.820 26.037 66.373 1.00 53.12 526 SER A CA 1
ATOM 4289 C C . SER A 1 526 ? -41.752 26.667 65.468 1.00 53.12 526 SER A C 1
ATOM 4291 O O . SER A 1 526 ? -41.535 26.254 64.327 1.00 53.12 526 SER A O 1
ATOM 4293 N N . ARG A 1 527 ? -41.095 27.709 65.988 1.00 55.03 527 ARG A N 1
ATOM 4294 C CA . ARG A 1 527 ? -40.101 28.534 65.286 1.00 55.03 527 ARG A CA 1
ATOM 4295 C C . ARG A 1 527 ? -38.823 27.754 64.949 1.00 55.03 527 ARG A C 1
ATOM 4297 O O . ARG A 1 527 ? -38.170 28.105 63.976 1.00 55.03 527 ARG A O 1
ATOM 4304 N N . GLU A 1 528 ? -38.510 26.700 65.699 1.00 55.19 528 GLU A N 1
ATOM 4305 C CA . GLU A 1 528 ? -37.297 25.882 65.535 1.00 55.19 528 GLU A CA 1
ATOM 4306 C C . GLU A 1 528 ? -37.356 25.031 64.256 1.00 55.19 528 GLU A C 1
ATOM 4308 O O . GLU A 1 528 ? -36.481 25.148 63.405 1.00 55.19 528 GLU A O 1
ATOM 4313 N N . PHE A 1 529 ? -38.470 24.335 64.001 1.00 53.88 529 PHE A N 1
ATOM 4314 C CA . PHE A 1 529 ? -38.653 23.544 62.771 1.00 53.88 529 PHE A CA 1
ATOM 4315 C C . PHE A 1 529 ? -38.644 24.394 61.486 1.00 53.88 529 PHE A C 1
ATOM 4317 O O . PHE A 1 529 ? -38.291 23.915 60.410 1.00 53.88 529 PHE A O 1
ATOM 4324 N N . ARG A 1 530 ? -39.054 25.667 61.574 1.00 57.78 530 ARG A N 1
ATOM 4325 C CA . ARG A 1 530 ? -39.069 26.597 60.431 1.00 57.78 530 ARG A CA 1
ATOM 4326 C C . ARG A 1 530 ? -37.692 27.192 60.137 1.00 57.78 530 ARG A C 1
ATOM 4328 O O . ARG A 1 530 ? -37.432 27.535 58.989 1.00 57.78 530 ARG A O 1
ATOM 4335 N N . VAL A 1 531 ? -36.848 27.343 61.158 1.00 59.28 531 VAL A N 1
ATOM 4336 C CA . VAL A 1 531 ? -35.474 27.840 61.011 1.00 59.28 531 VAL A CA 1
ATOM 4337 C C . VAL A 1 531 ? -34.597 26.753 60.398 1.00 59.28 531 VAL A C 1
ATOM 4339 O O . VAL A 1 531 ? -33.944 27.035 59.401 1.00 59.28 531 VAL A O 1
ATOM 4342 N N . ASP A 1 532 ? -34.686 25.508 60.870 1.00 62.75 532 ASP A N 1
ATOM 4343 C CA . ASP A 1 532 ? -33.850 24.409 60.364 1.00 62.75 532 ASP A CA 1
ATOM 4344 C C . ASP A 1 532 ? -34.130 24.072 58.890 1.00 62.75 532 ASP A C 1
ATOM 4346 O O . ASP A 1 532 ? -33.205 23.852 58.107 1.00 62.75 532 ASP A O 1
ATOM 4350 N N . VAL A 1 533 ? -35.400 24.103 58.466 1.00 66.12 533 VAL A N 1
ATOM 4351 C CA . VAL A 1 533 ? -35.779 23.884 57.058 1.00 66.12 533 VAL A CA 1
ATOM 4352 C C . VAL A 1 533 ? -35.290 25.020 56.156 1.00 66.12 533 VAL A C 1
ATOM 4354 O O . VAL A 1 533 ? -34.812 24.762 55.051 1.00 66.12 533 VAL A O 1
ATOM 4357 N N . GLU A 1 534 ? -35.372 26.275 56.606 1.00 70.50 534 GLU A N 1
ATOM 4358 C CA . GLU A 1 534 ? -34.932 27.407 55.785 1.00 70.50 534 GLU A CA 1
ATOM 4359 C C . GLU A 1 534 ? -33.401 27.530 55.757 1.00 70.50 534 GLU A C 1
ATOM 4361 O O . GLU A 1 534 ? -32.836 27.921 54.737 1.00 70.50 534 GLU A O 1
ATOM 4366 N N . GLN A 1 535 ? -32.717 27.101 56.819 1.00 72.69 535 GLN A N 1
ATOM 4367 C CA . GLN A 1 535 ? -31.259 27.016 56.883 1.00 72.69 535 GLN A CA 1
ATOM 4368 C C . GLN A 1 535 ? -30.732 25.903 55.965 1.00 72.69 535 GLN A C 1
ATOM 4370 O O . GLN A 1 535 ? -29.864 26.161 55.137 1.00 72.69 535 GLN A O 1
ATOM 4375 N N . LEU A 1 536 ? -31.352 24.716 55.978 1.00 74.50 536 LEU A N 1
ATOM 4376 C CA . LEU A 1 536 ? -31.063 23.647 55.011 1.00 74.50 536 LEU A CA 1
ATOM 4377 C C . LEU A 1 536 ? -31.295 24.087 53.561 1.00 74.50 536 LEU A C 1
ATOM 4379 O O . LEU A 1 536 ? -30.519 23.745 52.674 1.00 74.50 536 LEU A O 1
ATOM 4383 N N . LYS A 1 537 ? -32.338 24.875 53.300 1.00 80.75 537 LYS A N 1
ATOM 4384 C CA . LYS A 1 537 ? -32.633 25.393 51.959 1.00 80.75 537 LYS A CA 1
ATOM 4385 C C . LYS A 1 537 ? -31.594 26.410 51.483 1.00 80.75 537 LYS A C 1
ATOM 4387 O O . LYS A 1 537 ? -31.238 26.396 50.306 1.00 80.75 537 LYS A O 1
ATOM 4392 N N . VAL A 1 538 ? -31.085 27.258 52.378 1.00 82.56 538 VAL A N 1
ATOM 4393 C CA . VAL A 1 538 ? -29.971 28.175 52.084 1.00 82.56 538 VAL A CA 1
ATOM 4394 C C . VAL A 1 538 ? -28.685 27.394 51.809 1.00 82.56 538 VAL A C 1
ATOM 4396 O O . VAL A 1 538 ? -27.999 27.697 50.830 1.00 82.56 538 VAL A O 1
ATOM 4399 N N . GLU A 1 539 ? -28.395 26.356 52.594 1.00 79.38 539 GLU A N 1
ATOM 4400 C CA . GLU A 1 539 ? -27.232 25.487 52.394 1.00 79.38 539 GLU A CA 1
ATOM 4401 C C . GLU A 1 539 ? -27.316 24.724 51.062 1.00 79.38 539 GLU A C 1
ATOM 4403 O O . GLU A 1 539 ? -26.361 24.733 50.286 1.00 79.38 539 GLU A O 1
ATOM 4408 N N . VAL A 1 540 ? -28.481 24.164 50.716 1.00 81.69 540 VAL A N 1
ATOM 4409 C CA . VAL A 1 540 ? -28.722 23.513 49.414 1.00 81.69 540 VAL A CA 1
ATOM 4410 C C . VAL A 1 540 ? -28.566 24.509 48.261 1.00 81.69 540 VAL A C 1
ATOM 4412 O O . VAL A 1 540 ? -27.937 24.192 47.255 1.00 81.69 540 VAL A O 1
ATOM 4415 N N . GLN A 1 541 ? -29.065 25.740 48.398 1.00 81.62 541 GLN A N 1
ATOM 4416 C CA . GLN A 1 541 ? -28.878 26.790 47.387 1.00 81.62 541 GLN A CA 1
ATOM 4417 C C . GLN A 1 541 ? -27.429 27.282 47.278 1.00 81.62 541 GLN A C 1
ATOM 4419 O O . GLN A 1 541 ? -27.036 27.812 46.236 1.00 81.62 541 GLN A O 1
ATOM 4424 N N . LYS A 1 542 ? -26.639 27.169 48.346 1.00 86.06 542 LYS A N 1
ATOM 4425 C CA . LYS A 1 542 ? -25.211 27.495 48.339 1.00 86.06 542 LYS A CA 1
ATOM 4426 C C . LYS A 1 542 ? -24.416 26.399 47.631 1.00 86.06 542 LYS A C 1
ATOM 4428 O O . LYS A 1 542 ? -23.675 26.715 46.707 1.00 86.06 542 LYS A O 1
ATOM 4433 N N . VAL A 1 543 ? -24.664 25.134 47.972 1.00 82.62 543 VAL A N 1
ATOM 4434 C CA . VAL A 1 543 ? -24.064 23.975 47.293 1.00 82.62 543 VAL A CA 1
ATOM 4435 C C . VAL A 1 543 ? -24.441 23.954 45.809 1.00 82.62 543 VAL A C 1
ATOM 4437 O O . VAL A 1 543 ? -23.581 23.731 44.964 1.00 82.62 543 VAL A O 1
ATOM 4440 N N . GLN A 1 544 ? -25.692 24.272 45.461 1.00 78.94 544 GLN A N 1
ATOM 4441 C CA . GLN A 1 544 ? -26.121 24.355 44.063 1.00 78.94 544 GLN A CA 1
ATOM 4442 C C . GLN A 1 544 ? -25.365 25.444 43.287 1.00 78.94 544 GLN A C 1
ATOM 4444 O O . GLN A 1 544 ? -24.922 25.201 42.168 1.00 78.94 544 GLN A O 1
ATOM 4449 N N . ARG A 1 545 ? -25.154 26.621 43.894 1.00 83.88 545 ARG A N 1
ATOM 4450 C CA . ARG A 1 545 ? -24.349 27.687 43.280 1.00 83.88 545 ARG A CA 1
ATOM 4451 C C . ARG A 1 545 ? -22.892 27.270 43.097 1.00 83.88 545 ARG A C 1
ATOM 4453 O O . ARG A 1 545 ? -22.350 27.499 42.025 1.00 83.88 545 ARG A O 1
ATOM 4460 N N . GLU A 1 546 ? -22.287 26.615 44.086 1.00 84.69 546 GLU A N 1
ATOM 4461 C CA . GLU A 1 546 ? -20.910 26.111 43.980 1.00 84.69 546 GLU A CA 1
ATOM 4462 C C . GLU A 1 546 ? -20.765 25.040 42.882 1.00 84.69 546 GLU A C 1
ATOM 4464 O O . GLU A 1 546 ? -19.776 25.043 42.146 1.00 84.69 546 GLU A O 1
ATOM 4469 N N . ILE A 1 547 ? -21.766 24.166 42.711 1.00 82.88 547 ILE A N 1
ATOM 4470 C CA . ILE A 1 547 ? -21.824 23.192 41.608 1.00 82.88 547 ILE A CA 1
ATOM 4471 C C . ILE A 1 547 ? -21.885 23.907 40.253 1.00 82.88 547 ILE A C 1
ATOM 4473 O O . ILE A 1 547 ? -21.123 23.564 39.346 1.00 82.88 547 ILE A O 1
ATOM 4477 N N . ASP A 1 548 ? -22.753 24.908 40.107 1.00 86.25 548 ASP A N 1
ATOM 4478 C CA . ASP A 1 548 ? -22.919 25.642 38.848 1.00 86.25 548 ASP A CA 1
ATOM 4479 C C . ASP A 1 548 ? -21.661 26.451 38.484 1.00 86.25 548 ASP A C 1
ATOM 4481 O O . ASP A 1 548 ? -21.257 26.498 37.317 1.00 86.25 548 ASP A O 1
ATOM 4485 N N . GLU A 1 549 ? -20.988 27.019 39.486 1.00 86.62 549 GLU A N 1
ATOM 4486 C CA . GLU A 1 549 ? -19.749 27.786 39.337 1.00 86.62 549 GLU A CA 1
ATOM 4487 C C . GLU A 1 549 ? -18.565 26.876 38.960 1.00 86.62 549 GLU A C 1
ATOM 4489 O O . GLU A 1 549 ? -17.825 27.172 38.017 1.00 86.62 549 GLU A O 1
ATOM 4494 N N . LYS A 1 550 ? -18.438 25.705 39.603 1.00 85.44 550 LYS A N 1
ATOM 4495 C CA . LYS A 1 550 ? -17.468 24.662 39.217 1.00 85.44 550 LYS A CA 1
ATOM 4496 C C . LYS A 1 550 ? -17.722 24.134 37.807 1.00 85.44 550 LYS A C 1
ATOM 4498 O O . LYS A 1 550 ? -16.770 23.903 37.062 1.00 85.44 550 LYS A O 1
ATOM 4503 N N . LYS A 1 551 ? -18.987 23.978 37.412 1.00 85.38 551 LYS A N 1
ATOM 4504 C CA . LYS A 1 551 ? -19.370 23.539 36.065 1.00 85.38 551 LYS A CA 1
ATOM 4505 C C . LYS A 1 551 ? -18.994 24.575 35.002 1.00 85.38 551 LYS A C 1
ATOM 4507 O O . LYS A 1 551 ? -18.432 24.201 33.978 1.00 85.38 551 LYS A O 1
ATOM 4512 N N . HIS A 1 552 ? -19.220 25.864 35.267 1.00 84.94 552 HIS A N 1
ATOM 4513 C CA . HIS A 1 552 ? -18.766 26.951 34.388 1.00 84.94 552 HIS A CA 1
ATOM 4514 C C . HIS A 1 552 ? -17.237 27.002 34.262 1.00 84.94 552 HIS A C 1
ATOM 4516 O O . HIS A 1 552 ? -16.721 27.173 33.161 1.00 84.94 552 HIS A O 1
ATOM 4522 N N . GLN A 1 553 ? -16.502 26.812 35.363 1.00 83.50 553 GLN A N 1
ATOM 4523 C CA . GLN A 1 553 ? -15.035 26.773 35.334 1.00 83.50 553 GLN A CA 1
ATOM 4524 C C . GLN A 1 553 ? -14.499 25.593 34.515 1.00 83.50 553 GLN A C 1
ATOM 4526 O O . GLN A 1 553 ? -13.564 25.770 33.735 1.00 83.50 553 GLN A O 1
ATOM 4531 N N . HIS A 1 554 ? -15.096 24.406 34.654 1.00 86.38 554 HIS A N 1
ATOM 4532 C CA . HIS A 1 554 ? -14.718 23.245 33.849 1.00 86.38 554 HIS A CA 1
ATOM 4533 C C . HIS A 1 554 ? -15.006 23.447 32.360 1.00 86.38 554 HIS A C 1
ATOM 4535 O O . HIS A 1 554 ? -14.163 23.092 31.535 1.00 86.38 554 HIS A O 1
ATOM 4541 N N . GLU A 1 555 ? -16.140 24.055 32.004 1.00 86.00 555 GLU A N 1
ATOM 4542 C CA . GLU A 1 555 ? -16.460 24.300 30.595 1.00 86.00 555 GLU A CA 1
ATOM 4543 C C . GLU A 1 555 ? -15.537 25.364 29.981 1.00 86.00 555 GLU A C 1
ATOM 4545 O O . GLU A 1 555 ? -15.019 25.162 28.885 1.00 86.00 555 GLU A O 1
ATOM 4550 N N . ALA A 1 556 ? -15.193 26.416 30.730 1.00 82.81 556 ALA A N 1
ATOM 4551 C CA . ALA A 1 556 ? -14.194 27.399 30.307 1.00 82.81 556 ALA A CA 1
ATOM 4552 C C . ALA A 1 556 ? -12.789 26.783 30.137 1.00 82.81 556 ALA A C 1
ATOM 4554 O O . ALA A 1 556 ? -12.064 27.118 29.197 1.00 82.81 556 ALA A O 1
ATOM 4555 N N . GLN A 1 557 ? -12.389 25.854 31.015 1.00 84.94 557 GLN A N 1
ATOM 4556 C CA . GLN A 1 557 ? -11.131 25.113 30.863 1.00 84.94 557 GLN A CA 1
ATOM 4557 C C . GLN A 1 557 ? -11.146 24.211 29.626 1.00 84.94 557 GLN A C 1
ATOM 4559 O O . GLN A 1 557 ? -10.160 24.161 28.893 1.00 84.94 557 GLN A O 1
ATOM 4564 N N . LYS A 1 558 ? -12.262 23.527 29.364 1.00 88.00 558 LYS A N 1
ATOM 4565 C CA . LYS A 1 558 ? -12.434 22.688 28.176 1.00 88.00 558 LYS A CA 1
ATOM 4566 C C . LYS A 1 558 ? -12.352 23.511 26.890 1.00 88.00 558 LYS A C 1
ATOM 4568 O O . LYS A 1 558 ? -11.619 23.114 25.987 1.00 88.00 558 LYS A O 1
ATOM 4573 N N . GLU A 1 559 ? -13.024 24.659 26.823 1.00 87.50 559 GLU A N 1
ATOM 4574 C CA . GLU A 1 559 ? -12.935 25.580 25.681 1.00 87.50 559 GLU A CA 1
ATOM 4575 C C . GLU A 1 559 ? -11.508 26.110 25.490 1.00 87.50 559 GLU A C 1
ATOM 4577 O O . GLU A 1 559 ? -10.990 26.114 24.374 1.00 87.50 559 GLU A O 1
ATOM 4582 N N . SER A 1 560 ? -10.825 26.480 26.578 1.00 88.25 560 SER A N 1
ATOM 4583 C CA . SER A 1 560 ? -9.431 26.934 26.528 1.00 88.25 560 SER A CA 1
ATOM 4584 C C . SER A 1 560 ? -8.482 25.853 25.994 1.00 88.25 560 SER A C 1
ATOM 4586 O O . SER A 1 560 ? -7.641 26.133 25.135 1.00 88.25 560 SER A O 1
ATOM 4588 N N . ILE A 1 561 ? -8.641 24.607 26.449 1.00 85.31 561 ILE A N 1
ATOM 4589 C CA . ILE A 1 561 ? -7.859 23.464 25.967 1.00 85.31 561 ILE A CA 1
ATOM 4590 C C . ILE A 1 561 ? -8.166 23.192 24.489 1.00 85.31 561 ILE A C 1
ATOM 4592 O O . ILE A 1 561 ? -7.236 23.033 23.696 1.00 85.31 561 ILE A O 1
ATOM 4596 N N . GLN A 1 562 ? -9.440 23.191 24.090 1.00 85.75 562 GLN A N 1
ATOM 4597 C CA . GLN A 1 562 ? -9.845 22.991 22.696 1.00 85.75 562 GLN A CA 1
ATOM 4598 C C . GLN A 1 562 ? -9.271 24.065 21.766 1.00 85.75 562 GLN A C 1
ATOM 4600 O O . GLN A 1 562 ? -8.732 23.728 20.710 1.00 85.75 562 GLN A O 1
ATOM 4605 N N . GLU A 1 563 ? -9.314 25.336 22.165 1.00 89.75 563 GLU A N 1
ATOM 4606 C CA . GLU A 1 563 ? -8.754 26.428 21.368 1.00 89.75 563 GLU A CA 1
ATOM 4607 C C . GLU A 1 563 ? -7.223 26.324 21.281 1.00 89.75 563 GLU A C 1
ATOM 4609 O O . GLU A 1 563 ? -6.646 26.518 20.210 1.00 89.75 563 GLU A O 1
ATOM 4614 N N . SER A 1 564 ? -6.550 25.911 22.363 1.00 85.56 564 SER A N 1
ATOM 4615 C CA . SER A 1 564 ? -5.104 25.655 22.329 1.00 85.56 564 SER A CA 1
ATOM 4616 C C . SER A 1 564 ? -4.737 24.534 21.347 1.00 85.56 564 SER A C 1
ATOM 4618 O O . SER A 1 564 ? -3.828 24.703 20.529 1.00 85.56 564 SER A O 1
ATOM 4620 N N . PHE A 1 565 ? -5.484 23.424 21.333 1.00 86.44 565 PHE A N 1
ATOM 4621 C CA . PHE A 1 565 ? -5.255 22.332 20.387 1.00 86.44 565 PHE A CA 1
ATOM 4622 C C . PHE A 1 565 ? -5.517 22.764 18.950 1.00 86.44 565 PHE A C 1
ATOM 4624 O O . PHE A 1 565 ? -4.718 22.451 18.070 1.00 86.44 565 PHE A O 1
ATOM 4631 N N . LYS A 1 566 ? -6.577 23.539 18.715 1.00 90.62 566 LYS A N 1
ATOM 4632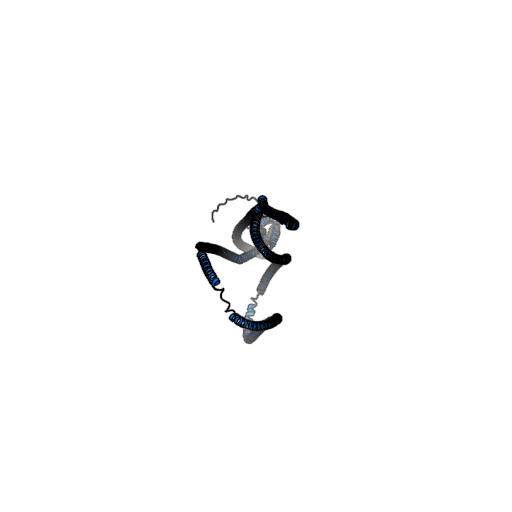 C CA . LYS A 1 566 ? -6.912 24.086 17.398 1.00 90.62 566 LYS A CA 1
ATOM 4633 C C . LYS A 1 566 ? -5.814 25.005 16.859 1.00 90.62 566 LYS A C 1
ATOM 4635 O O . LYS A 1 566 ? -5.423 24.879 15.700 1.00 90.62 566 LYS A O 1
ATOM 4640 N N . MET A 1 567 ? -5.263 25.880 17.699 1.00 86.75 567 MET A N 1
ATOM 4641 C CA . MET A 1 567 ? -4.142 26.749 17.324 1.00 86.75 567 MET A CA 1
ATOM 4642 C C . MET A 1 567 ? -2.864 25.951 17.035 1.00 86.75 567 MET A C 1
ATOM 4644 O O . MET A 1 567 ? -2.133 26.266 16.093 1.00 86.75 567 MET A O 1
ATOM 4648 N N . THR A 1 568 ? -2.611 24.889 17.805 1.00 84.25 568 THR A N 1
ATOM 4649 C CA . THR A 1 568 ? -1.446 24.013 17.607 1.00 84.25 568 THR A CA 1
ATOM 4650 C C . THR A 1 568 ? -1.569 23.199 16.315 1.00 84.25 568 THR A C 1
ATOM 4652 O O . THR A 1 568 ? -0.618 23.145 15.536 1.00 84.25 568 THR A O 1
ATOM 4655 N N . LEU A 1 569 ? -2.756 22.648 16.039 1.00 86.88 569 LEU A N 1
ATOM 4656 C CA . LEU A 1 569 ? -3.095 21.971 14.783 1.00 86.88 569 LEU A CA 1
ATOM 4657 C C . LEU A 1 569 ? -2.920 22.903 13.583 1.00 86.88 569 LEU A C 1
ATOM 4659 O O . LEU A 1 569 ? -2.179 22.566 12.668 1.00 86.88 569 LEU A O 1
ATOM 4663 N N . GLY A 1 570 ? -3.484 24.113 13.625 1.00 89.19 570 GLY A N 1
ATOM 4664 C CA . GLY A 1 570 ? -3.341 25.076 12.528 1.00 89.19 570 GLY A CA 1
ATOM 4665 C C . GLY A 1 570 ? -1.892 25.532 12.287 1.00 89.19 570 GLY A C 1
ATOM 4666 O O . GLY A 1 570 ? -1.512 25.854 11.159 1.00 89.19 570 GLY A O 1
ATOM 4667 N N . SER A 1 571 ? -1.052 25.552 13.328 1.00 86.38 571 SER A N 1
ATOM 4668 C CA . SER A 1 571 ? 0.389 25.810 13.193 1.00 86.38 571 SER A CA 1
ATOM 4669 C C . SER A 1 571 ? 1.115 24.643 12.513 1.00 86.38 571 SER A C 1
ATOM 4671 O O . SER A 1 571 ? 1.902 24.861 11.588 1.00 86.38 571 SER A O 1
ATOM 4673 N N . LEU A 1 572 ? 0.818 23.407 12.927 1.00 84.06 572 LEU A N 1
ATOM 4674 C CA . LEU A 1 572 ? 1.386 22.189 12.346 1.00 84.06 572 LEU A CA 1
ATOM 4675 C C . LEU A 1 572 ? 0.963 21.996 10.888 1.00 84.06 572 LEU A C 1
ATOM 4677 O O . LEU A 1 572 ? 1.814 21.717 10.047 1.00 84.06 572 LEU A O 1
ATOM 4681 N N . GLU A 1 573 ? -0.308 22.230 10.564 1.00 89.25 573 GLU A N 1
ATOM 4682 C CA . GLU A 1 573 ? -0.824 22.188 9.191 1.00 89.25 573 GLU A CA 1
ATOM 4683 C C . GLU A 1 573 ? -0.072 23.172 8.288 1.00 89.25 573 GLU A C 1
ATOM 4685 O O . GLU A 1 573 ? 0.408 22.795 7.220 1.00 89.25 573 GLU A O 1
ATOM 4690 N N . LYS A 1 574 ? 0.148 24.412 8.749 1.00 89.56 574 LYS A N 1
ATOM 4691 C CA . LYS A 1 574 ? 0.952 25.399 8.007 1.00 89.56 574 LYS A CA 1
ATOM 4692 C C . LYS A 1 574 ? 2.414 24.984 7.840 1.00 89.56 574 LYS A C 1
ATOM 4694 O O . LYS A 1 574 ? 3.032 25.332 6.833 1.00 89.56 574 LYS A O 1
ATOM 4699 N N . GLN A 1 575 ? 3.005 24.303 8.821 1.00 86.62 575 GLN A N 1
ATOM 4700 C CA . GLN A 1 575 ? 4.371 23.785 8.703 1.00 86.62 575 GLN A CA 1
ATOM 4701 C C . GLN A 1 575 ? 4.449 22.620 7.710 1.00 86.62 575 GLN A C 1
ATOM 4703 O O . GLN A 1 575 ? 5.356 22.607 6.877 1.00 86.62 575 GLN A O 1
ATOM 4708 N N . MET A 1 576 ? 3.483 21.700 7.742 1.00 84.75 576 MET A N 1
ATOM 4709 C CA . MET A 1 576 ? 3.366 20.621 6.762 1.00 84.75 576 MET A CA 1
ATOM 4710 C C . MET A 1 576 ? 3.170 21.161 5.347 1.00 84.75 576 MET A C 1
ATOM 4712 O O . MET A 1 576 ? 3.872 20.726 4.441 1.00 84.75 576 MET A O 1
ATOM 4716 N N . GLU A 1 577 ? 2.302 22.156 5.156 1.00 90.69 577 GLU A N 1
ATOM 4717 C CA . GLU A 1 577 ? 2.065 22.753 3.839 1.00 90.69 577 GLU A CA 1
ATOM 4718 C C . GLU A 1 577 ? 3.333 23.423 3.278 1.00 90.69 577 GLU A C 1
ATOM 4720 O O . GLU A 1 577 ? 3.637 23.309 2.089 1.00 90.69 577 GLU A O 1
ATOM 4725 N N . LYS A 1 578 ? 4.124 24.084 4.134 1.00 88.50 578 LYS A N 1
ATOM 4726 C CA . LYS A 1 578 ? 5.423 24.656 3.742 1.00 88.50 578 LYS A CA 1
ATOM 4727 C C . LYS A 1 578 ? 6.433 23.582 3.345 1.00 88.50 578 LYS A C 1
ATOM 4729 O O . LYS A 1 578 ? 7.118 23.751 2.339 1.00 88.50 578 LYS A O 1
ATOM 4734 N N . LEU A 1 579 ? 6.532 22.500 4.118 1.00 83.44 579 LEU A N 1
ATOM 4735 C CA . LEU A 1 579 ? 7.429 21.383 3.810 1.00 83.44 579 LEU A CA 1
ATOM 4736 C C . LEU A 1 579 ? 7.010 20.663 2.527 1.00 83.44 579 LEU A C 1
ATOM 4738 O O . LEU A 1 579 ? 7.866 20.332 1.711 1.00 83.44 579 LEU A O 1
ATOM 4742 N N . GLN A 1 580 ? 5.707 20.484 2.315 1.00 89.00 580 GLN A N 1
ATOM 4743 C CA . GLN A 1 580 ? 5.166 19.898 1.097 1.00 89.00 580 GLN A CA 1
ATOM 4744 C C . GLN A 1 580 ? 5.497 20.762 -0.124 1.00 89.00 580 GLN A C 1
ATOM 4746 O O . GLN A 1 580 ? 6.060 20.252 -1.088 1.00 89.00 580 GLN A O 1
ATOM 4751 N N . LYS A 1 581 ? 5.247 22.078 -0.064 1.00 89.06 581 LYS A N 1
ATOM 4752 C CA . LYS A 1 581 ? 5.600 23.004 -1.155 1.00 89.06 581 LYS A CA 1
ATOM 4753 C C . LYS A 1 581 ? 7.100 23.003 -1.456 1.00 89.06 581 LYS A C 1
ATOM 4755 O O . LYS A 1 581 ? 7.476 22.927 -2.622 1.00 89.06 581 LYS A O 1
ATOM 4760 N N . ALA A 1 582 ? 7.951 23.017 -0.427 1.00 82.75 582 ALA A N 1
ATOM 4761 C CA . ALA A 1 582 ? 9.402 22.947 -0.602 1.00 82.75 582 ALA A CA 1
ATOM 4762 C C . ALA A 1 582 ? 9.851 21.618 -1.240 1.00 82.75 582 ALA A C 1
ATOM 4764 O O . ALA A 1 582 ? 10.702 21.613 -2.128 1.00 82.75 582 ALA A O 1
ATOM 4765 N N . SER A 1 583 ? 9.248 20.497 -0.833 1.00 81.81 583 SER A N 1
ATOM 4766 C CA . SER A 1 583 ? 9.525 19.179 -1.412 1.00 81.81 583 SER A CA 1
ATOM 4767 C C . SER A 1 583 ? 9.084 19.090 -2.877 1.00 81.81 583 SER A C 1
ATOM 4769 O O . SER A 1 583 ? 9.838 18.600 -3.718 1.00 81.81 583 SER A O 1
ATOM 4771 N N . GLU A 1 584 ? 7.904 19.617 -3.215 1.00 89.31 584 GLU A N 1
ATOM 4772 C CA . GLU A 1 584 ? 7.412 19.676 -4.594 1.00 89.31 584 GLU A CA 1
ATOM 4773 C C . GLU A 1 584 ? 8.305 20.553 -5.487 1.00 89.31 584 GLU A C 1
ATOM 4775 O O . GLU A 1 584 ? 8.597 20.184 -6.626 1.00 89.31 584 GLU A O 1
ATOM 4780 N N . GLU A 1 585 ? 8.773 21.699 -4.987 1.00 87.56 585 GLU A N 1
ATOM 4781 C CA . GLU A 1 585 ? 9.706 22.577 -5.705 1.00 87.56 585 GLU A CA 1
ATOM 4782 C C . GLU A 1 585 ? 11.079 21.924 -5.925 1.00 87.56 585 GLU A C 1
ATOM 4784 O O . GLU A 1 585 ? 11.647 22.029 -7.020 1.00 87.56 585 GLU A O 1
ATOM 4789 N N . GLU A 1 586 ? 11.598 21.198 -4.931 1.00 84.25 586 GLU A N 1
ATOM 4790 C CA . GLU A 1 586 ? 12.839 20.430 -5.067 1.00 84.25 586 GLU A CA 1
ATOM 4791 C C . GLU A 1 586 ? 12.689 19.306 -6.104 1.00 84.25 586 GLU A C 1
ATOM 4793 O O . GLU A 1 586 ? 13.557 19.134 -6.966 1.00 84.25 586 GLU A O 1
ATOM 4798 N N . MET A 1 587 ? 11.566 18.582 -6.082 1.00 81.50 587 MET A N 1
ATOM 4799 C CA . MET A 1 587 ? 11.272 17.528 -7.057 1.00 81.50 587 MET A CA 1
ATOM 4800 C C . MET A 1 587 ? 11.159 18.083 -8.478 1.00 81.50 587 MET A C 1
ATOM 4802 O O . MET A 1 587 ? 11.799 17.546 -9.384 1.00 81.50 587 MET A O 1
ATOM 4806 N N . ARG A 1 588 ? 10.450 19.204 -8.682 1.00 88.38 588 ARG A N 1
ATOM 4807 C CA . ARG A 1 588 ? 10.397 19.881 -9.993 1.00 88.38 588 ARG A CA 1
ATOM 4808 C C . ARG A 1 588 ? 11.787 20.311 -10.466 1.00 88.38 588 ARG A C 1
ATOM 4810 O O . ARG A 1 588 ? 12.120 20.141 -11.639 1.00 88.38 588 ARG A O 1
ATOM 4817 N N . SER A 1 589 ? 12.620 20.823 -9.560 1.00 82.44 589 SER A N 1
ATOM 4818 C CA . SER A 1 589 ? 13.989 21.243 -9.882 1.00 82.44 589 SER A CA 1
ATOM 4819 C C . SER A 1 589 ? 14.872 20.061 -10.299 1.00 82.44 589 SER A C 1
ATOM 4821 O O . SER A 1 589 ? 15.601 20.155 -11.290 1.00 82.44 589 SER A O 1
ATOM 4823 N N . ARG A 1 590 ? 14.771 18.923 -9.595 1.00 80.44 590 ARG A N 1
ATOM 4824 C CA . ARG A 1 590 ? 15.468 17.674 -9.954 1.00 80.44 590 ARG A CA 1
ATOM 4825 C C . ARG A 1 590 ? 14.996 17.116 -11.289 1.00 80.44 590 ARG A C 1
ATOM 4827 O O . ARG A 1 590 ? 15.828 16.713 -12.095 1.00 80.44 590 ARG A O 1
ATOM 4834 N N . GLN A 1 591 ? 13.693 17.133 -11.543 1.00 83.38 591 GLN A N 1
ATOM 4835 C CA . GLN A 1 591 ? 13.114 16.626 -12.784 1.00 83.38 591 GLN A CA 1
ATOM 4836 C C . GLN A 1 591 ? 13.560 17.459 -13.994 1.00 83.38 591 GLN A C 1
ATOM 4838 O O . GLN A 1 591 ? 14.042 16.901 -14.974 1.00 83.38 591 GLN A O 1
ATOM 4843 N N . SER A 1 592 ? 13.561 18.791 -13.869 1.00 83.88 592 SER A N 1
ATOM 4844 C CA . SER A 1 592 ? 14.124 19.688 -14.890 1.00 83.88 592 SER A CA 1
ATOM 4845 C C . SER A 1 592 ? 15.622 19.448 -15.129 1.00 83.88 592 SER A C 1
ATOM 4847 O O . SER A 1 592 ? 16.118 19.555 -16.251 1.00 83.88 592 SER A O 1
ATOM 4849 N N . TRP A 1 593 ? 16.386 19.124 -14.082 1.00 83.06 593 TRP A N 1
ATOM 4850 C CA . TRP A 1 593 ? 17.803 18.795 -14.230 1.00 83.06 593 TRP A CA 1
ATOM 4851 C C . TRP A 1 593 ? 18.029 17.437 -14.910 1.00 83.06 593 TRP A C 1
ATOM 4853 O O . TRP A 1 593 ? 18.890 17.342 -15.784 1.00 83.06 593 TRP A O 1
ATOM 4863 N N . LEU A 1 594 ? 17.223 16.426 -14.582 1.00 81.25 594 LEU A N 1
ATOM 4864 C CA . LEU A 1 594 ? 17.249 15.119 -15.241 1.00 81.25 594 LEU A CA 1
ATOM 4865 C C . LEU A 1 594 ? 16.885 15.212 -16.723 1.00 81.25 594 LEU A C 1
ATOM 4867 O O . LEU A 1 594 ? 17.584 14.626 -17.542 1.00 81.25 594 LEU A O 1
ATOM 4871 N N . GLU A 1 595 ? 15.863 15.989 -17.084 1.00 85.00 595 GLU A N 1
ATOM 4872 C CA . GLU A 1 595 ? 15.506 16.234 -18.489 1.00 85.00 595 GLU A CA 1
ATOM 4873 C C . GLU A 1 595 ? 16.663 16.871 -19.265 1.00 85.00 595 GLU A C 1
ATOM 4875 O O . GLU A 1 595 ? 16.986 16.432 -20.369 1.00 85.00 595 GLU A O 1
ATOM 4880 N N . ARG A 1 596 ? 17.355 17.855 -18.670 1.00 83.50 596 ARG A N 1
ATOM 4881 C CA . ARG A 1 596 ? 18.551 18.453 -19.287 1.00 83.50 596 ARG A CA 1
ATOM 4882 C C . ARG A 1 596 ? 19.658 17.425 -19.502 1.00 83.50 596 ARG A C 1
ATOM 4884 O O . ARG A 1 596 ? 20.227 17.375 -20.586 1.00 83.50 596 ARG A O 1
ATOM 4891 N N . LEU A 1 597 ? 19.943 16.583 -18.509 1.00 79.06 597 LEU A N 1
ATOM 4892 C CA . LEU A 1 597 ? 20.949 15.530 -18.657 1.00 79.06 597 LEU A CA 1
ATOM 4893 C C . LEU A 1 597 ? 20.563 14.484 -19.704 1.00 79.06 597 LEU A C 1
ATOM 4895 O O . LEU A 1 597 ? 21.427 14.047 -20.462 1.00 79.06 597 LEU A O 1
ATOM 4899 N N . HIS A 1 598 ? 19.284 14.115 -19.776 1.00 80.50 598 HIS A N 1
ATOM 4900 C CA . HIS A 1 598 ? 18.781 13.147 -20.747 1.00 80.50 598 HIS A CA 1
ATOM 4901 C C . HIS A 1 598 ? 18.975 13.622 -22.194 1.00 80.50 598 HIS A C 1
ATOM 4903 O O . HIS A 1 598 ? 19.159 12.803 -23.085 1.00 80.50 598 HIS A O 1
ATOM 4909 N N . VAL A 1 599 ? 18.991 14.939 -22.425 1.00 84.50 599 VAL A N 1
ATOM 4910 C CA . VAL A 1 599 ? 19.301 15.531 -23.735 1.00 84.50 599 VAL A CA 1
ATOM 4911 C C . VAL A 1 599 ? 20.809 15.697 -23.939 1.00 84.50 599 VAL A C 1
ATOM 4913 O O . VAL A 1 599 ? 21.331 15.342 -24.994 1.00 84.50 599 VAL A O 1
ATOM 4916 N N . SER A 1 600 ? 21.527 16.223 -22.944 1.00 84.25 600 SER A N 1
ATOM 4917 C CA . SER A 1 600 ? 22.943 16.577 -23.093 1.00 84.25 600 SER A CA 1
ATOM 4918 C C . SER A 1 600 ? 23.883 15.369 -23.152 1.00 84.25 600 SER A C 1
ATOM 4920 O O . SER A 1 600 ? 24.871 15.415 -23.880 1.00 84.25 600 SER A O 1
ATOM 4922 N N . VAL A 1 601 ? 23.603 14.284 -22.422 1.00 79.88 601 VAL A N 1
ATOM 4923 C CA . VAL A 1 601 ? 24.485 13.101 -22.395 1.00 79.88 601 VAL A CA 1
ATOM 4924 C C . VAL A 1 601 ? 24.531 12.387 -23.755 1.00 79.88 601 VAL A C 1
ATOM 4926 O O . VAL A 1 601 ? 25.636 12.164 -24.249 1.00 79.88 601 VAL A O 1
ATOM 4929 N N . PRO A 1 602 ? 23.397 12.089 -24.422 1.00 84.56 602 PRO A N 1
ATOM 4930 C CA . PRO A 1 602 ? 23.425 11.515 -25.767 1.00 84.56 602 PRO A CA 1
ATOM 4931 C C . PRO A 1 602 ? 24.083 12.431 -26.804 1.00 84.56 602 PRO A C 1
ATOM 4933 O O . PRO A 1 602 ? 24.799 11.940 -27.671 1.00 84.56 602 PRO A O 1
ATOM 4936 N N . GLN A 1 603 ? 23.890 13.752 -26.701 1.00 81.56 603 GLN A N 1
ATOM 4937 C CA . GLN A 1 603 ? 24.536 14.721 -27.597 1.00 81.56 603 GLN A CA 1
ATOM 4938 C C . GLN A 1 603 ? 26.061 14.692 -27.455 1.00 81.56 603 GLN A C 1
ATOM 4940 O O . GLN A 1 603 ? 26.767 14.571 -28.452 1.00 81.56 603 GLN A O 1
ATOM 4945 N N . LEU A 1 604 ? 26.574 14.725 -26.222 1.00 80.12 604 LEU A N 1
ATOM 4946 C CA . LEU A 1 604 ? 28.012 14.619 -25.967 1.00 80.12 604 LEU A CA 1
ATOM 4947 C C . LEU A 1 604 ? 28.576 13.268 -26.421 1.00 80.12 604 LEU A C 1
ATOM 4949 O O . LEU A 1 604 ? 29.668 13.219 -26.984 1.00 80.12 604 LEU A O 1
ATOM 4953 N N . GLN A 1 605 ? 27.831 12.176 -26.229 1.00 80.25 605 GLN A N 1
ATOM 4954 C CA . GLN A 1 605 ? 28.242 10.854 -26.701 1.00 80.25 605 GLN A CA 1
ATOM 4955 C C . GLN A 1 605 ? 28.331 10.810 -28.234 1.00 80.25 605 GLN A C 1
ATOM 4957 O O . GLN A 1 605 ? 29.327 10.337 -28.781 1.00 80.25 605 GLN A O 1
ATOM 4962 N N . GLN A 1 606 ? 27.348 11.389 -28.927 1.00 85.69 606 GLN A N 1
ATOM 4963 C CA . GLN A 1 606 ? 27.351 11.511 -30.383 1.00 85.69 606 GLN A CA 1
ATOM 4964 C C . GLN A 1 606 ? 28.526 12.365 -30.888 1.00 85.69 606 GLN A C 1
ATOM 4966 O O . GLN A 1 606 ? 29.157 12.016 -31.887 1.00 85.69 606 GLN A O 1
ATOM 4971 N N . GLU A 1 607 ? 28.856 13.463 -30.203 1.00 84.06 607 GLU A N 1
ATOM 4972 C CA . GLU A 1 607 ? 30.017 14.294 -30.540 1.00 84.06 607 GLU A CA 1
ATOM 4973 C C . GLU A 1 607 ? 31.349 13.551 -30.342 1.00 84.06 607 GLU A C 1
ATOM 4975 O O . GLU A 1 607 ? 32.251 13.671 -31.177 1.00 84.06 607 GLU A O 1
ATOM 4980 N N . ILE A 1 608 ? 31.479 12.755 -29.274 1.00 79.06 608 ILE A N 1
ATOM 4981 C CA . ILE A 1 608 ? 32.659 11.914 -29.022 1.00 79.06 608 ILE A CA 1
ATOM 4982 C C . ILE A 1 608 ? 32.822 10.866 -30.126 1.00 79.06 608 ILE A C 1
ATOM 4984 O O . ILE A 1 608 ? 33.928 10.704 -30.652 1.00 79.06 608 ILE A O 1
ATOM 4988 N N . ASP A 1 609 ? 31.738 10.191 -30.508 1.00 80.88 609 ASP A N 1
ATOM 4989 C CA . ASP A 1 609 ? 31.763 9.174 -31.561 1.00 80.88 609 ASP A CA 1
ATOM 4990 C C . ASP A 1 609 ? 32.105 9.796 -32.925 1.00 80.88 609 ASP A C 1
ATOM 4992 O O . ASP A 1 609 ? 32.987 9.298 -33.627 1.00 80.88 609 ASP A O 1
ATOM 4996 N N . SER A 1 610 ? 31.533 10.962 -33.247 1.00 85.94 610 SER A N 1
ATOM 4997 C CA . SER A 1 610 ? 31.892 11.719 -34.454 1.00 85.94 610 SER A CA 1
ATOM 4998 C C . SER A 1 610 ? 33.373 12.116 -34.470 1.00 85.94 610 SER A C 1
ATOM 5000 O O . SER A 1 610 ? 34.041 11.997 -35.498 1.00 85.94 610 SER A O 1
ATOM 5002 N N . CYS A 1 611 ? 33.915 12.570 -33.337 1.00 80.81 611 CYS A N 1
ATOM 5003 C CA . CYS A 1 611 ? 35.326 12.943 -33.218 1.00 80.81 611 CYS A CA 1
ATOM 5004 C C . CYS A 1 611 ? 36.252 11.728 -33.407 1.00 80.81 611 CYS A C 1
ATOM 5006 O O . CYS A 1 611 ? 37.288 11.819 -34.074 1.00 80.81 611 CYS A O 1
ATOM 5008 N N . LYS A 1 612 ? 35.866 10.569 -32.861 1.00 81.00 612 LYS A N 1
ATOM 5009 C CA . LYS A 1 612 ? 36.590 9.302 -33.019 1.00 81.00 612 LYS A CA 1
ATOM 5010 C C . LYS A 1 612 ? 36.616 8.848 -34.480 1.00 81.00 612 LYS A C 1
ATOM 5012 O O . LYS A 1 612 ? 37.679 8.464 -34.976 1.00 81.00 612 LYS A O 1
ATOM 5017 N N . ASP A 1 613 ? 35.488 8.946 -35.176 1.00 82.50 613 ASP A N 1
ATOM 5018 C CA . ASP A 1 613 ? 35.385 8.604 -36.596 1.00 82.50 613 ASP A CA 1
ATOM 5019 C C . ASP A 1 613 ? 36.230 9.532 -37.477 1.00 82.50 613 ASP A C 1
ATOM 5021 O O . ASP A 1 613 ? 36.949 9.068 -38.370 1.00 82.50 613 ASP A O 1
ATOM 5025 N N . ASP A 1 614 ? 36.219 10.837 -37.199 1.00 83.19 614 ASP A N 1
ATOM 5026 C CA . ASP A 1 614 ? 37.043 11.809 -37.922 1.00 83.19 614 ASP A CA 1
ATOM 5027 C C . ASP A 1 614 ? 38.546 11.592 -37.682 1.00 83.19 614 ASP A C 1
ATOM 5029 O O . ASP A 1 614 ? 39.352 11.702 -38.618 1.00 83.19 614 ASP A O 1
ATOM 5033 N N . LEU A 1 615 ? 38.940 11.219 -36.460 1.00 79.81 615 LEU A N 1
ATOM 5034 C CA . LEU A 1 615 ? 40.322 10.876 -36.126 1.00 79.81 615 LEU A CA 1
ATOM 5035 C C . LEU A 1 615 ? 40.780 9.600 -36.850 1.00 79.81 615 LEU A C 1
ATOM 5037 O O . LEU A 1 615 ? 41.879 9.578 -37.417 1.00 79.81 615 LEU A O 1
ATOM 5041 N N . LEU A 1 616 ? 39.935 8.564 -36.897 1.00 81.38 616 LEU A N 1
ATOM 5042 C CA . LEU A 1 616 ? 40.184 7.332 -37.657 1.00 81.38 616 LEU A CA 1
ATOM 5043 C C . LEU A 1 616 ? 40.332 7.624 -39.152 1.00 81.38 616 LEU A C 1
ATOM 5045 O O . LEU A 1 616 ? 41.311 7.202 -39.773 1.00 81.38 616 LEU A O 1
ATOM 5049 N N . ARG A 1 617 ? 39.405 8.398 -39.728 1.00 81.81 617 ARG A N 1
ATOM 5050 C CA . ARG A 1 617 ? 39.441 8.792 -41.143 1.00 81.81 617 ARG A CA 1
ATOM 5051 C C . ARG A 1 617 ? 40.723 9.556 -41.474 1.00 81.81 617 ARG A C 1
ATOM 5053 O O . ARG A 1 617 ? 41.397 9.244 -42.458 1.00 81.81 617 ARG A O 1
ATOM 5060 N N . THR A 1 618 ? 41.091 10.523 -40.635 1.00 81.31 618 THR A N 1
ATOM 5061 C CA . THR A 1 618 ? 42.303 11.335 -40.820 1.00 81.31 618 THR A CA 1
ATOM 5062 C C . THR A 1 618 ? 43.569 10.494 -40.681 1.00 81.31 618 THR A C 1
ATOM 5064 O O . THR A 1 618 ? 44.495 10.635 -41.480 1.00 81.31 618 THR A O 1
ATOM 5067 N N . THR A 1 619 ? 43.609 9.573 -39.718 1.00 80.88 619 THR A N 1
ATOM 5068 C CA . THR A 1 619 ? 44.782 8.717 -39.507 1.00 80.88 619 THR A CA 1
ATOM 5069 C C . THR A 1 619 ? 44.975 7.733 -40.654 1.00 80.88 619 THR A C 1
ATOM 5071 O O . THR A 1 619 ? 46.087 7.623 -41.167 1.00 80.88 619 THR A O 1
ATOM 5074 N N . ARG A 1 620 ? 43.901 7.105 -41.150 1.00 83.38 620 ARG A N 1
ATOM 5075 C CA . ARG A 1 620 ? 43.959 6.251 -42.349 1.00 83.38 620 ARG A CA 1
ATOM 5076 C C . ARG A 1 620 ? 44.471 7.012 -43.567 1.00 83.38 620 ARG A C 1
ATOM 5078 O O . ARG A 1 620 ? 45.322 6.505 -44.295 1.00 83.38 620 ARG A O 1
ATOM 5085 N N . LYS A 1 621 ? 44.014 8.254 -43.755 1.00 84.00 621 LYS A N 1
ATOM 5086 C CA . LYS A 1 621 ? 44.513 9.127 -44.824 1.00 84.00 621 LYS A CA 1
ATOM 5087 C C . LYS A 1 621 ? 46.011 9.411 -44.670 1.00 84.00 621 LYS A C 1
ATOM 5089 O O . LYS A 1 621 ? 46.752 9.272 -45.638 1.00 84.00 621 LYS A O 1
ATOM 5094 N N . ASN A 1 622 ? 46.470 9.743 -43.464 1.00 82.06 622 ASN A N 1
ATOM 5095 C CA . ASN A 1 622 ? 47.889 9.991 -43.196 1.00 82.06 622 ASN A CA 1
ATOM 5096 C C . ASN A 1 622 ? 48.747 8.737 -43.422 1.00 82.06 622 ASN A C 1
ATOM 5098 O O . ASN A 1 622 ? 49.796 8.830 -44.052 1.00 82.06 622 ASN A O 1
ATOM 5102 N N . ILE A 1 623 ? 48.289 7.563 -42.981 1.00 85.50 623 ILE A N 1
ATOM 5103 C CA . ILE A 1 623 ? 48.951 6.276 -43.238 1.00 85.50 623 ILE A CA 1
ATOM 5104 C C . ILE A 1 623 ? 49.046 6.005 -44.744 1.00 85.50 623 ILE A C 1
ATOM 5106 O O . ILE A 1 623 ? 50.103 5.595 -45.219 1.00 85.50 623 ILE A O 1
ATOM 5110 N N . SER A 1 624 ? 47.987 6.281 -45.513 1.00 85.12 624 SER A N 1
ATOM 5111 C CA . SER A 1 624 ? 48.018 6.171 -46.979 1.00 85.12 624 SER A CA 1
ATOM 5112 C C . SER A 1 624 ? 49.091 7.076 -47.589 1.00 85.12 624 SER A C 1
ATOM 5114 O O . SER A 1 624 ? 49.915 6.614 -48.374 1.00 85.12 624 SER A O 1
ATOM 5116 N N . MET A 1 625 ? 49.156 8.342 -47.165 1.00 83.81 625 MET A N 1
ATOM 5117 C CA . MET A 1 625 ? 50.188 9.282 -47.623 1.00 83.81 625 MET A CA 1
ATOM 5118 C C . MET A 1 625 ? 51.602 8.837 -47.221 1.00 83.81 625 MET A C 1
ATOM 5120 O O . MET A 1 625 ? 52.561 9.014 -47.973 1.00 83.81 625 MET A O 1
ATOM 5124 N N . MET A 1 626 ? 51.756 8.239 -46.038 1.00 86.12 626 MET A N 1
ATOM 5125 C CA . MET A 1 626 ? 53.021 7.660 -45.587 1.00 86.12 626 MET A CA 1
ATOM 5126 C C . MET A 1 626 ? 53.428 6.451 -46.439 1.00 86.12 626 MET A C 1
ATOM 5128 O O . MET A 1 626 ? 54.592 6.364 -46.826 1.00 86.12 626 MET A O 1
ATOM 5132 N N . ARG A 1 627 ? 52.490 5.564 -46.796 1.00 88.56 627 ARG A N 1
ATOM 5133 C CA . ARG A 1 627 ? 52.728 4.442 -47.726 1.00 88.56 627 ARG A CA 1
ATOM 5134 C C . ARG A 1 627 ? 53.159 4.931 -49.105 1.00 88.56 627 ARG A C 1
ATOM 5136 O O . ARG A 1 627 ? 54.136 4.430 -49.657 1.00 88.56 627 ARG A O 1
ATOM 5143 N N . GLU A 1 628 ? 52.497 5.954 -49.638 1.00 85.31 628 GLU A N 1
ATOM 5144 C CA . GLU A 1 628 ? 52.899 6.590 -50.898 1.00 85.31 628 GLU A CA 1
ATOM 5145 C C . GLU A 1 628 ? 54.320 7.160 -50.807 1.00 85.31 628 GLU A C 1
ATOM 5147 O O . GLU A 1 628 ? 55.154 6.931 -51.687 1.00 85.31 628 GLU A O 1
ATOM 5152 N N . ARG A 1 629 ? 54.645 7.847 -49.704 1.00 84.25 629 ARG A N 1
ATOM 5153 C CA . ARG A 1 629 ? 55.987 8.397 -49.480 1.00 84.25 629 ARG A CA 1
ATOM 5154 C C . ARG A 1 629 ? 57.051 7.308 -49.353 1.00 84.25 629 ARG A C 1
ATOM 5156 O O . ARG A 1 629 ? 58.157 7.469 -49.877 1.00 84.25 629 ARG A O 1
ATOM 5163 N N . LEU A 1 630 ? 56.726 6.203 -48.693 1.00 86.56 630 LEU A N 1
ATOM 5164 C CA . LEU A 1 630 ? 57.587 5.030 -48.590 1.00 86.56 630 LEU A CA 1
ATOM 5165 C C . LEU A 1 630 ? 57.856 4.426 -49.977 1.00 86.56 630 LEU A C 1
ATOM 5167 O O . LEU A 1 630 ? 59.010 4.169 -50.317 1.00 86.56 630 LEU A O 1
ATOM 5171 N N . MET A 1 631 ? 56.830 4.316 -50.826 1.00 85.94 631 MET A N 1
ATOM 5172 C CA . MET A 1 631 ? 56.966 3.850 -52.210 1.00 85.94 631 MET A CA 1
ATOM 5173 C C . MET A 1 631 ? 57.881 4.762 -53.044 1.00 85.94 631 MET A C 1
ATOM 5175 O O . MET A 1 631 ? 58.737 4.275 -53.785 1.00 85.94 631 MET A O 1
ATOM 5179 N N . VAL A 1 632 ? 57.738 6.086 -52.915 1.00 83.81 632 VAL A N 1
ATOM 5180 C CA . VAL A 1 632 ? 58.625 7.060 -53.578 1.00 83.81 632 VAL A CA 1
ATOM 5181 C C . VAL A 1 632 ? 60.066 6.911 -53.088 1.00 83.81 632 VAL A C 1
ATOM 5183 O O . VAL A 1 632 ? 60.994 6.920 -53.895 1.00 83.81 632 VAL A O 1
ATOM 5186 N N . THR A 1 633 ? 60.257 6.717 -51.782 1.00 85.19 633 THR A N 1
ATOM 5187 C CA . THR A 1 633 ? 61.579 6.503 -51.175 1.00 85.19 633 THR A CA 1
ATOM 5188 C C . THR A 1 633 ? 62.225 5.227 -51.717 1.00 85.19 633 THR A C 1
ATOM 5190 O O . THR A 1 633 ? 63.383 5.258 -52.120 1.00 85.19 633 THR A O 1
ATOM 5193 N N . ASN A 1 634 ? 61.461 4.139 -51.840 1.00 86.62 634 ASN A N 1
ATOM 5194 C CA . ASN A 1 634 ? 61.922 2.893 -52.450 1.00 86.62 634 ASN A CA 1
ATOM 5195 C C . ASN A 1 634 ? 62.350 3.094 -53.914 1.00 86.62 634 ASN A C 1
ATOM 5197 O O . ASN A 1 634 ? 63.445 2.708 -54.310 1.00 86.62 634 ASN A O 1
ATOM 5201 N N . ARG A 1 635 ? 61.552 3.807 -54.721 1.00 85.19 635 ARG A N 1
ATOM 5202 C CA . ARG A 1 635 ? 61.923 4.134 -56.113 1.00 85.19 635 ARG A CA 1
ATOM 5203 C C . ARG A 1 635 ? 63.215 4.948 -56.214 1.00 85.19 635 ARG A C 1
ATOM 5205 O O . ARG A 1 635 ? 63.984 4.740 -57.154 1.00 85.19 635 ARG A O 1
ATOM 5212 N N . LEU A 1 636 ? 63.464 5.862 -55.273 1.00 85.44 636 LEU A N 1
ATOM 5213 C CA . LEU A 1 636 ? 64.719 6.618 -55.206 1.00 85.44 636 LEU A CA 1
ATOM 5214 C C . LEU A 1 636 ? 65.908 5.709 -54.873 1.00 85.44 636 LEU A C 1
ATOM 5216 O O . LEU A 1 636 ? 66.946 5.830 -55.521 1.00 85.44 636 LEU A O 1
ATOM 5220 N N . VAL A 1 637 ? 65.748 4.764 -53.942 1.00 86.75 637 VAL A N 1
ATOM 5221 C CA . VAL A 1 637 ? 66.774 3.753 -53.624 1.00 86.75 637 VAL A CA 1
ATOM 5222 C C . VAL A 1 637 ? 67.051 2.842 -54.828 1.00 86.75 637 VAL A C 1
ATOM 5224 O O . VAL A 1 637 ? 68.210 2.540 -55.124 1.00 86.75 637 VAL A O 1
ATOM 5227 N N . GLU A 1 638 ? 66.033 2.492 -55.618 1.00 85.31 638 GLU A N 1
ATOM 5228 C CA . GLU A 1 638 ? 66.251 1.635 -56.791 1.00 85.31 638 GLU A CA 1
ATOM 5229 C C . GLU A 1 638 ? 66.879 2.426 -57.947 1.00 85.31 638 GLU A C 1
ATOM 5231 O O . GLU A 1 638 ? 67.707 1.904 -58.696 1.00 85.31 638 GLU A O 1
ATOM 5236 N N . SER A 1 639 ? 66.556 3.717 -58.058 1.00 81.31 639 SER A N 1
ATOM 5237 C CA . SER A 1 639 ? 67.227 4.640 -58.981 1.00 81.31 639 SER A CA 1
ATOM 5238 C C . SER A 1 639 ? 68.696 4.833 -58.594 1.00 81.31 639 SER A C 1
ATOM 5240 O O . SER A 1 639 ? 69.567 4.818 -59.466 1.00 81.31 639 SER A O 1
ATOM 5242 N N . TYR A 1 640 ? 68.983 4.919 -57.290 1.00 86.44 640 TYR A N 1
ATOM 5243 C CA . TYR A 1 640 ? 70.339 4.946 -56.745 1.00 86.44 640 TYR A CA 1
ATOM 5244 C C . TYR A 1 640 ? 71.122 3.693 -57.147 1.00 86.44 640 TYR A C 1
ATOM 5246 O O . TYR A 1 640 ? 72.221 3.811 -57.678 1.00 86.44 640 TYR A O 1
ATOM 5254 N N . ARG A 1 641 ? 70.533 2.494 -57.015 1.00 88.62 641 ARG A N 1
ATOM 5255 C CA . ARG A 1 641 ? 71.143 1.226 -57.461 1.00 88.62 641 ARG A CA 1
ATOM 5256 C C . ARG A 1 641 ? 71.571 1.263 -58.928 1.00 88.62 641 ARG A C 1
ATOM 5258 O O . ARG A 1 641 ? 72.672 0.833 -59.272 1.00 88.62 641 ARG A O 1
ATOM 5265 N N . MET A 1 642 ? 70.680 1.737 -59.801 1.00 82.75 642 MET A N 1
ATOM 5266 C CA . MET A 1 642 ? 70.914 1.772 -61.246 1.00 82.75 642 MET A CA 1
ATOM 5267 C C . MET A 1 642 ? 72.029 2.757 -61.609 1.00 82.75 642 MET A C 1
ATOM 5269 O O . MET A 1 642 ? 72.894 2.427 -62.422 1.00 82.75 642 MET A O 1
ATOM 5273 N N . LEU A 1 643 ? 72.040 3.936 -60.982 1.00 82.19 643 LEU A N 1
ATOM 5274 C CA . LEU A 1 643 ? 73.064 4.959 -61.194 1.00 82.19 643 LEU A CA 1
ATOM 5275 C C . LEU A 1 643 ? 74.411 4.578 -60.558 1.00 82.19 643 LEU A C 1
ATOM 5277 O O . LEU A 1 643 ? 75.450 4.829 -61.162 1.00 82.19 643 LEU A O 1
ATOM 5281 N N . GLN A 1 644 ? 74.412 3.909 -59.401 1.00 83.12 644 GLN A N 1
ATOM 5282 C CA . GLN A 1 644 ? 75.618 3.405 -58.734 1.00 83.12 644 GLN A CA 1
ATOM 5283 C C . GLN A 1 644 ? 76.309 2.362 -59.619 1.00 83.12 644 GLN A C 1
ATOM 5285 O O . GLN A 1 644 ? 77.486 2.514 -59.936 1.00 83.12 644 GLN A O 1
ATOM 5290 N N . ALA A 1 645 ? 75.555 1.397 -60.159 1.00 81.75 645 ALA A N 1
ATOM 5291 C CA . ALA A 1 645 ? 76.080 0.407 -61.102 1.00 81.75 645 ALA A CA 1
ATOM 5292 C C . ALA A 1 645 ? 76.585 1.027 -62.424 1.00 81.75 645 ALA A C 1
ATOM 5294 O O . ALA A 1 645 ? 77.511 0.502 -63.047 1.00 81.75 645 ALA A O 1
ATOM 5295 N N . GLN A 1 646 ? 75.983 2.130 -62.888 1.00 78.31 646 GLN A N 1
ATOM 5296 C CA . GLN A 1 646 ? 76.460 2.876 -64.061 1.00 78.31 646 GLN A CA 1
ATOM 5297 C C . GLN A 1 646 ? 77.748 3.658 -63.764 1.00 78.31 646 GLN A C 1
ATOM 5299 O O . GLN A 1 646 ? 78.668 3.638 -64.580 1.00 78.31 646 GLN A O 1
ATOM 5304 N N . SER A 1 647 ? 77.839 4.293 -62.593 1.00 80.44 647 SER A N 1
ATOM 5305 C CA . SER A 1 647 ? 79.036 4.997 -62.121 1.00 80.44 647 SER A CA 1
ATOM 5306 C C . SER A 1 647 ? 80.220 4.042 -61.948 1.00 80.44 647 SER A C 1
ATOM 5308 O O . SER A 1 647 ? 81.313 4.322 -62.442 1.00 80.44 647 SER A O 1
ATOM 5310 N N . GLU A 1 648 ? 79.989 2.872 -61.341 1.00 80.19 648 GLU A N 1
ATOM 5311 C CA . GLU A 1 648 ? 80.987 1.808 -61.169 1.00 80.19 648 GLU A CA 1
ATOM 5312 C C . GLU A 1 648 ? 81.509 1.296 -62.519 1.00 80.19 648 GLU A C 1
ATOM 5314 O O . GLU A 1 648 ? 82.718 1.201 -62.717 1.00 80.19 648 GLU A O 1
ATOM 5319 N N . LYS A 1 649 ? 80.623 1.062 -63.500 1.00 77.12 649 LYS A N 1
ATOM 5320 C CA . LYS A 1 649 ? 81.020 0.682 -64.872 1.00 77.12 649 LYS A CA 1
ATOM 5321 C C . LYS A 1 649 ? 81.819 1.770 -65.598 1.00 77.12 649 LYS A C 1
ATOM 5323 O O . LYS A 1 649 ? 82.617 1.450 -66.476 1.00 77.12 649 LYS A O 1
ATOM 5328 N N . ALA A 1 650 ? 81.604 3.041 -65.256 1.00 72.56 650 ALA A N 1
ATOM 5329 C CA . ALA A 1 650 ? 82.300 4.192 -65.830 1.00 72.56 650 ALA A CA 1
ATOM 5330 C C . ALA A 1 650 ? 83.530 4.646 -65.010 1.00 72.56 650 ALA A C 1
ATOM 5332 O O . ALA A 1 650 ? 84.130 5.675 -65.338 1.00 72.56 650 ALA A O 1
ATOM 5333 N N . ASN A 1 651 ? 83.912 3.917 -63.949 1.00 74.12 651 ASN A N 1
ATOM 5334 C CA . ASN A 1 651 ? 84.951 4.300 -62.981 1.00 74.12 651 ASN A CA 1
ATOM 5335 C C . ASN A 1 651 ? 84.772 5.731 -62.421 1.00 74.12 651 ASN A C 1
ATOM 5337 O O . ASN A 1 651 ? 85.753 6.456 -62.248 1.00 74.12 651 ASN A O 1
ATOM 5341 N N . GLY A 1 652 ? 83.527 6.177 -62.215 1.00 65.56 652 GLY A N 1
ATOM 5342 C CA . GLY A 1 652 ? 83.203 7.503 -61.669 1.00 65.56 652 GLY A CA 1
ATOM 5343 C C . GLY A 1 652 ? 83.488 8.689 -62.602 1.00 65.56 652 GLY A C 1
ATOM 5344 O O . GLY A 1 652 ? 83.457 9.836 -62.163 1.00 65.56 652 GLY A O 1
ATOM 5345 N N . LYS A 1 653 ? 83.776 8.447 -63.890 1.00 69.00 653 LYS A N 1
ATOM 5346 C CA . LYS A 1 653 ? 84.130 9.507 -64.856 1.00 69.00 653 LYS A CA 1
ATOM 5347 C C . LYS A 1 653 ? 82.925 10.199 -65.498 1.00 69.00 653 LYS A C 1
ATOM 5349 O O . LYS A 1 653 ? 83.096 11.238 -66.135 1.00 69.00 653 LYS A O 1
ATOM 5354 N N . ASP A 1 654 ? 81.719 9.650 -65.346 1.00 75.12 654 ASP A N 1
ATOM 5355 C CA . ASP A 1 654 ? 80.489 10.300 -65.802 1.00 75.12 654 ASP A CA 1
ATOM 5356 C C . ASP A 1 654 ? 79.996 11.296 -64.744 1.00 75.12 654 ASP A C 1
ATOM 5358 O O . ASP A 1 654 ? 79.259 10.959 -63.815 1.00 75.12 654 ASP A O 1
ATOM 5362 N N . PHE A 1 655 ? 80.415 12.553 -64.904 1.00 72.38 655 PHE A N 1
ATOM 5363 C CA . PHE A 1 655 ? 80.089 13.650 -63.992 1.00 72.38 655 PHE A CA 1
ATOM 5364 C C . PHE A 1 655 ? 78.577 13.857 -63.806 1.00 72.38 655 PHE A C 1
ATOM 5366 O O . PHE A 1 655 ? 78.133 14.321 -62.757 1.00 72.38 655 PHE A O 1
ATOM 5373 N N . THR A 1 656 ? 77.766 13.498 -64.803 1.00 74.75 656 THR A N 1
ATOM 5374 C CA . THR A 1 656 ? 76.312 13.678 -64.739 1.00 74.75 656 THR A CA 1
ATOM 5375 C C . THR A 1 656 ? 75.674 12.616 -63.849 1.00 74.75 656 THR A C 1
ATOM 5377 O O . THR A 1 656 ? 74.814 12.946 -63.034 1.00 74.75 656 THR A O 1
ATOM 5380 N N . VAL A 1 657 ? 76.141 11.368 -63.950 1.00 74.69 657 VAL A N 1
ATOM 5381 C CA . VAL A 1 657 ? 75.725 10.263 -63.072 1.00 74.69 657 VAL A CA 1
ATOM 5382 C C . VAL A 1 657 ? 76.177 10.513 -61.632 1.00 74.69 657 VAL A C 1
ATOM 5384 O O . VAL A 1 657 ? 75.372 10.370 -60.717 1.00 74.69 657 VAL A O 1
ATOM 5387 N N . VAL A 1 658 ? 77.419 10.965 -61.421 1.00 77.69 658 VAL A N 1
ATOM 5388 C CA . VAL A 1 658 ? 77.943 11.291 -60.078 1.00 77.69 658 VAL A CA 1
ATOM 5389 C C . VAL A 1 658 ? 77.156 12.433 -59.427 1.00 77.69 658 VAL A C 1
ATOM 5391 O O . VAL A 1 658 ? 76.797 12.342 -58.256 1.00 77.69 658 VAL A O 1
ATOM 5394 N N . ARG A 1 659 ? 76.811 13.485 -60.182 1.00 78.31 659 ARG A N 1
ATOM 5395 C CA . ARG A 1 659 ? 75.985 14.589 -59.667 1.00 78.31 659 ARG A CA 1
ATOM 5396 C C . ARG A 1 659 ? 74.581 14.122 -59.270 1.00 78.31 659 ARG A C 1
ATOM 5398 O O . ARG A 1 659 ? 74.086 14.532 -58.228 1.00 78.31 659 ARG A O 1
ATOM 5405 N N . LEU A 1 660 ? 73.950 13.270 -60.082 1.00 76.38 660 LEU A N 1
ATOM 5406 C CA . LEU A 1 660 ? 72.623 12.717 -59.788 1.00 76.38 660 LEU A CA 1
ATOM 5407 C C . LEU A 1 660 ? 72.639 11.777 -58.575 1.00 76.38 660 LEU A C 1
ATOM 5409 O O . LEU A 1 660 ? 71.707 11.822 -57.776 1.00 76.38 660 LEU A O 1
ATOM 5413 N N . LEU A 1 661 ? 73.698 10.976 -58.407 1.00 80.31 661 LEU A N 1
ATOM 5414 C CA . LEU A 1 661 ? 73.907 10.172 -57.199 1.00 80.31 661 LEU A CA 1
ATOM 5415 C C . LEU A 1 661 ? 73.980 11.057 -55.953 1.00 80.31 661 LEU A C 1
ATOM 5417 O O . LEU A 1 661 ? 73.222 10.814 -55.020 1.00 80.31 661 LEU A O 1
ATOM 5421 N N . GLY A 1 662 ? 74.774 12.132 -55.986 1.00 78.44 662 GLY A N 1
ATOM 5422 C CA . GLY A 1 662 ? 74.855 13.090 -54.878 1.00 78.44 662 GLY A CA 1
ATOM 5423 C C . GLY A 1 662 ? 73.512 13.758 -54.554 1.00 78.44 662 GLY A C 1
ATOM 5424 O O . GLY A 1 662 ? 73.154 13.904 -53.391 1.00 78.44 662 GLY A O 1
ATOM 5425 N N . THR A 1 663 ? 72.706 14.097 -55.566 1.00 80.00 663 THR A N 1
ATOM 5426 C CA . THR A 1 663 ? 71.354 14.649 -55.350 1.00 80.00 663 THR A CA 1
ATOM 5427 C C . THR A 1 663 ? 70.406 13.633 -54.704 1.00 80.00 663 THR A C 1
ATOM 5429 O O . THR A 1 663 ? 69.648 13.978 -53.798 1.00 80.00 663 THR A O 1
ATOM 5432 N N . ILE A 1 664 ? 70.445 12.365 -55.128 1.00 81.31 664 ILE A N 1
ATOM 5433 C CA . ILE A 1 664 ? 69.642 11.307 -54.498 1.00 81.31 664 ILE A CA 1
ATOM 5434 C C . ILE A 1 664 ? 70.111 11.069 -53.057 1.00 81.31 664 ILE A C 1
ATOM 5436 O O . ILE A 1 664 ? 69.277 10.971 -52.159 1.00 81.31 664 ILE A O 1
ATOM 5440 N N . GLU A 1 665 ? 71.421 11.041 -52.811 1.00 82.88 665 GLU A N 1
ATOM 5441 C CA . GLU A 1 665 ? 72.001 10.909 -51.470 1.00 82.88 665 GLU A CA 1
ATOM 5442 C C . GLU A 1 665 ? 71.559 12.048 -50.550 1.00 82.88 665 GLU A C 1
ATOM 5444 O O . GLU A 1 665 ? 71.137 11.785 -49.424 1.00 82.88 665 GLU A O 1
ATOM 5449 N N . GLU A 1 666 ? 71.560 13.299 -51.015 1.00 81.31 666 GLU A N 1
ATOM 5450 C CA . GLU A 1 666 ? 71.058 14.446 -50.249 1.00 81.31 666 GLU A CA 1
ATOM 5451 C C . GLU A 1 666 ? 69.572 14.296 -49.884 1.00 81.31 666 GLU A C 1
ATOM 5453 O O . GLU A 1 666 ? 69.179 14.552 -48.741 1.00 81.31 666 GLU A O 1
ATOM 5458 N N . HIS A 1 667 ? 68.740 13.832 -50.822 1.00 79.12 667 HIS A N 1
ATOM 5459 C CA . HIS A 1 667 ? 67.307 13.630 -50.591 1.00 79.12 667 HIS A CA 1
ATOM 5460 C C . HIS A 1 667 ? 66.997 12.444 -49.676 1.00 79.12 667 HIS A C 1
ATOM 5462 O O . HIS A 1 667 ? 66.039 12.507 -48.904 1.00 79.12 667 HIS A O 1
ATOM 5468 N N . LEU A 1 668 ? 67.811 11.389 -49.711 1.00 83.12 668 LEU A N 1
ATOM 5469 C CA . LEU A 1 668 ? 67.646 10.219 -48.852 1.00 83.12 668 LEU A CA 1
ATOM 5470 C C . LEU A 1 668 ? 68.278 10.410 -47.465 1.00 83.12 668 LEU A C 1
ATOM 5472 O O . LEU A 1 668 ? 67.775 9.862 -46.485 1.00 83.12 668 LEU A O 1
ATOM 5476 N N . SER A 1 669 ? 69.334 11.218 -47.344 1.00 80.81 669 SER A N 1
ATOM 5477 C CA . SER A 1 669 ? 70.138 11.356 -46.121 1.00 80.81 669 SER A CA 1
ATOM 5478 C C . SER A 1 669 ? 69.331 11.729 -44.879 1.00 80.81 669 SER A C 1
ATOM 5480 O O . SER A 1 669 ? 69.565 11.168 -43.809 1.00 80.81 669 SER A O 1
ATOM 5482 N N . SER A 1 670 ? 68.379 12.662 -44.990 1.00 78.44 670 SER A N 1
ATOM 5483 C CA . SER A 1 670 ? 67.578 13.088 -43.832 1.00 78.44 670 SER A CA 1
ATOM 5484 C C . SER A 1 670 ? 66.604 12.002 -43.378 1.00 78.44 670 SER A C 1
ATOM 5486 O O . SER A 1 670 ? 66.489 11.741 -42.181 1.00 78.44 670 SER A O 1
ATOM 5488 N N . SER A 1 671 ? 65.915 11.362 -44.324 1.00 81.94 671 SER A N 1
ATOM 5489 C CA . SER A 1 671 ? 64.947 10.308 -44.024 1.00 81.94 671 SER A CA 1
ATOM 5490 C C . SER A 1 671 ? 65.630 9.060 -43.478 1.00 81.94 671 SER A C 1
ATOM 5492 O O . SER A 1 671 ? 65.230 8.551 -42.437 1.00 81.94 671 SER A O 1
ATOM 5494 N N . PHE A 1 672 ? 66.722 8.617 -44.105 1.00 86.31 672 PHE A N 1
ATOM 5495 C CA . PHE A 1 672 ? 67.457 7.432 -43.666 1.00 86.31 672 PHE A CA 1
ATOM 5496 C C . PHE A 1 672 ? 68.177 7.629 -42.336 1.00 86.31 672 PHE A C 1
ATOM 5498 O O . PHE A 1 672 ? 68.221 6.696 -41.541 1.00 86.31 672 PHE A O 1
ATOM 5505 N N . ARG A 1 673 ? 68.658 8.840 -42.030 1.00 83.88 673 ARG A N 1
ATOM 5506 C CA . ARG A 1 673 ? 69.150 9.160 -40.681 1.00 83.88 673 ARG A CA 1
ATOM 5507 C C . ARG A 1 673 ? 68.050 8.981 -39.634 1.00 83.88 673 ARG A C 1
ATOM 5509 O O . ARG A 1 673 ? 68.270 8.299 -38.639 1.00 83.88 673 ARG A O 1
ATOM 5516 N N . GLY A 1 674 ? 66.857 9.517 -39.901 1.00 80.56 674 GLY A N 1
ATOM 5517 C CA . GLY A 1 674 ? 65.696 9.338 -39.028 1.00 80.56 674 GLY A CA 1
ATOM 5518 C C . GLY A 1 674 ? 65.259 7.875 -38.903 1.00 80.56 674 GLY A C 1
ATOM 5519 O O . GLY A 1 674 ? 64.902 7.444 -37.814 1.00 80.56 674 GLY A O 1
ATOM 5520 N N . MET A 1 675 ? 65.315 7.093 -39.986 1.00 87.50 675 MET A N 1
ATOM 5521 C CA . MET A 1 675 ? 64.983 5.661 -39.966 1.00 87.50 675 MET A CA 1
ATOM 5522 C C . MET A 1 675 ? 66.002 4.839 -39.167 1.00 87.50 675 MET A C 1
ATOM 5524 O O . MET A 1 675 ? 65.598 3.956 -38.417 1.00 87.50 675 MET A O 1
ATOM 5528 N N . ILE A 1 676 ? 67.302 5.136 -39.285 1.00 84.19 676 ILE A N 1
ATOM 5529 C CA . ILE A 1 676 ? 68.368 4.484 -38.505 1.00 84.19 676 ILE A CA 1
ATOM 5530 C C . ILE A 1 676 ? 68.164 4.741 -37.007 1.00 84.19 676 ILE A C 1
ATOM 5532 O O . ILE A 1 676 ? 68.211 3.794 -36.224 1.00 84.19 676 ILE A O 1
ATOM 5536 N N . GLU A 1 677 ? 67.877 5.988 -36.617 1.00 83.00 677 GLU A N 1
ATOM 5537 C CA . GLU A 1 677 ? 67.590 6.361 -35.223 1.00 83.00 677 GLU A CA 1
ATOM 5538 C C . GLU A 1 677 ? 66.308 5.689 -34.704 1.00 83.00 677 GLU A C 1
ATOM 5540 O O . GLU A 1 677 ? 66.310 5.086 -33.632 1.00 83.00 677 GLU A O 1
ATOM 5545 N N . TYR A 1 678 ? 65.226 5.724 -35.487 1.00 84.81 678 TYR A N 1
ATOM 5546 C CA . TYR A 1 678 ? 63.938 5.119 -35.135 1.00 84.81 678 TYR A CA 1
ATOM 5547 C C . TYR A 1 678 ? 64.016 3.594 -34.968 1.00 84.81 678 TYR A C 1
ATOM 5549 O O . TYR A 1 678 ? 63.414 3.026 -34.054 1.00 84.81 678 TYR A O 1
ATOM 5557 N N . LEU A 1 679 ? 64.786 2.923 -35.826 1.00 84.25 679 LEU A N 1
ATOM 5558 C CA . LEU A 1 679 ? 65.031 1.482 -35.761 1.00 84.25 679 LEU A CA 1
ATOM 5559 C C . LEU A 1 679 ? 66.138 1.092 -34.772 1.00 84.25 679 LEU A C 1
ATOM 5561 O O . LEU A 1 679 ? 66.369 -0.101 -34.593 1.00 84.25 679 LEU A O 1
ATOM 5565 N N . GLN A 1 680 ? 66.812 2.067 -34.147 1.00 83.75 680 GLN A N 1
ATOM 5566 C CA . GLN A 1 680 ? 67.959 1.859 -33.255 1.00 83.75 680 GLN A CA 1
ATOM 5567 C C . GLN A 1 680 ? 69.086 1.032 -33.906 1.00 83.75 680 GLN A C 1
ATOM 5569 O O . GLN A 1 680 ? 69.711 0.181 -33.273 1.00 83.75 680 GLN A O 1
ATOM 5574 N N . LEU A 1 681 ? 69.341 1.261 -35.197 1.00 80.50 681 LEU A N 1
ATOM 5575 C CA . LEU A 1 681 ? 70.422 0.598 -35.928 1.00 80.50 681 LEU A CA 1
ATOM 5576 C C . LEU A 1 681 ? 71.775 1.257 -35.613 1.00 80.50 681 LEU A C 1
ATOM 5578 O O . LEU A 1 681 ? 71.842 2.431 -35.248 1.00 80.50 681 LEU A O 1
ATOM 5582 N N . ALA A 1 682 ? 72.872 0.508 -35.775 1.00 76.94 682 ALA A N 1
ATOM 5583 C CA . ALA A 1 682 ? 74.218 1.051 -35.595 1.00 76.94 682 ALA A CA 1
ATOM 5584 C C . ALA A 1 682 ? 74.454 2.260 -36.530 1.00 76.94 682 ALA A C 1
ATOM 5586 O O . ALA A 1 682 ? 73.988 2.220 -37.673 1.00 76.94 682 ALA A O 1
ATOM 5587 N N . PRO A 1 683 ? 75.175 3.314 -36.094 1.00 70.81 683 PRO A N 1
ATOM 5588 C CA . PRO A 1 683 ? 75.416 4.494 -36.920 1.00 70.81 683 PRO A CA 1
ATOM 5589 C C . PRO A 1 683 ? 76.138 4.103 -38.210 1.00 70.81 683 PRO A C 1
ATOM 5591 O O . PRO A 1 683 ? 77.246 3.568 -38.166 1.00 70.81 683 PRO A O 1
ATOM 5594 N N . VAL A 1 684 ? 75.510 4.362 -39.356 1.00 72.69 684 VAL A N 1
ATOM 5595 C CA . VAL A 1 684 ? 76.106 4.114 -40.672 1.00 72.69 684 VAL A CA 1
ATOM 5596 C C . VAL A 1 684 ? 76.540 5.439 -41.281 1.00 72.69 684 VAL A C 1
ATOM 5598 O O . VAL A 1 684 ? 75.816 6.433 -41.197 1.00 72.69 684 VAL A O 1
ATOM 5601 N N . ASP A 1 685 ? 77.719 5.456 -41.898 1.00 71.12 685 ASP A N 1
ATOM 5602 C CA . ASP A 1 685 ? 78.189 6.614 -42.648 1.00 71.12 685 ASP A CA 1
ATOM 5603 C C . ASP A 1 685 ? 77.355 6.788 -43.929 1.00 71.12 685 ASP A C 1
ATOM 5605 O O . ASP A 1 685 ? 77.385 5.956 -44.836 1.00 71.12 685 ASP A O 1
ATOM 5609 N N . LEU A 1 686 ? 76.576 7.871 -43.974 1.00 72.50 686 LEU A N 1
ATOM 5610 C CA . LEU A 1 686 ? 75.720 8.238 -45.104 1.00 72.50 686 LEU A CA 1
ATOM 5611 C C . LEU A 1 686 ? 76.424 9.183 -46.095 1.00 72.50 686 LEU A C 1
ATOM 5613 O O . LEU A 1 686 ? 75.761 9.715 -46.978 1.00 72.50 686 LEU A O 1
ATOM 5617 N N . SER A 1 687 ? 77.737 9.418 -45.960 1.00 66.25 687 SER A N 1
ATOM 5618 C CA . SER A 1 687 ? 78.508 10.273 -46.879 1.00 66.25 687 SER A CA 1
ATOM 5619 C C . SER A 1 687 ? 78.895 9.590 -48.201 1.00 66.25 687 SER A C 1
ATOM 5621 O O . SER A 1 687 ? 79.183 10.274 -49.180 1.00 66.25 687 SER A O 1
ATOM 5623 N N . SER A 1 688 ? 78.893 8.253 -48.254 1.00 66.25 688 SER A N 1
ATOM 5624 C CA . SER A 1 688 ? 79.001 7.439 -49.483 1.00 66.25 688 SER A CA 1
ATOM 5625 C C . SER A 1 688 ? 78.356 6.054 -49.274 1.00 66.25 688 SER A C 1
ATOM 5627 O O . SER A 1 688 ? 79.049 5.034 -49.201 1.00 66.25 688 SER A O 1
ATOM 5629 N N . PRO A 1 689 ? 77.029 5.996 -49.080 1.00 72.12 689 PRO A N 1
ATOM 5630 C CA . PRO A 1 689 ? 76.337 4.784 -48.654 1.00 72.12 689 PRO A CA 1
ATOM 5631 C C . PRO A 1 689 ? 76.209 3.753 -49.786 1.00 72.12 689 PRO A C 1
ATOM 5633 O O . PRO A 1 689 ? 75.961 4.078 -50.941 1.00 72.12 689 PRO A O 1
ATOM 5636 N N . SER A 1 690 ? 76.329 2.461 -49.467 1.00 80.25 690 SER A N 1
ATOM 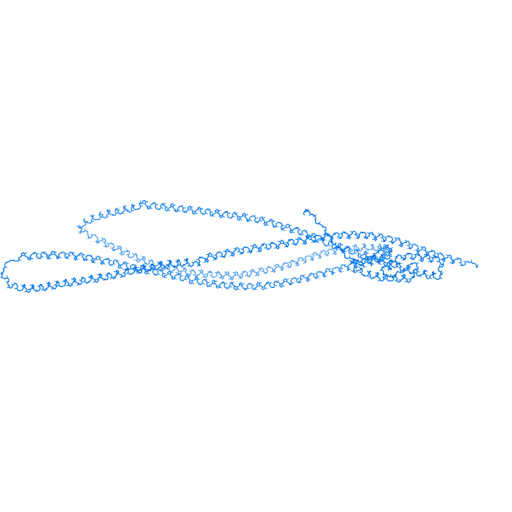5637 C CA . SER A 1 690 ? 76.043 1.412 -50.457 1.00 80.25 690 SER A CA 1
ATOM 5638 C C . SER A 1 690 ? 74.533 1.225 -50.638 1.00 80.25 690 SER A C 1
ATOM 5640 O O . SER A 1 690 ? 73.768 1.353 -49.678 1.00 80.25 690 SER A O 1
ATOM 5642 N N . TYR A 1 691 ? 74.092 0.823 -51.837 1.00 83.81 691 TYR A N 1
ATOM 5643 C CA . TYR A 1 691 ? 72.700 0.416 -52.078 1.00 83.81 691 TYR A CA 1
ATOM 5644 C C . TYR A 1 691 ? 72.172 -0.560 -51.012 1.00 83.81 691 TYR A C 1
ATOM 5646 O O . TYR A 1 691 ? 71.028 -0.452 -50.578 1.00 83.81 691 TYR A O 1
ATOM 5654 N N . PHE A 1 692 ? 73.013 -1.488 -50.546 1.00 82.81 692 PHE A N 1
ATOM 5655 C CA . PHE A 1 692 ? 72.627 -2.483 -49.546 1.00 82.81 692 PHE A CA 1
ATOM 5656 C C . PHE A 1 692 ? 72.258 -1.858 -48.191 1.00 82.81 692 PHE A C 1
ATOM 5658 O O . PHE A 1 692 ? 71.339 -2.336 -47.527 1.00 82.81 692 PHE A O 1
ATOM 5665 N N . VAL A 1 693 ? 72.928 -0.770 -47.795 1.00 83.00 693 VAL A N 1
ATOM 5666 C CA . VAL A 1 693 ? 72.607 -0.017 -46.570 1.00 83.00 693 VAL A CA 1
ATOM 5667 C C . VAL A 1 693 ? 71.233 0.638 -46.687 1.00 83.00 693 VAL A C 1
ATOM 5669 O O . VAL A 1 693 ? 70.417 0.505 -45.770 1.00 83.00 693 VAL A O 1
ATOM 5672 N N . TYR A 1 694 ? 70.952 1.296 -47.816 1.00 87.25 694 TYR A N 1
ATOM 5673 C CA . TYR A 1 694 ? 69.643 1.903 -48.054 1.00 87.25 694 TYR A CA 1
ATOM 5674 C C . TYR A 1 694 ? 68.538 0.852 -48.124 1.00 87.25 694 TYR A C 1
ATOM 5676 O O . TYR A 1 694 ? 67.538 0.961 -47.423 1.00 87.25 694 TYR A O 1
ATOM 5684 N N . LYS A 1 695 ? 68.740 -0.221 -48.887 1.00 88.25 695 LYS A N 1
ATOM 5685 C CA . LYS A 1 695 ? 67.743 -1.281 -49.022 1.00 88.25 695 LYS A CA 1
ATOM 5686 C C . LYS A 1 695 ? 67.389 -1.921 -47.679 1.00 88.25 695 LYS A C 1
ATOM 5688 O O . LYS A 1 695 ? 66.222 -1.973 -47.311 1.00 88.25 695 LYS A O 1
ATOM 5693 N N . ARG A 1 696 ? 68.395 -2.348 -46.911 1.00 86.12 696 ARG A N 1
ATOM 5694 C CA . ARG A 1 696 ? 68.178 -3.044 -45.634 1.00 86.12 696 ARG A CA 1
ATOM 5695 C C . ARG A 1 696 ? 67.514 -2.151 -44.585 1.00 86.12 696 ARG A C 1
ATOM 5697 O O . ARG A 1 696 ? 66.677 -2.614 -43.815 1.00 86.12 696 ARG A O 1
ATOM 5704 N N . THR A 1 697 ? 67.895 -0.875 -44.536 1.00 86.94 697 THR A N 1
ATOM 5705 C CA . THR A 1 697 ? 67.279 0.090 -43.612 1.00 86.94 697 THR A CA 1
ATOM 5706 C C . THR A 1 697 ? 65.818 0.338 -43.983 1.00 86.94 697 THR A C 1
ATOM 5708 O O . THR A 1 697 ? 64.968 0.396 -43.097 1.00 86.94 697 THR A O 1
ATOM 5711 N N . LEU A 1 698 ? 65.518 0.420 -45.283 1.00 89.44 698 LEU A N 1
ATOM 5712 C CA . LEU A 1 698 ? 64.163 0.631 -45.781 1.00 89.44 698 LEU A CA 1
ATOM 5713 C C . LEU A 1 698 ? 63.252 -0.574 -45.518 1.00 89.44 698 LEU A C 1
ATOM 5715 O O . LEU A 1 698 ? 62.156 -0.383 -45.008 1.00 89.44 698 LEU A O 1
ATOM 5719 N N . GLU A 1 699 ? 63.721 -1.797 -45.778 1.00 89.12 699 GLU A N 1
ATOM 5720 C CA . GLU A 1 699 ? 62.965 -3.037 -45.526 1.00 89.12 699 GLU A CA 1
ATOM 5721 C C . GLU A 1 699 ? 62.622 -3.205 -44.032 1.00 89.12 699 GLU A C 1
ATOM 5723 O O . GLU A 1 699 ? 61.495 -3.548 -43.671 1.00 89.12 699 GLU A O 1
ATOM 5728 N N . ASN A 1 700 ? 63.571 -2.900 -43.137 1.00 88.25 700 ASN A N 1
ATOM 5729 C CA . ASN A 1 700 ? 63.326 -2.931 -41.692 1.00 88.25 700 ASN A CA 1
ATOM 5730 C C . ASN A 1 700 ? 62.326 -1.853 -41.247 1.00 88.25 700 ASN A C 1
ATOM 5732 O O . ASN A 1 700 ? 61.504 -2.096 -40.358 1.00 88.25 700 ASN A O 1
ATOM 5736 N N . PHE A 1 701 ? 62.401 -0.661 -41.847 1.00 91.56 701 PHE A N 1
ATOM 5737 C CA . PHE A 1 701 ? 61.475 0.432 -41.568 1.00 91.56 701 PHE A CA 1
ATOM 5738 C C . PHE A 1 701 ? 60.062 0.081 -42.035 1.00 91.56 701 PHE A C 1
ATOM 5740 O O . PHE A 1 701 ? 59.122 0.201 -41.253 1.00 91.56 701 PHE A O 1
ATOM 5747 N N . GLU A 1 702 ? 59.924 -0.422 -43.261 1.00 91.06 702 GLU A N 1
ATOM 5748 C CA . GLU A 1 702 ? 58.667 -0.892 -43.846 1.00 91.06 702 GLU A CA 1
ATOM 5749 C C . GLU A 1 702 ? 58.016 -1.974 -42.975 1.00 91.06 702 GLU A C 1
ATOM 5751 O O . GLU A 1 702 ? 56.852 -1.846 -42.602 1.00 91.06 702 GLU A O 1
ATOM 5756 N N . GLY A 1 703 ? 58.783 -2.972 -42.524 1.00 87.94 703 GLY A N 1
ATOM 5757 C CA . GLY A 1 703 ? 58.267 -4.022 -41.641 1.00 87.94 703 GLY A CA 1
ATOM 5758 C C . GLY A 1 703 ? 57.810 -3.530 -40.259 1.00 87.94 703 GLY A C 1
ATOM 5759 O O . GLY A 1 703 ? 56.923 -4.127 -39.644 1.00 87.94 703 GLY A O 1
ATOM 5760 N N . ARG A 1 704 ? 58.391 -2.450 -39.721 1.00 88.88 704 ARG A N 1
ATOM 5761 C CA . ARG A 1 704 ? 57.917 -1.834 -38.466 1.00 88.88 704 ARG A CA 1
ATOM 5762 C C . ARG A 1 704 ? 56.711 -0.927 -38.706 1.00 88.88 704 ARG A C 1
ATOM 5764 O O . ARG A 1 704 ? 55.746 -1.006 -37.952 1.00 88.88 704 ARG A O 1
ATOM 5771 N N . PHE A 1 705 ? 56.740 -0.138 -39.773 1.00 90.31 705 PHE A N 1
ATOM 5772 C CA . PHE A 1 705 ? 55.646 0.739 -40.162 1.00 90.31 705 PHE A CA 1
ATOM 5773 C C . PHE A 1 705 ? 54.360 -0.041 -40.471 1.00 90.31 705 PHE A C 1
ATOM 5775 O O . PHE A 1 705 ? 53.305 0.333 -39.970 1.00 90.31 705 PHE A O 1
ATOM 5782 N N . GLU A 1 706 ? 54.433 -1.159 -41.197 1.00 88.88 706 GLU A N 1
ATOM 5783 C CA . GLU A 1 706 ? 53.246 -1.973 -41.494 1.00 88.88 706 GLU A CA 1
ATOM 5784 C C . GLU A 1 706 ? 52.652 -2.634 -40.241 1.00 88.88 706 GLU A C 1
ATOM 5786 O O . GLU A 1 706 ? 51.430 -2.716 -40.106 1.00 88.88 706 GLU A O 1
ATOM 5791 N N . ARG A 1 707 ? 53.485 -3.016 -39.262 1.00 87.00 707 ARG A N 1
ATOM 5792 C CA . ARG A 1 707 ? 52.993 -3.504 -37.962 1.00 87.00 707 ARG A CA 1
ATOM 5793 C C . ARG A 1 707 ? 52.182 -2.435 -37.233 1.00 87.00 707 ARG A C 1
ATOM 5795 O O . ARG A 1 707 ? 51.033 -2.687 -36.879 1.00 87.00 707 ARG A O 1
ATOM 5802 N N . ILE A 1 708 ? 52.727 -1.231 -37.097 1.00 86.69 708 ILE A N 1
ATOM 5803 C CA . ILE A 1 708 ? 52.051 -0.122 -36.405 1.00 86.69 708 ILE A CA 1
ATOM 5804 C C . ILE A 1 708 ? 50.824 0.347 -37.188 1.00 86.69 708 ILE A C 1
ATOM 5806 O O . ILE A 1 708 ? 49.787 0.644 -36.600 1.00 86.69 708 ILE A O 1
ATOM 5810 N N . SER A 1 709 ? 50.898 0.356 -38.521 1.00 84.44 709 SER A N 1
ATOM 5811 C CA . SER A 1 709 ? 49.746 0.638 -39.373 1.00 84.44 709 SER A CA 1
ATOM 5812 C C . SER A 1 709 ? 48.617 -0.361 -39.127 1.00 84.44 709 SER A C 1
ATOM 5814 O O . SER A 1 709 ? 47.467 0.058 -39.031 1.00 84.44 709 SER A O 1
ATOM 5816 N N . SER A 1 710 ? 48.917 -1.656 -38.998 1.00 84.19 710 SER A N 1
ATOM 5817 C CA . SER A 1 710 ? 47.899 -2.676 -38.716 1.00 84.19 710 SER A CA 1
ATOM 5818 C C . SER A 1 710 ? 47.320 -2.575 -37.298 1.00 84.19 710 SER A C 1
ATOM 5820 O O . SER A 1 710 ? 46.146 -2.872 -37.077 1.00 84.19 710 SER A O 1
ATOM 5822 N N . GLU A 1 711 ? 48.120 -2.114 -36.336 1.00 82.12 711 GLU A N 1
ATOM 5823 C CA . GLU A 1 711 ? 47.705 -1.926 -34.945 1.00 82.12 711 GLU A CA 1
ATOM 5824 C C . GLU A 1 711 ? 46.850 -0.663 -34.759 1.00 82.12 711 GLU A C 1
ATOM 5826 O O . GLU A 1 711 ? 45.922 -0.643 -33.946 1.00 82.12 711 GLU A O 1
ATOM 5831 N N . SER A 1 712 ? 47.087 0.357 -35.587 1.00 79.00 712 SER A N 1
ATOM 5832 C CA . SER A 1 712 ? 46.342 1.618 -35.587 1.00 79.00 712 SER A CA 1
ATOM 5833 C C . SER A 1 712 ? 44.850 1.463 -35.879 1.00 79.00 712 SER A C 1
ATOM 5835 O O . SER A 1 712 ? 44.054 2.210 -35.324 1.00 79.00 712 SER A O 1
ATOM 5837 N N . ASP A 1 713 ? 44.431 0.448 -36.641 1.00 70.75 713 ASP A N 1
ATOM 5838 C CA . ASP A 1 713 ? 43.006 0.194 -36.887 1.00 70.75 713 ASP A CA 1
ATOM 5839 C C . ASP A 1 713 ? 42.265 -0.351 -35.649 1.00 70.75 713 ASP A C 1
ATOM 5841 O O . ASP A 1 713 ? 41.039 -0.270 -35.590 1.00 70.75 713 ASP A O 1
ATOM 5845 N N . LYS A 1 714 ? 42.984 -0.889 -34.650 1.00 72.94 714 LYS A N 1
ATOM 5846 C CA . LYS A 1 714 ? 42.396 -1.494 -33.438 1.00 72.94 714 LYS A CA 1
ATOM 5847 C C . LYS A 1 714 ? 42.654 -0.687 -32.167 1.00 72.94 714 LYS A C 1
ATOM 5849 O O . LYS A 1 714 ? 41.794 -0.646 -31.293 1.00 72.94 714 LYS A O 1
ATOM 5854 N N . ARG A 1 715 ? 43.821 -0.048 -32.061 1.00 77.75 715 ARG A N 1
ATOM 5855 C CA . ARG A 1 715 ? 44.310 0.631 -30.846 1.00 77.75 715 ARG A CA 1
ATOM 5856 C C . ARG A 1 715 ? 44.566 2.125 -31.067 1.00 77.75 715 ARG A C 1
ATOM 5858 O O . ARG A 1 715 ? 45.359 2.724 -30.354 1.00 77.75 715 ARG A O 1
ATOM 5865 N N . LEU A 1 716 ? 43.886 2.762 -32.030 1.00 67.38 716 LEU A N 1
ATOM 5866 C CA . LEU A 1 716 ? 44.123 4.176 -32.374 1.00 67.38 716 LEU A CA 1
ATOM 5867 C C . LEU A 1 716 ? 44.024 5.140 -31.181 1.00 67.38 716 LEU A C 1
ATOM 5869 O O . LEU A 1 716 ? 44.687 6.172 -31.165 1.00 67.38 716 LEU A O 1
ATOM 5873 N N . MET A 1 717 ? 43.167 4.833 -30.205 1.00 66.19 717 MET A N 1
ATOM 5874 C CA . MET A 1 717 ? 42.947 5.691 -29.034 1.00 66.19 717 MET A CA 1
ATOM 5875 C C . MET A 1 717 ? 44.076 5.593 -28.003 1.00 66.19 717 MET A C 1
ATOM 5877 O O . MET A 1 717 ? 44.091 6.348 -27.034 1.00 66.19 717 MET A O 1
ATOM 5881 N N . GLU A 1 718 ? 45.030 4.687 -28.202 1.00 76.12 718 GLU A N 1
ATOM 5882 C CA . GLU A 1 718 ? 46.197 4.582 -27.348 1.00 76.12 718 GLU A CA 1
ATOM 5883 C C . GLU A 1 718 ? 47.277 5.561 -27.799 1.00 76.12 718 GLU A C 1
ATOM 5885 O O . GLU A 1 718 ? 47.728 5.567 -28.949 1.00 76.12 718 GLU A O 1
ATOM 5890 N N . LEU A 1 719 ? 47.711 6.393 -26.853 1.00 72.81 719 LEU A N 1
ATOM 5891 C CA . LEU A 1 719 ? 48.716 7.432 -27.074 1.00 72.81 719 LEU A CA 1
ATOM 5892 C C . LEU A 1 719 ? 50.029 6.871 -27.641 1.00 72.81 719 LEU A C 1
ATOM 5894 O O . LEU A 1 719 ? 50.713 7.564 -28.392 1.00 72.81 719 LEU A O 1
ATOM 5898 N N . GLU A 1 720 ? 50.359 5.619 -27.323 1.00 75.38 720 GLU A N 1
ATOM 5899 C CA . GLU A 1 720 ? 51.566 4.932 -27.790 1.00 75.38 720 GLU A CA 1
ATOM 5900 C C . GLU A 1 720 ? 51.551 4.710 -29.310 1.00 75.38 720 GLU A C 1
ATOM 5902 O O . GLU A 1 720 ? 52.507 5.081 -29.992 1.00 75.38 720 GLU A O 1
ATOM 5907 N N . VAL A 1 721 ? 50.440 4.214 -29.867 1.00 79.38 721 VAL A N 1
ATOM 5908 C CA . VAL A 1 721 ? 50.299 3.956 -31.312 1.00 79.38 721 VAL A CA 1
ATOM 5909 C C . VAL A 1 721 ? 50.307 5.266 -32.104 1.00 79.38 721 VAL A C 1
ATOM 5911 O O . VAL A 1 721 ? 50.942 5.363 -33.157 1.00 79.38 721 VAL A O 1
ATOM 5914 N N . GLN A 1 722 ? 49.664 6.316 -31.579 1.00 76.50 722 GLN A N 1
ATOM 5915 C CA . GLN A 1 722 ? 49.690 7.644 -32.201 1.00 76.50 722 GLN A CA 1
ATOM 5916 C C . GLN A 1 722 ? 51.086 8.274 -32.174 1.00 76.50 722 GLN A C 1
ATOM 5918 O O . GLN A 1 722 ? 51.522 8.865 -33.167 1.00 76.50 722 GLN A O 1
ATOM 5923 N N . ALA A 1 723 ? 51.800 8.144 -31.053 1.00 80.00 723 ALA A N 1
ATOM 5924 C CA . ALA A 1 723 ? 53.170 8.622 -30.933 1.00 80.00 723 ALA A CA 1
ATOM 5925 C C . ALA A 1 723 ? 54.098 7.887 -31.910 1.00 80.00 723 ALA A C 1
ATOM 5927 O O . ALA A 1 723 ? 54.920 8.526 -32.570 1.00 80.00 723 ALA A O 1
ATOM 5928 N N . GLU A 1 724 ? 53.935 6.573 -32.068 1.00 82.56 724 GLU A N 1
ATOM 5929 C CA . GLU A 1 724 ? 54.773 5.778 -32.964 1.00 82.56 724 GLU A CA 1
ATOM 5930 C C . GLU A 1 724 ? 54.488 6.055 -34.450 1.00 82.56 724 GLU A C 1
ATOM 5932 O O . GLU A 1 724 ? 55.430 6.226 -35.228 1.00 82.56 724 GLU A O 1
ATOM 5937 N N . LEU A 1 725 ? 53.217 6.217 -34.845 1.00 84.00 725 LEU A N 1
ATOM 5938 C CA . LEU A 1 725 ? 52.842 6.670 -36.194 1.00 84.00 725 LEU A CA 1
ATOM 5939 C C . LEU A 1 725 ? 53.420 8.051 -36.514 1.00 84.00 725 LEU A C 1
ATOM 5941 O O . LEU A 1 725 ? 53.927 8.282 -37.614 1.00 84.00 725 LEU A O 1
ATOM 5945 N N . LYS A 1 726 ? 53.380 8.969 -35.544 1.00 83.44 726 LYS A N 1
ATOM 5946 C CA . LYS A 1 726 ? 53.952 10.311 -35.682 1.00 83.44 726 LYS A CA 1
ATOM 5947 C C . LYS A 1 726 ? 55.470 10.257 -35.877 1.00 83.44 726 LYS A C 1
ATOM 5949 O O . LYS A 1 726 ? 55.997 10.972 -36.728 1.00 83.44 726 LYS A O 1
ATOM 5954 N N . LEU A 1 727 ? 56.169 9.393 -35.140 1.00 83.38 727 LEU A N 1
ATOM 5955 C CA . LEU A 1 727 ? 57.608 9.172 -35.312 1.00 83.38 727 LEU A CA 1
ATOM 5956 C C . LEU A 1 727 ? 57.932 8.591 -36.694 1.00 83.38 727 LEU A C 1
ATOM 5958 O O . LEU A 1 727 ? 58.799 9.125 -37.386 1.00 83.38 727 LEU A O 1
ATOM 5962 N N . ALA A 1 728 ? 57.193 7.574 -37.142 1.00 84.62 728 ALA A N 1
ATOM 5963 C CA . ALA A 1 728 ? 57.357 7.008 -38.480 1.00 84.62 728 ALA A CA 1
ATOM 5964 C C . ALA A 1 728 ? 57.105 8.054 -39.587 1.00 84.62 728 ALA A C 1
ATOM 5966 O O . ALA A 1 728 ? 57.829 8.097 -40.586 1.00 84.62 728 ALA A O 1
ATOM 5967 N N . ALA A 1 729 ? 56.132 8.954 -39.395 1.00 83.50 729 ALA A N 1
ATOM 5968 C CA . ALA A 1 729 ? 55.869 10.056 -40.320 1.00 83.50 729 ALA A CA 1
ATOM 5969 C C . ALA A 1 729 ? 57.058 11.021 -40.392 1.00 83.50 729 ALA A C 1
ATOM 5971 O O . ALA A 1 729 ? 57.489 11.394 -41.485 1.00 83.50 729 ALA A O 1
ATOM 5972 N N . PHE A 1 730 ? 57.651 11.378 -39.250 1.00 83.31 730 PHE A N 1
ATOM 5973 C CA . PHE A 1 730 ? 58.838 12.233 -39.226 1.00 83.31 730 PHE A CA 1
ATOM 5974 C C . PHE A 1 730 ? 60.022 11.626 -39.987 1.00 83.31 730 PHE A C 1
ATOM 5976 O O . PHE A 1 730 ? 60.688 12.352 -40.732 1.00 83.31 730 PHE A O 1
ATOM 5983 N N . CYS A 1 731 ? 60.238 10.311 -39.887 1.00 83.69 731 CYS A N 1
ATOM 5984 C CA . CYS A 1 731 ? 61.274 9.616 -40.655 1.00 83.69 731 CYS A CA 1
ATOM 5985 C C . CYS A 1 731 ? 61.036 9.716 -42.175 1.00 83.69 731 CYS A C 1
ATOM 5987 O O . CYS A 1 731 ? 61.962 9.998 -42.934 1.00 83.69 731 CYS A O 1
ATOM 5989 N N . LEU A 1 732 ? 59.796 9.536 -42.640 1.00 80.75 732 LEU A N 1
ATOM 5990 C CA . LEU A 1 732 ? 59.459 9.540 -44.072 1.00 80.75 732 LEU A CA 1
ATOM 5991 C C . LEU A 1 732 ? 59.456 10.936 -44.711 1.00 80.75 732 LEU A C 1
ATOM 5993 O O . LEU A 1 732 ? 59.828 11.093 -45.879 1.00 80.75 732 LEU A O 1
ATOM 5997 N N . PHE A 1 733 ? 59.044 11.955 -43.957 1.00 78.50 733 PHE A N 1
ATOM 5998 C CA . PHE A 1 733 ? 58.890 13.321 -44.464 1.00 78.50 733 PHE A CA 1
ATOM 5999 C C . PHE A 1 733 ? 60.081 14.242 -44.155 1.00 78.50 733 PHE A C 1
ATOM 6001 O O . PHE A 1 733 ? 60.145 15.342 -44.699 1.00 78.50 733 PHE A O 1
ATOM 6008 N N . GLY A 1 734 ? 61.055 13.799 -43.350 1.00 63.31 734 GLY A N 1
ATOM 6009 C CA . GLY A 1 734 ? 62.328 14.507 -43.163 1.00 63.31 734 GLY A CA 1
ATOM 6010 C C . GLY A 1 734 ? 62.227 15.805 -42.352 1.00 63.31 734 GLY A C 1
ATOM 6011 O O . GLY A 1 734 ? 63.005 16.734 -42.566 1.00 63.31 734 GLY A O 1
ATOM 6012 N N . LEU A 1 735 ? 61.275 15.890 -41.420 1.00 58.03 735 LEU A N 1
ATOM 6013 C CA . LEU A 1 735 ? 61.107 17.051 -40.540 1.00 58.03 735 LEU A CA 1
ATOM 6014 C C . LEU A 1 735 ? 62.136 17.009 -39.394 1.00 58.03 735 LEU A C 1
ATOM 6016 O O . LEU A 1 735 ? 62.364 15.966 -38.784 1.00 58.03 735 LEU A O 1
ATOM 6020 N N . ARG A 1 736 ? 62.808 18.138 -39.119 1.00 47.72 736 ARG A N 1
ATOM 6021 C CA . ARG A 1 736 ? 63.940 18.217 -38.173 1.00 47.72 736 ARG A CA 1
ATOM 6022 C C . ARG A 1 736 ? 63.549 17.870 -36.722 1.00 47.72 736 ARG A C 1
ATOM 6024 O O . ARG A 1 736 ? 62.756 18.587 -36.127 1.00 47.72 736 ARG A O 1
ATOM 6031 N N . ARG A 1 737 ? 64.295 16.898 -36.168 1.00 44.69 737 ARG A N 1
ATOM 6032 C CA . ARG A 1 737 ? 64.588 16.549 -34.753 1.00 44.69 737 ARG A CA 1
ATOM 6033 C C . ARG A 1 737 ? 63.408 16.256 -33.811 1.00 44.69 737 ARG A C 1
ATOM 6035 O O . ARG A 1 737 ? 62.645 17.146 -33.459 1.00 44.69 737 ARG A O 1
ATOM 6042 N N . TYR A 1 738 ? 63.439 15.056 -33.224 1.00 37.81 738 TYR A N 1
ATOM 6043 C CA . TYR A 1 738 ? 62.907 14.797 -31.885 1.00 37.81 738 TYR A CA 1
ATOM 6044 C C . TYR A 1 738 ? 63.916 13.965 -31.079 1.00 37.81 738 TYR A C 1
ATOM 6046 O O . TYR A 1 738 ? 64.373 12.924 -31.542 1.00 37.81 738 TYR A O 1
ATOM 6054 N N . SER A 1 739 ? 64.288 14.444 -29.893 1.00 38.00 739 SER A N 1
ATOM 6055 C CA . SER A 1 739 ? 65.013 13.682 -28.869 1.00 38.00 739 SER A CA 1
ATOM 6056 C C . SER A 1 739 ? 64.018 12.802 -28.112 1.00 38.00 739 SER A C 1
ATOM 6058 O O . SER A 1 739 ? 62.963 13.287 -27.708 1.00 38.00 739 SER A O 1
ATOM 6060 N N . ALA A 1 740 ? 64.341 11.519 -27.935 1.00 30.83 740 ALA A N 1
ATOM 6061 C CA . ALA A 1 740 ? 63.503 10.558 -27.216 1.00 30.83 740 ALA A CA 1
ATOM 6062 C C . ALA A 1 740 ? 63.100 11.075 -25.814 1.00 30.83 740 ALA A C 1
ATOM 6064 O O . ALA A 1 740 ? 63.931 11.705 -25.153 1.00 30.83 740 ALA A O 1
ATOM 6065 N N . PRO A 1 741 ? 61.876 10.803 -25.317 1.00 33.75 741 PRO A N 1
ATOM 6066 C CA . PRO A 1 741 ? 61.553 11.051 -23.918 1.00 33.75 741 PRO A CA 1
ATOM 6067 C C . PRO A 1 741 ? 62.396 10.104 -23.057 1.00 33.75 741 PRO A C 1
ATOM 6069 O O . PRO A 1 741 ? 62.282 8.884 -23.174 1.00 33.75 741 PRO A O 1
ATOM 6072 N N . SER A 1 742 ? 63.267 10.655 -22.212 1.00 30.78 742 SER A N 1
ATOM 6073 C CA . SER A 1 742 ? 63.895 9.890 -21.136 1.00 30.78 742 SER A CA 1
ATOM 6074 C C . SER A 1 742 ? 62.810 9.400 -20.182 1.00 30.78 742 SER A C 1
ATOM 6076 O O . SER A 1 742 ? 61.907 10.165 -19.840 1.00 30.78 742 SER A O 1
ATOM 6078 N N . ALA A 1 743 ? 62.922 8.143 -19.756 1.00 33.81 743 ALA A N 1
ATOM 6079 C CA . ALA A 1 743 ? 62.078 7.531 -18.740 1.00 33.81 743 ALA A CA 1
ATOM 6080 C C . ALA A 1 743 ? 61.830 8.484 -17.559 1.00 33.81 743 ALA A C 1
ATOM 6082 O O . ALA A 1 743 ? 62.757 9.123 -17.056 1.00 33.81 743 ALA A O 1
ATOM 6083 N N . ALA A 1 744 ? 60.568 8.574 -17.148 1.00 31.80 744 ALA A N 1
ATOM 6084 C CA . ALA A 1 744 ? 60.150 9.291 -15.960 1.00 31.80 744 ALA A CA 1
ATOM 6085 C C . ALA A 1 744 ? 60.952 8.805 -14.742 1.00 31.80 744 ALA A C 1
ATOM 6087 O O . ALA A 1 744 ? 60.906 7.629 -14.388 1.00 31.80 744 ALA A O 1
ATOM 6088 N N . SER A 1 745 ? 61.681 9.715 -14.100 1.00 31.94 745 SER A N 1
ATOM 6089 C CA . SER A 1 745 ? 62.007 9.587 -12.687 1.00 31.94 745 SER A CA 1
ATOM 6090 C C . SER A 1 745 ? 60.872 10.234 -11.904 1.00 31.94 745 SER A C 1
ATOM 6092 O O . SER A 1 745 ? 60.698 11.455 -11.945 1.00 31.94 745 SER A O 1
ATOM 6094 N N . ASP A 1 746 ? 60.103 9.400 -11.215 1.00 39.50 746 ASP A N 1
ATOM 6095 C CA . ASP A 1 746 ? 59.184 9.803 -10.161 1.00 39.50 746 ASP A CA 1
ATOM 6096 C C . ASP A 1 746 ? 59.919 10.648 -9.115 1.00 39.50 746 ASP A C 1
ATOM 6098 O O . ASP A 1 746 ? 60.703 10.137 -8.318 1.00 39.50 746 ASP A O 1
ATOM 6102 N N . SER A 1 747 ? 59.658 11.953 -9.098 1.00 35.16 747 SER A N 1
ATOM 6103 C CA . SER A 1 747 ? 59.832 12.780 -7.904 1.00 35.16 747 SER A CA 1
ATOM 6104 C C . SER A 1 747 ? 59.054 14.087 -8.052 1.00 35.16 747 SER A C 1
ATOM 6106 O O . SER A 1 747 ? 59.609 15.133 -8.387 1.00 35.16 747 SER A O 1
ATOM 6108 N N . THR A 1 748 ? 57.748 14.046 -7.800 1.00 29.48 748 THR A N 1
ATOM 6109 C CA . THR A 1 748 ? 57.003 15.247 -7.401 1.00 29.48 748 THR A CA 1
ATOM 6110 C C . THR A 1 748 ? 56.807 15.198 -5.893 1.00 29.48 748 THR A C 1
ATOM 6112 O O . THR A 1 748 ? 55.869 14.609 -5.365 1.00 29.48 748 THR A O 1
ATOM 6115 N N . THR A 1 749 ? 57.749 15.815 -5.185 1.00 31.22 749 THR A N 1
ATOM 6116 C CA . THR A 1 749 ? 57.565 16.255 -3.807 1.00 31.22 749 THR A CA 1
ATOM 6117 C C . THR A 1 749 ? 56.443 17.289 -3.775 1.00 31.22 749 THR A C 1
ATOM 6119 O O . THR A 1 749 ? 56.528 18.359 -4.377 1.00 31.22 749 THR A O 1
ATOM 6122 N N . PHE A 1 750 ? 55.375 16.933 -3.067 1.00 28.20 750 PHE A N 1
ATOM 6123 C CA . PHE A 1 750 ? 54.307 17.825 -2.639 1.00 28.20 750 PHE A CA 1
ATOM 6124 C C . PHE A 1 750 ? 54.875 19.047 -1.906 1.00 28.20 750 PHE A C 1
ATOM 6126 O O . PHE A 1 750 ? 55.677 18.906 -0.984 1.00 28.20 750 PHE A O 1
ATOM 6133 N N . SER A 1 751 ? 54.382 20.231 -2.260 1.00 26.61 751 SER A N 1
ATOM 6134 C CA . SER A 1 751 ? 54.463 21.431 -1.428 1.00 26.61 751 SER A CA 1
ATOM 6135 C C . SER A 1 751 ? 53.036 21.974 -1.279 1.00 26.61 751 SER A C 1
ATOM 6137 O O . SER A 1 751 ? 52.421 22.305 -2.297 1.00 26.61 751 SER A O 1
ATOM 6139 N N . PRO A 1 752 ? 52.447 22.001 -0.068 1.00 31.06 752 PRO A N 1
ATOM 6140 C CA . PRO A 1 752 ? 51.078 22.452 0.124 1.00 31.06 752 PRO A CA 1
ATOM 6141 C C . PRO A 1 752 ? 51.059 23.981 0.201 1.00 31.06 752 PRO A C 1
ATOM 6143 O O . PRO A 1 752 ? 51.527 24.576 1.171 1.00 31.06 752 PRO A O 1
ATOM 6146 N N . ALA A 1 753 ? 50.512 24.626 -0.829 1.00 27.30 753 ALA A N 1
ATOM 6147 C CA . ALA A 1 753 ? 50.157 26.034 -0.750 1.00 27.30 753 ALA A CA 1
ATOM 6148 C C . ALA A 1 753 ? 48.847 26.173 0.035 1.00 27.30 753 ALA A C 1
ATOM 6150 O O . ALA A 1 753 ? 47.817 25.587 -0.294 1.00 27.30 753 ALA A O 1
ATOM 6151 N N . SER A 1 754 ? 48.960 26.945 1.105 1.00 29.67 754 SER A N 1
ATOM 6152 C CA . SER A 1 754 ? 47.957 27.331 2.081 1.00 29.67 754 SER A CA 1
ATOM 6153 C C . SER A 1 754 ? 46.640 27.832 1.487 1.00 29.67 754 SER A C 1
ATOM 6155 O O . SER A 1 754 ? 46.603 28.695 0.612 1.00 29.67 754 SER A O 1
ATOM 6157 N N . SER A 1 755 ? 45.571 27.345 2.104 1.00 32.41 755 SER A N 1
ATOM 6158 C CA . SER A 1 755 ? 44.216 27.880 2.142 1.00 32.41 755 SER A CA 1
ATOM 6159 C C . SER A 1 755 ? 44.149 29.383 2.436 1.00 32.41 755 SER A C 1
ATOM 6161 O O . SER A 1 755 ? 44.670 29.841 3.452 1.00 32.41 755 SER A O 1
ATOM 6163 N N . SER A 1 756 ? 43.400 30.120 1.617 1.00 35.19 756 SER A N 1
ATOM 6164 C CA . SER A 1 756 ? 42.705 31.343 2.028 1.00 35.19 756 SER A CA 1
ATOM 6165 C C . SER A 1 756 ? 41.708 31.743 0.946 1.00 35.19 756 SER A C 1
ATOM 6167 O O . SER A 1 756 ? 42.065 32.525 0.071 1.00 35.19 756 SER A O 1
ATOM 6169 N N . ILE A 1 757 ? 40.463 31.268 1.028 1.00 28.92 757 ILE A N 1
ATOM 6170 C CA . ILE A 1 757 ? 39.316 32.017 0.499 1.00 28.92 757 ILE A CA 1
ATOM 6171 C C . ILE A 1 757 ? 38.190 31.943 1.532 1.00 28.92 757 ILE A C 1
ATOM 6173 O O . ILE A 1 757 ? 37.590 30.898 1.768 1.00 28.92 757 ILE A O 1
ATOM 6177 N N . ARG A 1 758 ? 38.012 33.090 2.190 1.00 35.47 758 ARG A N 1
ATOM 6178 C CA . ARG A 1 758 ? 36.786 33.563 2.826 1.00 35.47 758 ARG A CA 1
ATOM 6179 C C . ARG A 1 758 ? 35.705 33.773 1.758 1.00 35.47 758 ARG A C 1
ATOM 6181 O O . ARG A 1 758 ? 36.035 34.202 0.658 1.00 35.47 758 ARG A O 1
ATOM 6188 N N . ASP A 1 759 ? 34.458 33.577 2.176 1.00 35.19 759 ASP A N 1
ATOM 6189 C CA . ASP A 1 759 ? 33.233 34.169 1.619 1.00 35.19 759 ASP A CA 1
ATOM 6190 C C . ASP A 1 759 ? 32.808 33.705 0.208 1.00 35.19 759 ASP A C 1
ATOM 6192 O O . ASP A 1 759 ? 33.181 34.307 -0.797 1.00 35.19 759 ASP A O 1
ATOM 6196 N N . PHE A 1 760 ? 31.988 32.648 0.128 1.00 33.41 760 PHE A N 1
ATOM 6197 C CA . PHE A 1 760 ? 30.525 32.721 -0.078 1.00 33.41 760 PHE A CA 1
ATOM 6198 C C . PHE A 1 760 ? 29.890 31.326 -0.020 1.00 33.41 760 PHE A C 1
ATOM 6200 O O . PHE A 1 760 ? 30.461 30.394 -0.633 1.00 33.41 760 PHE A O 1
#

Sequence (760 aa):
MPSSIFCYQITSKRHQVRCQDEIFEAYRQIGSELKHSLRAFESNNVYLSNKLSHLLHEVDVLKRTREIQKNTLVDLQIRAEKLDQSKQTMIRECLLDKNAKLETLNKEFGGVWEDEQYVTETHDKIRNLLENDKSEMEDFYDKVRQEHANQIKFSDEYGQNIDNLFKVCYQKVKDAIEEERNVELELEEALQQCKNTFGLKEKYEFELQEKSSNLELIAKEVSVLNDRVSKCKEDLNAILEENSKLKDEVANSRSAHTAEQSKKLALIDDLEKEIADKTTDLNEMESKLSDAMQENKYLSEQMETAVNQVRSTSTDVSELNDQIEELNKKILAGKFNLKELEDQVFELRGIHKIEERISSRKVVVAEKLTAQNSAIEELENKLRELHGDLEKANTKQQELKSAEEEMTMRNESAKKEVDGLLEELGELQVSRFQSLERQLSELKSKSQTLKQQIEEMENRLNSASKEIAVLKEENVALDQELKEASVREEQATEKFKYFHKEQARLEAMKNTISQVKEELLKIKTSREFRVDVEQLKVEVQKVQREIDEKKHQHEAQKESIQESFKMTLGSLEKQMEKLQKASEEEMRSRQSWLERLHVSVPQLQQEIDSCKDDLLRTTRKNISMMRERLMVTNRLVESYRMLQAQSEKANGKDFTVVRLLGTIEEHLSSSFRGMIEYLQLAPVDLSSPSYFVYKRTLENFEGRFERISSESDKRLMELEVQAELKLAAFCLFGLRRYSAPSAASDSTTFSPASSSIRDF

Foldseek 3Di:
DDDVVVVVVVVVVVVVVVVVVVVVVVVVVVVVVLVVVVVVVVVVVVVVVVVVVVVVVVVVVVVVVVVVVVVVVVVVVVVVVVVVVVVVVVVVVVVVVVVVVVVVVVVVVCCVVVCCVVVVVVVVVVVVVVVVVVVVVVVVVVVVVVVVVVVVVVVVVVVVVVVVVVVVVVVVVVVVVVVVVVVVVVVVVVVVVPPDDDDDDVPVVVVVVVVVVVVVVVVVVVVVVVVVVVVVVVVVVVVVVVVVVVVVVVVVVVVVVVVVVVVVVVVVVVVVVVVVVVVVVVVVVVVVVVVVVVVVVVVVVVVVVVVVVVVVVVVVVVVVVVVVVVVVVVVVVVVVVVVVVVVVVVVVPPCPVVVVVVVVVVVVVVVVVVVVVVVVVVVVVVVVVVVVVVVVVVVVVVVVVVVVVVVVVVVVVVVVVVVVVVVVVVCCVPVVVVVVVVVVVVVVVVVVVVVVVVVVVVVVVVVVVVVVVVVVVVVVVVVVVVVVVVVVVVVPPPPPPPCPVVVVVVVVVVVVVVVVVVVVVCVVVDPVVVVVVVVVVVVVVVVVVVVVVVVVVVVVVVVVVVVVVVVVVVVVVVVVVVVVVVVVVVVVVVVVVVVVCVVVVVVVVVVVVVVVVVLLVVLLVLLVVLVVLLVVLVVLLVVLVVLVVVCVVVVNPPPVSVVSNVVSLVVLVLLLVLLCVLLVHDDDDSPPDDSVSSVVSSVSLVVVSVVLVVVCVPPVVDPVSVVSNVSSSCSSSRDDDDDDDDDDDDDDDDDDDDDDDDDD

Radius of gyration: 76.03 Å; chains: 1; bounding box: 174×65×234 Å

pLDDT: mean 73.54, std 14.22, range [26.61, 91.56]

Secondary structure (DSSP, 8-state):
--SHHHHHHHHHHHHHHHHHHHHHHHHHHHHHHHHHHHHHHHHHHHHHHHHHHHHHHHHHHHHHHHHHHHHHHHHHHHHHHHHHHHHHHHHHHHHHHHHHHHHHHHHHHHHHHH-HHHHHHHHHHHHHHHHHHHHHHHHHHHHHHHHHHHHHHHHHHHHHHHHHHHHHHHHHHHHHHHHHHHHHHHHHHHTTT-SS----HHHHHHHHHHHHHHHHHHHHHHHHHHHHHHHHHHHHHHHHHHHHHHHHHHHHHHHHHHHHHHHHHHHHHHHHHHHHHHHHHHHHHHHHHHHHHHHHHHHHHHHHHHHHHHHHHHHHHHHHHHHHHHHHHHHHHHHHHHHHHHHHHHHTT-THHHHHHHHHHHHHHHHHHHHHHHHHHHHHHHHHHHHHHHHHHHHHHHHHHHHHHHHHHHHHHHHHHHHHHHHHHHHHHHHHHHHHHHHHHHHHHHHHHHHHHHHHHHHHHHHHHHHHHHHHHHHHHHHHHHHHHHHHHGGGGGG-SSTTTHHHHHHHHHHHHHHHHHHHHHHHT-HHHHHHHHHHHHHHHHHHHHHHHHHHHHHHHHHHHHHHHHHHHHHHHHHHHHHHHHHHHHHHHHHHHHHHHHHHHHHHHHHHHHHHHHHHHHHHHHHHHHHHHHHHHHHHHHHHHHHHHHHHHTTT--HHHHHHHHHHHHHHHHHHHHHHHHTTPPP---SS--HHHHHHHHHHHHHHHHHHHHHHHHHTTSHHHHHHHHHHHHHHHT----PPPP----------PPP-----